Protein AF-A0A561WCG9-F1 (afdb_monomer)

pLDDT: mean 86.87, std 10.66, range [43.5, 98.62]

Structure (mmCIF, N/CA/C/O backbone):
data_AF-A0A561WCG9-F1
#
_entry.id   AF-A0A561WCG9-F1
#
loop_
_atom_site.group_PDB
_atom_site.id
_atom_site.type_symbol
_atom_site.label_atom_id
_atom_site.label_alt_id
_atom_site.label_comp_id
_atom_site.label_asym_id
_atom_site.label_entity_id
_atom_site.label_seq_id
_atom_site.pdbx_PDB_ins_code
_atom_site.Cartn_x
_atom_site.Cartn_y
_atom_site.Cartn_z
_atom_site.occupancy
_atom_site.B_iso_or_equiv
_atom_site.auth_seq_id
_atom_site.auth_comp_id
_atom_site.auth_asym_id
_atom_site.auth_atom_id
_atom_site.pdbx_PDB_model_num
ATOM 1 N N . MET A 1 1 ? 17.654 8.820 -34.385 1.00 50.44 1 MET A N 1
ATOM 2 C CA . MET A 1 1 ? 18.369 8.363 -33.179 1.00 50.44 1 MET A CA 1
ATOM 3 C C . MET A 1 1 ? 18.739 6.902 -33.368 1.00 50.44 1 MET A C 1
ATOM 5 O O . MET A 1 1 ? 18.330 6.341 -34.377 1.00 50.44 1 MET A O 1
ATOM 9 N N . ALA A 1 2 ? 19.620 6.368 -32.525 1.00 70.69 2 ALA A N 1
ATOM 10 C CA . ALA A 1 2 ? 20.120 4.997 -32.591 1.00 70.69 2 ALA A CA 1
ATOM 11 C C . ALA A 1 2 ? 19.665 4.246 -31.335 1.00 70.69 2 ALA A C 1
ATOM 13 O O . ALA A 1 2 ? 19.439 4.881 -30.307 1.00 70.69 2 ALA A O 1
ATOM 14 N N . VAL A 1 3 ? 19.565 2.919 -31.408 1.00 66.44 3 VAL A N 1
ATOM 15 C C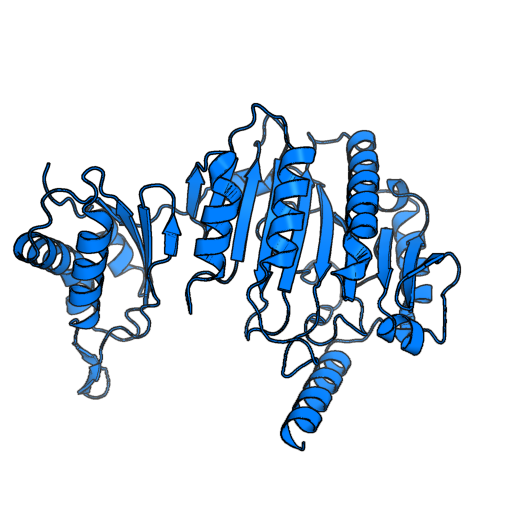A . VAL A 1 3 ? 19.372 2.078 -30.221 1.00 66.44 3 VAL A CA 1
ATOM 16 C C . VAL A 1 3 ? 20.594 2.232 -29.321 1.00 66.44 3 VAL A C 1
ATOM 18 O O . VAL A 1 3 ? 21.716 1.965 -29.753 1.00 66.44 3 VAL A O 1
ATOM 21 N N . VAL A 1 4 ? 20.380 2.675 -28.084 1.00 75.69 4 VAL A N 1
ATOM 22 C CA . VAL A 1 4 ? 21.445 2.825 -27.089 1.00 75.69 4 VAL A CA 1
ATOM 23 C C . VAL A 1 4 ? 21.180 1.853 -25.952 1.00 75.69 4 VAL A C 1
ATOM 25 O O . VAL A 1 4 ? 20.185 1.976 -25.242 1.00 75.69 4 VAL A O 1
ATOM 28 N N . VAL A 1 5 ? 22.089 0.895 -25.786 1.00 72.50 5 VAL A N 1
ATOM 29 C CA . VAL A 1 5 ? 22.169 0.044 -24.597 1.00 72.50 5 VAL A CA 1
ATOM 30 C C . VAL A 1 5 ? 23.286 0.611 -23.736 1.00 72.50 5 VAL A C 1
ATOM 32 O O . VAL A 1 5 ? 24.427 0.684 -24.197 1.00 72.50 5 VAL A O 1
ATOM 35 N N . LEU A 1 6 ? 22.954 1.099 -22.541 1.00 75.19 6 LEU A N 1
ATOM 36 C CA . LEU A 1 6 ? 23.947 1.804 -21.738 1.00 75.19 6 LEU A CA 1
ATOM 37 C C . LEU A 1 6 ? 24.967 0.836 -21.089 1.00 75.19 6 LEU A C 1
ATOM 39 O O . LEU A 1 6 ? 24.584 -0.268 -20.682 1.00 75.19 6 LEU A O 1
ATOM 43 N N . PRO A 1 7 ? 26.257 1.222 -20.978 1.00 69.31 7 PRO A N 1
ATOM 44 C CA . PRO A 1 7 ? 27.332 0.341 -20.502 1.00 69.31 7 PRO A CA 1
ATOM 45 C C . PRO A 1 7 ? 27.177 -0.139 -19.054 1.00 69.31 7 PRO A C 1
ATOM 47 O O . PRO A 1 7 ? 27.816 -1.108 -18.652 1.00 69.31 7 PRO A O 1
ATOM 50 N N . GLU A 1 8 ? 26.361 0.529 -18.241 1.00 73.50 8 GLU A N 1
ATOM 51 C CA . GLU A 1 8 ? 26.148 0.180 -16.836 1.00 73.50 8 GLU A CA 1
ATOM 52 C C . GLU A 1 8 ? 25.532 -1.215 -16.684 1.00 73.50 8 GLU A C 1
ATOM 54 O O . GLU A 1 8 ? 25.799 -1.882 -15.685 1.00 73.50 8 GLU A O 1
ATOM 59 N N . ILE A 1 9 ? 24.794 -1.689 -17.697 1.00 70.50 9 ILE A N 1
ATOM 60 C CA . ILE A 1 9 ? 24.245 -3.050 -17.735 1.00 70.50 9 ILE A CA 1
ATOM 61 C C . ILE A 1 9 ? 25.377 -4.089 -17.678 1.00 70.50 9 ILE A C 1
ATOM 63 O O . ILE A 1 9 ? 25.285 -5.041 -16.908 1.00 70.50 9 ILE A O 1
ATOM 67 N N . ASP A 1 10 ? 26.481 -3.881 -18.408 1.00 66.75 10 ASP A N 1
ATOM 68 C CA . ASP A 1 10 ? 27.632 -4.801 -18.401 1.00 66.75 10 ASP A CA 1
ATOM 69 C C . ASP A 1 10 ? 28.301 -4.896 -17.025 1.00 66.75 10 ASP A C 1
ATOM 71 O O . ASP A 1 10 ? 28.894 -5.922 -16.687 1.00 66.75 10 ASP A O 1
ATOM 75 N N . ARG A 1 11 ? 28.265 -3.807 -16.248 1.00 70.81 11 ARG A N 1
ATOM 76 C CA . ARG A 1 11 ? 28.849 -3.761 -14.905 1.00 70.81 11 ARG A CA 1
ATOM 77 C C . ARG A 1 11 ? 27.970 -4.515 -13.915 1.00 70.81 11 ARG A C 1
ATOM 79 O O . ARG A 1 11 ? 28.479 -5.386 -13.220 1.00 70.81 11 ARG A O 1
ATOM 86 N N . GLU A 1 12 ? 26.675 -4.215 -13.889 1.00 77.19 12 GLU A N 1
ATOM 87 C CA . GLU A 1 12 ? 25.737 -4.802 -12.924 1.00 77.19 12 GLU A CA 1
ATOM 88 C C . GLU A 1 12 ? 25.559 -6.310 -13.127 1.00 77.19 12 GLU A C 1
ATOM 90 O O . GLU A 1 12 ? 25.491 -7.065 -12.164 1.00 77.19 12 GLU A O 1
ATOM 95 N N . LEU A 1 13 ? 25.582 -6.778 -14.377 1.00 75.69 13 LEU A N 1
ATOM 96 C CA . LEU A 1 13 ? 25.502 -8.206 -14.697 1.00 75.69 13 LEU A CA 1
ATOM 97 C C . LEU A 1 13 ? 26.664 -9.045 -14.153 1.00 75.69 13 LEU A C 1
ATOM 99 O O . LEU A 1 13 ? 26.545 -10.262 -14.058 1.00 75.69 13 LEU A O 1
ATOM 103 N N . ARG A 1 14 ? 27.791 -8.421 -13.794 1.00 71.56 14 ARG A N 1
ATOM 104 C CA . ARG A 1 14 ? 28.904 -9.114 -13.120 1.00 71.56 14 ARG A CA 1
ATOM 105 C C . ARG A 1 14 ? 28.666 -9.282 -11.623 1.00 71.56 14 ARG A C 1
ATOM 107 O O . ARG A 1 14 ? 29.359 -10.069 -10.988 1.00 71.56 14 ARG A O 1
ATOM 114 N N . GLU A 1 15 ? 27.747 -8.504 -11.064 1.00 75.50 15 GLU A N 1
ATOM 115 C CA . GLU A 1 15 ? 27.504 -8.389 -9.626 1.00 75.50 15 GLU A CA 1
ATOM 116 C C . GLU A 1 15 ? 26.153 -9.009 -9.226 1.00 75.50 15 GLU A C 1
ATOM 118 O O . GLU A 1 15 ? 26.011 -9.489 -8.101 1.00 75.50 15 GLU A O 1
ATOM 123 N N . SER A 1 16 ? 25.184 -9.064 -10.149 1.00 78.88 16 SER A N 1
ATOM 124 C CA . SER A 1 16 ? 23.822 -9.544 -9.910 1.00 78.88 16 SER A CA 1
ATOM 125 C C . SER A 1 16 ? 23.317 -10.478 -11.017 1.00 78.88 16 SER A C 1
ATOM 127 O O . SER A 1 16 ? 23.500 -10.225 -12.205 1.00 78.88 16 SER A O 1
ATOM 129 N N . GLN A 1 17 ? 22.591 -11.526 -10.614 1.00 80.56 17 GLN A N 1
ATOM 130 C CA . GLN A 1 17 ? 21.853 -12.440 -11.504 1.00 80.56 17 GLN A CA 1
ATOM 131 C C . GLN A 1 17 ? 20.426 -11.953 -11.803 1.00 80.56 17 GLN A C 1
ATOM 133 O O . GLN A 1 17 ? 19.660 -12.618 -12.496 1.00 80.56 17 GLN A O 1
ATOM 138 N N . SER A 1 18 ? 20.040 -10.785 -11.288 1.00 86.50 18 SER A N 1
ATOM 139 C CA . SER A 1 18 ? 18.750 -10.165 -11.577 1.00 86.50 18 SER A CA 1
ATOM 140 C C . SER A 1 18 ? 18.920 -8.699 -11.944 1.00 86.50 18 SER A C 1
ATOM 142 O O . SER A 1 18 ? 19.659 -7.966 -11.286 1.00 86.50 18 SER A O 1
ATOM 144 N N . LEU A 1 19 ? 18.191 -8.261 -12.967 1.00 89.50 19 LEU A N 1
ATOM 145 C CA . LEU A 1 19 ? 18.177 -6.878 -13.421 1.00 89.50 19 LEU A CA 1
ATOM 146 C C . LEU A 1 19 ? 16.766 -6.314 -13.452 1.00 89.50 19 LEU A C 1
ATOM 148 O O . LEU A 1 19 ? 15.804 -7.001 -13.800 1.00 89.50 19 LEU A O 1
ATOM 152 N N . LEU A 1 20 ? 16.683 -5.012 -13.202 1.00 90.69 20 LEU A N 1
ATOM 153 C CA . LEU A 1 20 ? 15.538 -4.202 -13.575 1.00 90.69 20 LEU A CA 1
ATOM 154 C C . LEU A 1 20 ? 15.947 -3.303 -14.741 1.00 90.69 20 LEU A C 1
ATOM 156 O O . LEU A 1 20 ? 16.744 -2.383 -14.579 1.00 90.69 20 LEU A O 1
ATOM 160 N N . ILE A 1 21 ? 15.426 -3.603 -15.926 1.00 91.19 21 ILE A N 1
ATOM 161 C CA . ILE A 1 21 ? 15.724 -2.885 -17.164 1.00 91.19 21 ILE A CA 1
ATOM 162 C C . ILE A 1 21 ? 14.619 -1.862 -17.415 1.00 91.19 21 ILE A C 1
ATOM 164 O O . ILE A 1 21 ? 13.438 -2.210 -17.397 1.00 91.19 21 ILE A O 1
ATOM 168 N N . GLU A 1 22 ? 14.990 -0.618 -17.697 1.00 92.81 22 GLU A N 1
ATOM 169 C CA . GLU A 1 22 ? 14.078 0.405 -18.197 1.00 92.81 22 GLU A CA 1
ATOM 170 C C . GLU A 1 22 ? 14.217 0.520 -19.720 1.00 92.81 22 GLU A C 1
ATOM 172 O O . GLU A 1 22 ? 15.321 0.615 -20.258 1.00 92.81 22 GLU A O 1
ATOM 177 N N . VAL A 1 23 ? 13.083 0.514 -20.422 1.00 91.94 23 VAL A N 1
ATOM 178 C CA . VAL A 1 23 ? 13.017 0.760 -21.867 1.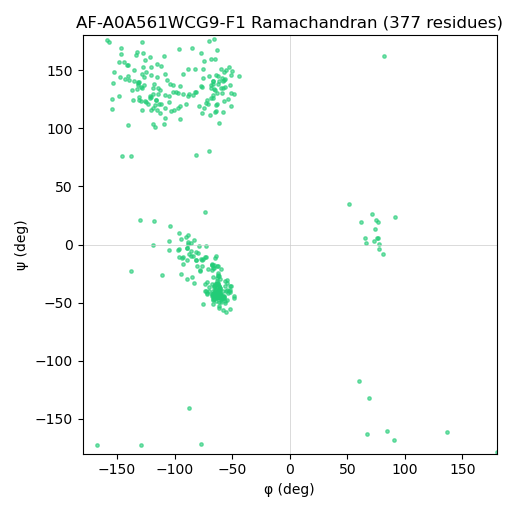00 91.94 23 VAL A CA 1
ATOM 179 C C . VAL A 1 23 ? 12.232 2.033 -22.111 1.00 91.94 23 VAL A C 1
ATOM 181 O O . VAL A 1 23 ? 11.075 2.127 -21.700 1.00 91.94 23 VAL A O 1
ATOM 184 N N . ARG A 1 24 ? 12.838 2.985 -22.818 1.00 91.19 24 ARG A N 1
ATOM 185 C CA . ARG A 1 24 ? 12.208 4.235 -23.263 1.00 91.19 24 ARG A CA 1
ATOM 186 C C . ARG A 1 24 ? 12.248 4.342 -24.779 1.00 91.19 24 ARG A C 1
ATOM 188 O O . ARG A 1 24 ? 13.194 3.884 -25.414 1.00 91.19 24 ARG A O 1
ATOM 195 N N . SER A 1 25 ? 11.217 4.945 -25.358 1.00 88.44 25 SER A N 1
ATOM 196 C CA . SER A 1 25 ? 11.153 5.258 -26.789 1.00 88.44 25 SER A CA 1
ATOM 197 C C . SER A 1 25 ? 10.206 6.439 -26.996 1.00 88.44 25 SER A C 1
ATOM 199 O O . SER A 1 25 ? 9.053 6.407 -26.561 1.00 88.44 25 SER A O 1
ATOM 201 N N . ASP A 1 26 ? 10.713 7.479 -27.660 1.00 82.19 26 ASP A N 1
ATOM 202 C CA . ASP A 1 26 ? 9.997 8.739 -27.895 1.00 82.19 26 ASP A CA 1
ATOM 203 C C . ASP A 1 26 ? 9.234 8.751 -29.233 1.00 82.19 26 ASP A C 1
ATOM 205 O O . ASP A 1 26 ? 8.401 9.623 -29.482 1.00 82.19 26 ASP A O 1
ATOM 209 N N . ASP A 1 27 ? 9.476 7.765 -30.100 1.00 79.81 27 ASP A N 1
ATOM 210 C CA . ASP A 1 27 ? 8.899 7.646 -31.446 1.00 79.81 27 ASP A CA 1
ATOM 211 C C . ASP A 1 27 ? 7.660 6.729 -31.508 1.00 79.81 27 ASP A C 1
ATOM 213 O O . ASP A 1 27 ? 7.176 6.380 -32.588 1.00 79.81 27 ASP A O 1
ATOM 217 N N . GLY A 1 28 ? 7.135 6.327 -30.345 1.00 81.00 28 GLY A N 1
ATOM 218 C CA . GLY A 1 28 ? 5.986 5.428 -30.233 1.00 81.00 28 GLY A CA 1
ATOM 219 C C . GLY A 1 28 ? 6.306 3.955 -30.512 1.00 81.00 28 GLY A C 1
ATOM 220 O O . GLY A 1 28 ? 5.387 3.135 -30.513 1.00 81.00 28 GLY A O 1
ATOM 221 N N . GLN A 1 29 ? 7.580 3.592 -30.705 1.00 86.44 29 GLN A N 1
ATOM 222 C CA . GLN A 1 29 ? 8.019 2.203 -30.891 1.00 86.44 29 GLN A CA 1
ATOM 223 C C . GLN A 1 29 ? 8.214 1.441 -29.577 1.00 86.44 29 GLN A C 1
ATOM 225 O O . GLN A 1 29 ? 8.608 0.277 -29.613 1.00 86.44 29 GLN A O 1
ATOM 230 N N . LEU A 1 30 ? 7.903 2.037 -28.421 1.00 89.94 30 LEU A N 1
ATOM 231 C CA . LEU A 1 30 ? 8.066 1.406 -27.108 1.00 89.94 30 LEU A CA 1
ATOM 232 C C . LEU A 1 30 ? 7.475 -0.020 -27.028 1.00 89.94 30 LEU A C 1
ATOM 234 O O . LEU A 1 30 ? 8.189 -0.914 -26.571 1.00 89.94 30 LEU A O 1
ATOM 238 N N . PRO A 1 31 ? 6.247 -0.311 -27.516 1.00 90.00 31 PRO A N 1
ATOM 239 C CA . PRO A 1 31 ? 5.735 -1.682 -27.520 1.00 90.00 31 PRO A CA 1
ATOM 240 C C . PRO A 1 31 ? 6.570 -2.645 -28.378 1.00 90.00 31 PRO A C 1
ATOM 242 O O . PRO A 1 31 ? 6.805 -3.780 -27.965 1.00 90.00 31 PRO A O 1
ATOM 245 N N . SER A 1 32 ? 7.043 -2.198 -29.547 1.00 88.38 32 SER A N 1
ATOM 246 C CA . SER A 1 32 ? 7.902 -2.982 -30.446 1.00 88.38 32 SER A CA 1
ATOM 247 C C . SER A 1 32 ? 9.272 -3.246 -29.819 1.00 88.38 32 SER A C 1
ATOM 249 O O . SER A 1 32 ? 9.742 -4.382 -29.830 1.00 88.38 32 SER A O 1
ATOM 251 N N . ALA A 1 33 ? 9.883 -2.219 -29.219 1.00 88.44 33 ALA A N 1
ATOM 252 C CA . ALA A 1 33 ? 11.163 -2.308 -28.522 1.00 88.44 33 ALA A CA 1
ATOM 253 C C . ALA A 1 33 ? 11.098 -3.300 -27.360 1.00 88.44 33 ALA A C 1
ATOM 255 O O . ALA A 1 33 ? 11.926 -4.202 -27.253 1.00 88.44 33 ALA A O 1
ATOM 256 N N . VAL A 1 34 ? 10.058 -3.202 -26.532 1.00 91.00 34 VAL A N 1
ATOM 257 C CA . VAL A 1 34 ? 9.860 -4.129 -25.416 1.00 91.00 34 VAL A CA 1
ATOM 258 C C . VAL A 1 34 ? 9.577 -5.546 -25.913 1.00 91.00 34 VAL A C 1
ATOM 260 O O . VAL A 1 34 ? 10.127 -6.499 -25.367 1.00 91.00 34 VAL A O 1
ATOM 263 N N . ALA A 1 35 ? 8.760 -5.722 -26.954 1.00 90.25 35 ALA A N 1
ATOM 264 C CA . ALA A 1 35 ? 8.491 -7.046 -27.512 1.00 90.25 35 ALA A CA 1
ATOM 265 C C . ALA A 1 35 ? 9.767 -7.712 -28.054 1.00 90.25 35 ALA A C 1
ATOM 267 O O . ALA A 1 35 ? 10.019 -8.877 -27.744 1.00 90.25 35 ALA A O 1
ATOM 268 N N . ALA A 1 36 ? 10.588 -6.974 -28.805 1.00 87.50 36 ALA A N 1
ATOM 269 C CA . ALA A 1 36 ? 11.863 -7.455 -29.330 1.00 87.50 36 ALA A CA 1
ATOM 270 C C . ALA A 1 36 ? 12.854 -7.796 -28.204 1.00 87.50 36 ALA A C 1
ATOM 272 O O . ALA A 1 36 ? 13.424 -8.887 -28.204 1.00 87.50 36 ALA A O 1
ATOM 273 N N . LEU A 1 37 ? 12.981 -6.925 -27.195 1.00 89.38 37 LEU A N 1
ATOM 274 C CA . LEU A 1 37 ? 13.787 -7.166 -25.995 1.00 89.38 37 LEU A CA 1
ATOM 275 C C . LEU A 1 37 ? 13.366 -8.458 -25.283 1.00 89.38 37 LEU A C 1
ATOM 277 O O . LEU A 1 37 ? 14.192 -9.324 -25.007 1.00 89.38 37 LEU A O 1
ATOM 281 N N . ARG A 1 38 ? 12.067 -8.630 -25.024 1.00 91.94 38 ARG A N 1
ATOM 282 C CA . ARG A 1 38 ? 11.548 -9.842 -24.374 1.00 91.94 38 ARG A CA 1
ATOM 283 C C . ARG A 1 38 ? 11.833 -11.093 -25.189 1.00 91.94 38 ARG A C 1
ATOM 285 O O . ARG A 1 38 ? 12.205 -12.109 -24.616 1.00 91.94 38 ARG A O 1
ATOM 292 N N . GLN A 1 39 ? 11.651 -11.037 -26.508 1.00 89.50 39 GLN A N 1
ATOM 293 C CA . GLN A 1 39 ? 11.955 -12.168 -27.382 1.00 89.50 39 GLN A CA 1
ATOM 294 C C . GLN A 1 39 ? 13.440 -12.529 -27.351 1.00 89.50 39 GLN A C 1
ATOM 296 O O . GLN A 1 39 ? 13.755 -13.715 -27.307 1.00 89.50 39 GLN A O 1
ATOM 301 N N . ALA A 1 40 ? 14.332 -11.537 -27.341 1.00 87.75 40 ALA A N 1
ATOM 302 C CA . ALA A 1 40 ? 15.767 -11.764 -27.213 1.00 87.75 40 ALA A CA 1
ATOM 303 C C . ALA A 1 40 ? 16.100 -12.456 -25.881 1.00 87.75 40 ALA A C 1
ATOM 305 O O . ALA A 1 40 ? 16.749 -13.498 -25.881 1.00 87.75 40 ALA A O 1
ATOM 306 N N . LEU A 1 41 ? 15.575 -11.940 -24.763 1.00 90.56 41 LEU A N 1
ATOM 307 C CA . LEU A 1 41 ? 15.793 -12.509 -23.428 1.00 90.56 41 LEU A CA 1
ATOM 308 C C . LEU A 1 41 ? 15.244 -13.939 -23.298 1.00 90.56 41 LEU A C 1
ATOM 310 O O . LEU A 1 41 ? 15.923 -14.810 -22.772 1.00 90.56 41 LEU A O 1
ATOM 314 N N . LEU A 1 42 ? 14.045 -14.217 -23.821 1.00 90.00 42 LEU A N 1
ATOM 315 C CA . LEU A 1 42 ? 13.446 -15.561 -23.786 1.00 90.00 42 LEU A CA 1
ATOM 316 C C . LEU A 1 42 ? 14.196 -16.592 -24.642 1.00 90.00 42 LEU A C 1
ATOM 318 O O . LEU A 1 42 ? 14.005 -17.790 -24.449 1.00 90.00 42 LEU A O 1
ATOM 322 N N . ARG A 1 43 ? 15.004 -16.146 -25.609 1.00 88.06 43 ARG A N 1
ATOM 323 C CA . ARG A 1 43 ? 15.846 -17.018 -26.442 1.00 88.06 43 ARG A CA 1
ATOM 324 C C . ARG A 1 43 ? 17.206 -17.306 -25.816 1.00 88.06 43 ARG A C 1
ATOM 326 O O . ARG A 1 43 ? 17.929 -18.134 -26.363 1.00 88.06 43 ARG A O 1
ATOM 333 N N . LEU A 1 44 ? 17.563 -16.640 -24.717 1.00 87.06 44 LEU A N 1
ATOM 334 C CA . LEU A 1 44 ? 18.798 -16.937 -24.003 1.00 87.06 44 LEU A CA 1
ATOM 335 C C . LEU A 1 44 ? 18.719 -18.350 -23.442 1.00 87.06 44 LEU A C 1
ATOM 337 O O . LEU A 1 44 ? 17.838 -18.673 -22.643 1.00 87.06 44 LEU A O 1
ATOM 341 N N . THR A 1 45 ? 19.662 -19.179 -23.872 1.00 86.25 45 THR A N 1
ATOM 342 C CA . THR A 1 45 ? 19.823 -20.546 -23.393 1.00 86.25 45 THR A CA 1
ATOM 343 C C . THR A 1 45 ? 21.285 -20.790 -23.065 1.00 86.25 45 THR A C 1
ATOM 345 O O . THR A 1 45 ? 22.157 -20.462 -23.869 1.00 86.25 45 THR A O 1
ATOM 348 N N . GLY A 1 46 ? 21.549 -21.393 -21.914 1.00 84.62 46 GLY A N 1
ATOM 349 C CA . GLY A 1 46 ? 22.872 -21.818 -21.478 1.00 84.62 46 GLY A CA 1
ATOM 350 C C . GLY A 1 46 ? 22.864 -23.276 -21.037 1.00 84.62 46 GLY A C 1
ATOM 351 O O . GLY A 1 46 ? 21.815 -23.913 -20.968 1.00 84.62 46 GLY A O 1
ATOM 352 N N . THR A 1 47 ? 24.042 -23.809 -20.737 1.00 84.06 47 THR A N 1
ATOM 353 C CA . THR A 1 47 ? 24.172 -25.127 -20.112 1.00 84.06 47 THR A CA 1
ATOM 354 C C . THR A 1 47 ? 24.345 -24.927 -18.613 1.00 84.06 47 THR A C 1
ATOM 356 O O . THR A 1 47 ? 25.325 -24.310 -18.197 1.00 84.06 47 THR A O 1
ATOM 359 N N . GLY A 1 48 ? 23.400 -25.432 -17.823 1.00 79.31 48 GLY A N 1
ATOM 360 C CA . GLY A 1 48 ? 23.437 -25.360 -16.367 1.00 79.31 48 GLY A CA 1
ATOM 361 C C . GLY A 1 48 ? 24.511 -26.255 -15.735 1.00 79.31 48 GLY A C 1
ATOM 362 O O . GLY A 1 48 ? 25.149 -27.055 -16.434 1.00 79.31 48 GLY A O 1
ATOM 363 N N . PRO A 1 49 ? 24.689 -26.187 -14.402 1.00 76.69 49 PRO A N 1
ATOM 364 C CA . PRO A 1 49 ? 25.684 -26.975 -13.663 1.00 76.69 49 PRO A CA 1
ATOM 365 C C . PRO A 1 49 ? 25.554 -28.490 -13.880 1.00 76.69 49 PRO A C 1
ATOM 367 O O . PRO A 1 49 ? 26.554 -29.205 -13.915 1.00 76.69 49 PRO A O 1
ATOM 370 N N . ASP A 1 50 ? 24.324 -28.962 -14.096 1.00 83.12 50 ASP A N 1
ATOM 371 C CA . ASP A 1 50 ? 23.991 -30.375 -14.308 1.00 83.12 50 ASP A CA 1
ATOM 372 C C . ASP A 1 50 ? 24.082 -30.805 -15.789 1.00 83.12 50 ASP A C 1
ATOM 374 O O . ASP A 1 50 ? 23.662 -31.904 -16.164 1.00 83.12 50 ASP A O 1
ATOM 378 N N . GLY A 1 51 ? 24.599 -29.936 -16.665 1.00 81.38 51 GLY A N 1
ATOM 379 C CA . GLY A 1 51 ? 24.732 -30.199 -18.100 1.00 81.38 51 GLY A CA 1
ATOM 380 C C . GLY A 1 51 ? 23.425 -30.092 -18.896 1.00 81.38 51 GLY A C 1
ATOM 381 O O . GLY A 1 51 ? 23.414 -30.412 -20.084 1.00 81.38 51 GLY A O 1
ATOM 382 N N . GLN A 1 52 ? 22.327 -29.669 -18.263 1.00 85.44 52 GLN A N 1
ATOM 383 C CA . GLN A 1 52 ? 21.024 -29.492 -18.909 1.00 85.44 52 GLN A CA 1
ATOM 384 C C . GLN A 1 52 ? 20.876 -28.088 -19.512 1.00 85.44 52 GLN A C 1
ATOM 386 O O . GLN A 1 52 ? 21.475 -27.142 -19.000 1.00 85.44 52 GLN A O 1
ATOM 391 N N . PRO A 1 53 ? 20.088 -27.927 -20.591 1.00 84.50 53 PRO A N 1
ATOM 392 C CA . PRO A 1 53 ? 19.770 -26.611 -21.122 1.00 84.50 53 PRO A CA 1
ATOM 393 C C . PRO A 1 53 ? 18.902 -25.833 -20.126 1.00 84.50 53 PRO A C 1
ATOM 395 O O . PRO A 1 53 ? 17.840 -26.299 -19.714 1.00 84.50 53 PRO A O 1
ATOM 398 N N . GLU A 1 54 ? 19.346 -24.632 -19.781 1.00 88.12 54 GLU A N 1
ATOM 399 C CA . GLU A 1 54 ? 18.657 -23.686 -18.909 1.00 88.12 54 GLU A CA 1
ATOM 400 C C . GLU A 1 54 ? 18.400 -22.378 -19.657 1.00 88.12 54 GLU A C 1
ATOM 402 O O . GLU A 1 54 ? 19.117 -22.030 -20.596 1.00 88.12 54 GLU A O 1
ATOM 407 N N . GLY A 1 55 ? 17.358 -21.658 -19.255 1.00 89.31 55 GLY A N 1
ATOM 408 C CA . GLY A 1 55 ? 17.020 -20.336 -19.772 1.00 89.31 55 GLY A CA 1
ATOM 409 C C . GLY A 1 55 ? 16.797 -19.359 -18.625 1.00 89.31 55 GLY A C 1
ATOM 410 O O . GLY A 1 55 ? 17.008 -19.697 -17.463 1.00 89.31 55 GLY A O 1
ATOM 411 N N . VAL A 1 56 ? 16.331 -18.157 -18.954 1.00 91.38 56 VAL A N 1
ATOM 412 C CA . VAL A 1 56 ? 15.943 -17.146 -17.959 1.00 91.38 56 VAL A CA 1
ATOM 413 C C . VAL A 1 56 ? 14.931 -17.747 -16.976 1.00 91.38 56 VAL A C 1
ATOM 415 O O . VAL A 1 56 ? 13.891 -18.265 -17.390 1.00 91.38 56 VAL A O 1
ATOM 418 N N . ALA A 1 57 ? 15.229 -17.670 -15.679 1.00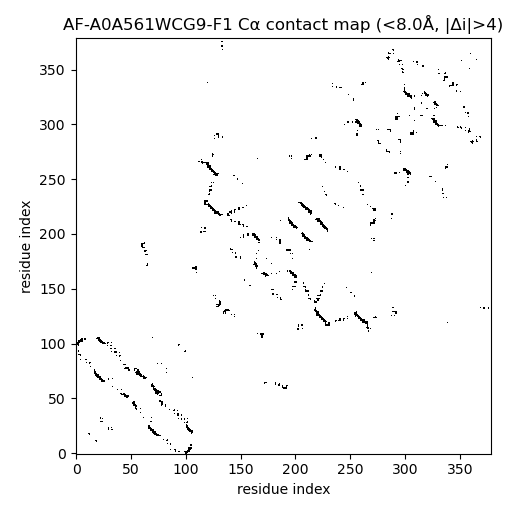 90.31 57 ALA A N 1
ATOM 419 C CA . ALA A 1 57 ? 14.415 -18.263 -14.622 1.00 90.31 57 ALA A CA 1
ATOM 420 C C . ALA A 1 57 ? 13.085 -17.522 -14.435 1.00 90.31 57 ALA A C 1
ATOM 422 O O . ALA A 1 57 ? 12.048 -18.143 -14.188 1.00 90.31 57 ALA A O 1
ATOM 423 N N . PHE A 1 58 ? 13.097 -16.193 -14.586 1.00 90.25 58 PHE A N 1
ATOM 424 C CA . PHE A 1 58 ? 11.901 -15.371 -14.436 1.00 90.25 58 PHE A CA 1
ATOM 425 C C . PHE A 1 58 ? 11.923 -14.137 -15.347 1.00 90.25 58 PHE A C 1
ATOM 427 O O . PHE A 1 58 ? 12.871 -13.354 -15.347 1.00 90.25 58 PHE A O 1
ATOM 434 N N . LEU A 1 59 ? 10.848 -13.952 -16.121 1.00 91.81 59 LEU A N 1
ATOM 435 C CA . LEU A 1 59 ? 10.640 -12.791 -16.995 1.00 91.81 59 LEU A CA 1
ATOM 436 C C . LEU A 1 59 ? 9.144 -12.425 -17.064 1.00 91.81 59 LEU A C 1
ATOM 438 O O . LEU A 1 59 ? 8.457 -12.738 -18.051 1.00 91.81 59 LEU A O 1
ATOM 442 N N . PRO A 1 60 ? 8.593 -11.780 -16.024 1.00 90.75 60 PRO A N 1
ATOM 443 C CA . PRO A 1 60 ? 7.187 -11.404 -15.989 1.00 90.75 60 PRO A CA 1
ATOM 444 C C . PRO A 1 60 ? 6.874 -10.380 -17.083 1.00 90.75 60 PRO A C 1
ATOM 446 O O . PRO A 1 60 ? 7.797 -9.746 -17.596 1.00 90.75 60 PRO A O 1
ATOM 449 N N . PRO A 1 61 ? 5.601 -10.211 -17.482 1.00 92.12 61 PRO A N 1
ATOM 450 C CA . PRO A 1 61 ? 5.159 -9.120 -18.348 1.00 92.12 61 PRO A CA 1
ATOM 451 C C . PRO A 1 61 ? 5.752 -7.757 -17.947 1.00 92.12 61 PRO A C 1
ATOM 453 O O . PRO A 1 61 ? 5.952 -7.502 -16.758 1.00 92.12 61 PRO A O 1
ATOM 456 N N . PRO A 1 62 ? 6.043 -6.884 -18.926 1.00 93.31 62 PRO A N 1
ATOM 457 C CA . PRO A 1 62 ? 6.647 -5.589 -18.652 1.00 93.31 62 PRO A CA 1
ATOM 458 C C . PRO A 1 62 ? 5.674 -4.700 -17.871 1.00 93.31 62 PRO A C 1
ATOM 460 O O . PRO A 1 62 ? 4.472 -4.689 -18.144 1.00 93.31 62 PRO A O 1
ATOM 463 N N . VAL A 1 63 ? 6.198 -3.943 -16.911 1.00 93.50 63 VAL A N 1
ATOM 464 C CA . VAL A 1 63 ? 5.407 -3.049 -16.066 1.00 93.50 63 VAL A CA 1
ATOM 465 C C . VAL A 1 63 ? 5.335 -1.667 -16.724 1.00 93.50 63 VAL A C 1
ATOM 467 O O . VAL A 1 63 ? 6.382 -1.061 -16.971 1.00 93.50 63 VAL A O 1
ATOM 470 N N . PRO A 1 64 ? 4.134 -1.150 -17.032 1.00 93.06 64 PRO A N 1
ATOM 471 C CA . PRO A 1 64 ? 3.986 0.106 -17.757 1.00 93.06 64 PRO A CA 1
ATOM 472 C C . PRO A 1 64 ? 4.226 1.324 -16.859 1.00 93.06 64 PRO A C 1
ATOM 474 O O . PRO A 1 64 ? 3.684 1.414 -15.759 1.00 93.06 64 PRO A O 1
ATOM 477 N N . LEU A 1 65 ? 4.975 2.302 -17.373 1.00 91.88 65 LEU A N 1
ATOM 478 C CA . LEU A 1 65 ? 5.207 3.608 -16.756 1.00 91.88 65 LEU A CA 1
ATOM 479 C C . LEU A 1 65 ? 5.033 4.736 -17.792 1.00 91.88 65 LEU A C 1
ATOM 481 O O . LEU A 1 65 ? 5.034 4.486 -19.000 1.00 91.88 65 LEU A O 1
ATOM 485 N N . PRO A 1 66 ? 4.865 6.004 -17.374 1.00 90.44 66 PRO A N 1
ATOM 486 C CA . PRO A 1 66 ? 4.833 7.121 -18.317 1.00 90.44 66 PRO A CA 1
ATOM 487 C C . PRO A 1 66 ? 6.117 7.210 -19.151 1.00 90.44 66 PRO A C 1
ATOM 489 O O . PRO A 1 66 ? 7.186 7.485 -18.618 1.00 90.44 66 PRO A O 1
ATOM 492 N N . GLY A 1 67 ? 6.000 6.991 -20.464 1.00 89.19 67 GLY A N 1
ATOM 493 C CA . GLY A 1 67 ? 7.126 7.066 -21.406 1.00 89.19 67 GLY A CA 1
ATOM 494 C C . GLY A 1 67 ? 8.121 5.902 -21.324 1.00 89.19 67 GLY A C 1
ATOM 495 O O . GLY A 1 67 ? 9.113 5.910 -22.049 1.00 89.19 67 GLY A O 1
ATOM 496 N N . ALA A 1 68 ? 7.865 4.900 -20.478 1.00 93.00 68 ALA A N 1
ATOM 497 C CA . ALA A 1 68 ? 8.787 3.797 -20.242 1.00 93.00 68 ALA A CA 1
ATOM 498 C C . ALA A 1 68 ? 8.065 2.474 -19.950 1.00 93.00 68 ALA A C 1
ATOM 500 O O . ALA A 1 68 ? 6.880 2.440 -19.613 1.00 93.00 68 ALA A O 1
ATOM 501 N N . GLN A 1 69 ? 8.789 1.363 -20.041 1.00 94.12 69 GLN A N 1
ATOM 502 C CA . GLN A 1 69 ? 8.379 0.092 -19.446 1.00 94.12 69 GLN A CA 1
ATOM 503 C C . GLN A 1 69 ? 9.537 -0.509 -18.658 1.00 94.12 69 GLN A C 1
ATOM 505 O O . GLN A 1 69 ? 10.680 -0.465 -19.111 1.00 94.12 69 GLN A O 1
ATOM 510 N N . LEU A 1 70 ? 9.227 -1.090 -17.500 1.00 93.88 70 LEU A N 1
ATO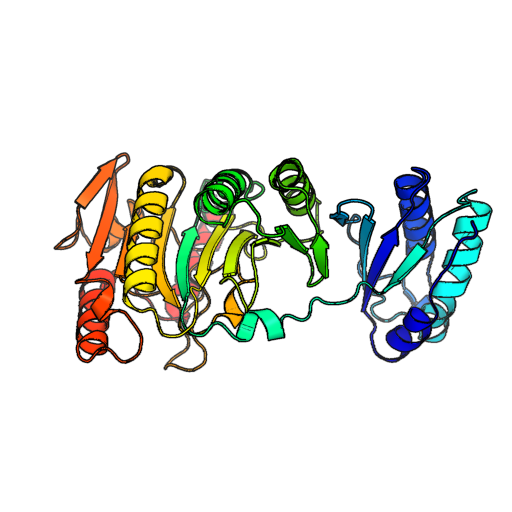M 511 C CA . LEU A 1 70 ? 10.196 -1.831 -16.699 1.00 93.88 70 LEU A CA 1
ATOM 512 C C . LEU A 1 70 ? 10.109 -3.322 -16.998 1.00 93.88 70 LEU A C 1
ATOM 514 O O . LEU A 1 70 ? 9.019 -3.897 -17.046 1.00 93.88 70 LEU A O 1
ATOM 518 N N . LEU A 1 71 ? 11.260 -3.963 -17.143 1.00 93.12 71 LEU A N 1
ATOM 519 C CA . LEU A 1 71 ? 11.386 -5.406 -17.260 1.00 93.12 71 LEU A CA 1
ATOM 520 C C . LEU A 1 71 ? 12.251 -5.920 -16.119 1.00 93.12 71 LEU A C 1
ATOM 522 O O . LEU A 1 71 ? 13.437 -5.613 -16.046 1.00 93.12 71 LEU A O 1
ATOM 526 N N . LEU A 1 72 ? 11.649 -6.726 -15.251 1.00 91.19 72 LEU A N 1
ATOM 527 C CA . LEU A 1 72 ? 12.389 -7.540 -14.299 1.00 91.19 72 LEU A CA 1
ATOM 528 C C . LEU A 1 72 ? 12.880 -8.797 -15.021 1.00 91.19 72 LEU A C 1
ATOM 530 O O . LEU A 1 72 ? 12.094 -9.460 -15.698 1.00 91.19 72 LEU A O 1
ATOM 534 N N . VAL A 1 73 ? 14.159 -9.116 -14.878 1.00 91.69 73 VAL A N 1
ATOM 535 C CA . VAL A 1 73 ? 14.770 -10.320 -15.445 1.00 91.69 73 VAL A CA 1
ATOM 536 C C . VAL A 1 73 ? 15.555 -11.011 -14.342 1.00 91.69 73 VAL A C 1
ATOM 538 O O . VAL A 1 73 ? 16.394 -10.371 -13.719 1.00 91.69 73 VAL A O 1
ATOM 541 N N . ASP A 1 74 ? 15.292 -12.295 -14.114 1.00 91.31 74 ASP A N 1
ATOM 542 C CA . ASP A 1 74 ? 16.130 -13.168 -13.288 1.00 91.31 74 ASP A CA 1
ATOM 543 C C . ASP A 1 74 ? 16.777 -14.223 -14.188 1.00 91.31 74 ASP A C 1
ATOM 545 O O . ASP A 1 74 ? 16.090 -15.072 -14.767 1.00 91.31 74 ASP A O 1
ATOM 549 N N . PHE A 1 75 ? 18.097 -14.145 -14.329 1.00 90.00 75 PHE A N 1
ATOM 550 C CA . PHE A 1 75 ? 18.887 -15.063 -15.142 1.00 90.00 75 PHE A CA 1
ATOM 551 C C . PHE A 1 75 ? 19.107 -16.415 -14.449 1.00 90.00 75 PHE A C 1
ATOM 553 O O . PHE A 1 75 ? 19.485 -17.376 -15.118 1.00 90.00 75 PHE A O 1
ATOM 560 N N . GLY A 1 76 ? 18.806 -16.528 -13.149 1.00 87.88 76 GLY A N 1
ATOM 561 C CA . GLY A 1 76 ? 18.916 -17.767 -12.390 1.00 87.88 76 GLY A CA 1
ATOM 562 C C . GLY A 1 76 ? 20.341 -18.316 -12.370 1.00 87.88 76 GLY A C 1
ATOM 563 O O . GLY A 1 76 ? 21.247 -17.699 -11.817 1.00 87.88 76 GLY A O 1
ATOM 564 N N . SER A 1 77 ? 20.522 -19.507 -12.940 1.00 86.25 77 SER A N 1
ATOM 565 C CA . SER A 1 77 ? 21.799 -20.231 -13.012 1.00 86.25 77 SER A CA 1
ATOM 566 C C . SER A 1 77 ? 22.459 -20.186 -14.395 1.00 86.25 77 SER A C 1
ATOM 568 O O . SER A 1 77 ? 23.376 -20.965 -14.665 1.00 86.25 77 SER A O 1
ATOM 570 N N . LEU A 1 78 ? 22.025 -19.274 -15.275 1.00 85.44 78 LEU A N 1
ATOM 571 C CA . LEU A 1 78 ? 22.664 -19.084 -16.575 1.00 85.44 78 LEU A CA 1
ATOM 572 C C . LEU A 1 78 ? 24.160 -18.737 -16.420 1.00 85.44 78 LEU A C 1
ATOM 574 O O . LEU A 1 78 ? 24.518 -17.946 -15.548 1.00 85.44 78 LEU A O 1
ATOM 578 N N . PRO A 1 79 ? 25.047 -19.276 -17.282 1.00 84.06 79 PRO A N 1
ATOM 579 C CA . PRO A 1 79 ? 26.472 -18.959 -17.223 1.00 84.06 79 PRO A CA 1
ATOM 580 C C . PRO A 1 79 ? 26.755 -17.469 -17.446 1.00 84.06 79 PRO A C 1
ATOM 582 O O . PRO A 1 79 ? 26.190 -16.868 -18.363 1.00 84.06 79 PRO A O 1
ATOM 585 N N . ASP A 1 80 ? 27.714 -16.913 -16.701 1.00 83.06 80 ASP A N 1
ATOM 586 C CA . ASP A 1 80 ? 28.107 -15.497 -16.782 1.00 83.06 80 ASP A CA 1
ATOM 587 C C . ASP A 1 80 ? 28.419 -15.038 -18.214 1.00 83.06 80 ASP A C 1
ATOM 589 O O . ASP A 1 80 ? 28.085 -13.921 -18.588 1.00 83.06 80 ASP A O 1
ATOM 593 N N . GLU A 1 81 ? 29.013 -15.891 -19.056 1.00 83.31 81 GLU A N 1
ATOM 594 C CA . GLU A 1 81 ? 29.287 -15.558 -20.463 1.00 83.31 81 GLU A CA 1
ATOM 595 C C . GLU A 1 81 ? 28.003 -15.247 -21.254 1.00 83.31 81 GLU A C 1
ATOM 597 O O . GLU A 1 81 ? 27.980 -14.318 -22.060 1.00 83.31 81 GLU A O 1
ATOM 602 N N . GLN A 1 82 ? 26.921 -15.991 -21.000 1.00 82.31 82 GLN A N 1
ATOM 603 C CA . GLN A 1 82 ? 25.623 -15.774 -21.646 1.00 82.31 82 GLN A CA 1
ATOM 604 C C . GLN A 1 82 ? 24.942 -14.520 -21.106 1.00 82.31 82 GLN A C 1
ATOM 606 O O . GLN A 1 82 ? 24.370 -13.743 -21.869 1.00 82.31 82 GLN A O 1
ATOM 611 N N . VAL A 1 83 ? 25.041 -14.308 -19.795 1.00 82.81 83 VAL A N 1
ATOM 612 C CA . VAL A 1 83 ? 24.495 -13.129 -19.126 1.00 82.81 83 VAL A CA 1
ATOM 613 C C . VAL A 1 83 ? 25.209 -11.864 -19.620 1.00 82.81 83 VAL A C 1
ATOM 615 O O . VAL A 1 83 ? 24.563 -10.933 -20.085 1.00 82.81 83 VAL A O 1
ATOM 618 N N . LEU A 1 84 ? 26.542 -11.848 -19.657 1.00 82.25 84 LEU A N 1
ATOM 619 C CA . LEU A 1 84 ? 27.335 -10.707 -20.131 1.00 82.25 84 LEU A CA 1
ATOM 620 C C . LEU A 1 84 ? 27.198 -10.439 -21.638 1.00 82.25 84 LEU A C 1
ATOM 622 O O . LEU A 1 84 ? 27.504 -9.341 -22.094 1.00 82.25 84 LEU A O 1
ATOM 626 N N . ALA A 1 85 ? 26.717 -11.403 -22.427 1.00 82.19 85 ALA A N 1
ATOM 627 C CA . ALA A 1 85 ? 26.407 -11.188 -23.840 1.00 82.19 85 ALA A CA 1
ATOM 628 C C . ALA A 1 85 ? 25.088 -10.422 -24.062 1.00 82.19 85 ALA A C 1
ATOM 630 O O . ALA A 1 85 ? 24.839 -9.961 -25.183 1.00 82.19 85 ALA A O 1
ATOM 631 N N . VAL A 1 86 ? 24.251 -10.272 -23.023 1.00 83.12 86 VAL A N 1
ATOM 632 C CA . VAL A 1 86 ? 22.905 -9.690 -23.121 1.00 83.12 86 VAL A CA 1
ATOM 633 C C . VAL A 1 86 ? 22.922 -8.335 -23.826 1.00 83.12 86 VAL A C 1
ATOM 635 O O . VAL A 1 86 ? 22.262 -8.240 -24.859 1.00 83.12 86 VAL A O 1
ATOM 638 N N . PRO A 1 87 ? 23.692 -7.311 -23.408 1.00 80.44 87 PRO A N 1
ATOM 639 C CA . PRO A 1 87 ? 23.619 -5.985 -24.031 1.00 80.44 87 PRO A CA 1
ATOM 640 C C . PRO A 1 87 ? 23.844 -5.993 -25.545 1.00 80.44 87 PRO A C 1
ATOM 642 O O . PRO A 1 87 ? 23.113 -5.335 -26.291 1.00 80.44 87 PRO A O 1
ATOM 645 N N . ARG A 1 88 ? 24.794 -6.810 -26.014 1.00 81.44 88 ARG A N 1
ATOM 646 C CA . ARG A 1 88 ? 25.067 -6.976 -27.445 1.00 81.44 88 ARG A CA 1
ATOM 647 C C . ARG A 1 88 ? 23.904 -7.654 -28.167 1.00 81.44 88 ARG A C 1
ATOM 649 O O . ARG A 1 88 ? 23.467 -7.166 -29.206 1.00 81.44 88 ARG A O 1
ATOM 656 N N . LEU A 1 89 ? 23.379 -8.739 -27.599 1.00 81.31 89 LEU A N 1
ATOM 657 C CA . LEU A 1 89 ? 22.240 -9.473 -28.158 1.00 81.31 89 LEU A CA 1
ATOM 658 C C . LEU A 1 89 ? 20.979 -8.606 -28.237 1.00 81.31 89 LEU A C 1
ATOM 660 O O . LEU A 1 89 ? 20.217 -8.727 -29.198 1.00 81.31 89 LEU A O 1
ATOM 664 N N . LEU A 1 90 ? 20.776 -7.717 -27.259 1.00 82.31 90 LEU A N 1
ATOM 665 C CA . LEU A 1 90 ? 19.673 -6.758 -27.258 1.00 82.31 90 LEU A CA 1
ATOM 666 C C . LEU A 1 90 ? 19.810 -5.742 -28.389 1.00 82.31 90 LEU A C 1
ATOM 668 O O . LEU A 1 90 ? 18.845 -5.508 -29.115 1.00 82.31 90 LEU A O 1
ATOM 672 N N . ALA A 1 91 ? 21.002 -5.165 -28.563 1.00 80.25 91 ALA A N 1
ATOM 673 C CA . ALA A 1 91 ? 21.263 -4.208 -29.633 1.00 80.25 91 ALA A CA 1
ATOM 674 C C . ALA A 1 91 ? 21.058 -4.835 -31.026 1.00 80.25 91 ALA A C 1
ATOM 676 O O . ALA A 1 91 ? 20.413 -4.226 -31.881 1.00 80.25 91 ALA A O 1
ATOM 677 N N . GLU A 1 92 ? 21.543 -6.066 -31.232 1.00 82.44 92 GLU A N 1
ATOM 678 C CA . GLU A 1 92 ? 21.352 -6.830 -32.474 1.00 82.44 92 GLU A CA 1
ATOM 679 C C . GLU A 1 92 ? 19.858 -7.100 -32.746 1.00 82.44 92 GLU A C 1
ATOM 681 O O . GLU A 1 92 ? 19.343 -6.722 -33.799 1.00 82.44 92 GLU A O 1
ATOM 686 N N . HIS A 1 93 ? 19.122 -7.660 -31.774 1.00 82.38 93 HIS A N 1
ATOM 687 C CA . HIS A 1 93 ? 17.701 -8.000 -31.948 1.00 82.38 93 HIS A CA 1
ATOM 688 C C . HIS A 1 93 ? 16.800 -6.779 -32.162 1.00 82.38 93 HIS A C 1
ATOM 690 O O . HIS A 1 93 ? 15.808 -6.867 -32.888 1.00 82.38 93 HIS A O 1
ATOM 696 N N . LEU A 1 94 ? 17.109 -5.642 -31.536 1.00 82.50 94 LEU A N 1
ATOM 697 C CA . LEU A 1 94 ? 16.351 -4.411 -31.752 1.00 82.50 94 LEU A CA 1
ATOM 698 C C . LEU A 1 94 ? 16.584 -3.832 -33.145 1.00 82.50 94 LEU A C 1
ATOM 700 O O . LEU A 1 94 ? 15.623 -3.398 -33.785 1.00 82.50 94 LEU A O 1
ATOM 704 N N . GLY A 1 95 ? 17.828 -3.881 -33.631 1.00 80.12 95 GLY A N 1
ATOM 705 C CA . GLY A 1 95 ? 18.162 -3.509 -35.003 1.00 80.12 95 GLY A CA 1
ATOM 706 C C . GLY A 1 95 ? 17.413 -4.369 -36.023 1.00 80.12 95 GLY A C 1
ATOM 707 O O . GLY A 1 95 ? 16.735 -3.830 -36.901 1.00 80.12 95 GLY A O 1
ATOM 708 N N . ASP A 1 96 ? 17.456 -5.692 -35.855 1.00 82.00 96 ASP A N 1
ATOM 709 C CA . ASP A 1 96 ? 16.752 -6.650 -36.719 1.00 82.00 96 ASP A CA 1
ATOM 710 C C . ASP A 1 96 ? 15.224 -6.491 -36.650 1.00 82.00 96 ASP A C 1
ATOM 712 O O . ASP A 1 96 ? 14.523 -6.643 -37.653 1.00 82.00 96 ASP A O 1
ATOM 716 N N . GLY A 1 97 ? 14.699 -6.130 -35.476 1.00 74.88 97 GLY A N 1
ATOM 717 C CA . GLY A 1 97 ? 13.285 -5.833 -35.244 1.00 74.88 97 GLY A CA 1
ATOM 718 C C . GLY A 1 97 ? 12.805 -4.503 -35.835 1.00 74.88 97 GLY A C 1
ATOM 719 O O . GLY A 1 97 ? 11.628 -4.170 -35.705 1.00 74.88 97 GLY A O 1
ATOM 720 N N . GLY A 1 98 ? 13.688 -3.728 -36.475 1.00 81.25 98 GLY A N 1
ATOM 721 C CA . GLY A 1 98 ? 13.357 -2.437 -37.075 1.00 81.25 98 GLY A CA 1
ATOM 722 C C . GLY A 1 98 ? 13.149 -1.309 -36.062 1.00 81.25 98 GLY A C 1
ATOM 723 O O . GLY A 1 98 ? 12.639 -0.249 -36.435 1.00 81.25 98 GLY A O 1
ATOM 724 N N . VAL A 1 99 ? 13.547 -1.508 -34.802 1.00 82.62 99 VAL A N 1
ATOM 725 C CA . VAL A 1 99 ? 13.497 -0.481 -33.760 1.00 82.62 99 VAL A CA 1
ATOM 726 C C . VAL A 1 99 ? 14.647 0.481 -34.005 1.00 82.62 99 VAL A C 1
ATOM 728 O O . VAL A 1 99 ? 15.819 0.121 -33.920 1.00 82.62 99 VAL A O 1
ATOM 731 N N . ARG A 1 100 ? 14.307 1.716 -34.369 1.00 79.19 100 ARG A N 1
ATOM 732 C CA . ARG A 1 100 ? 15.298 2.742 -34.722 1.00 79.19 100 ARG A CA 1
ATOM 733 C C . ARG A 1 100 ? 15.652 3.626 -33.540 1.00 79.19 100 ARG A C 1
ATOM 735 O O . ARG A 1 100 ? 16.746 4.177 -33.518 1.00 79.19 100 ARG A O 1
ATOM 742 N N . ASP A 1 101 ? 14.739 3.747 -32.587 1.00 83.62 101 ASP A N 1
ATOM 743 C CA . ASP A 1 101 ? 14.880 4.651 -31.463 1.00 83.62 101 ASP A CA 1
ATOM 744 C C . ASP A 1 101 ? 14.372 3.997 -30.178 1.00 83.62 101 ASP A C 1
ATOM 746 O O . ASP A 1 101 ? 13.171 3.833 -29.960 1.00 83.62 101 ASP A O 1
ATOM 750 N N . ALA A 1 102 ? 15.313 3.553 -29.353 1.00 85.81 102 ALA A N 1
ATOM 751 C CA . ALA A 1 102 ? 15.035 3.045 -28.024 1.00 85.81 102 ALA A CA 1
ATOM 752 C C . ALA A 1 102 ? 16.266 3.247 -27.143 1.00 85.81 102 ALA A C 1
ATOM 754 O O . ALA A 1 102 ? 17.399 3.001 -27.568 1.00 85.81 102 ALA A O 1
ATOM 755 N N . VAL A 1 103 ? 16.026 3.657 -25.905 1.00 87.75 103 VAL A N 1
ATOM 756 C CA . VAL A 1 103 ? 17.038 3.685 -24.853 1.00 87.75 103 VAL A CA 1
ATOM 757 C C . VAL A 1 103 ? 16.748 2.524 -23.919 1.00 87.75 103 VAL A C 1
ATOM 759 O O . VAL A 1 103 ? 15.642 2.421 -23.385 1.00 87.75 103 VAL A O 1
ATOM 762 N N . ILE A 1 104 ? 17.735 1.647 -23.755 1.00 88.25 104 ILE A N 1
ATOM 763 C CA . ILE A 1 104 ? 17.716 0.579 -22.763 1.00 88.25 104 ILE A CA 1
ATOM 764 C C . ILE A 1 104 ? 18.769 0.897 -21.715 1.00 88.25 104 ILE A C 1
ATOM 766 O O . ILE A 1 104 ? 19.962 0.991 -22.018 1.00 88.25 104 ILE A O 1
ATOM 770 N N . SER A 1 105 ? 18.323 1.019 -20.478 1.00 88.56 105 SER A N 1
ATOM 771 C CA . SER A 1 105 ? 19.174 1.299 -19.332 1.00 88.56 105 SER A CA 1
ATOM 772 C C . SER A 1 105 ? 18.843 0.362 -18.181 1.00 88.56 105 SER A C 1
ATOM 774 O O . SER A 1 105 ? 17.798 -0.293 -18.161 1.00 88.56 105 SER A O 1
ATOM 776 N N . LEU A 1 106 ? 19.733 0.307 -17.192 1.00 87.94 106 LEU A N 1
ATOM 777 C CA . LEU A 1 106 ? 19.320 -0.145 -15.871 1.00 87.94 106 LEU A CA 1
ATOM 778 C C . LEU A 1 106 ? 18.360 0.885 -15.293 1.00 87.94 106 LEU A C 1
ATOM 780 O O . LEU A 1 106 ? 18.563 2.090 -15.447 1.00 87.94 106 LEU A O 1
ATOM 784 N N . ALA A 1 107 ? 17.303 0.405 -14.655 1.00 86.38 107 ALA A N 1
ATOM 785 C CA . ALA A 1 107 ? 16.408 1.283 -13.940 1.00 86.38 107 ALA A CA 1
ATOM 786 C C . ALA A 1 107 ? 17.121 1.783 -12.681 1.00 86.38 107 ALA A C 1
ATOM 788 O O . ALA A 1 107 ? 17.587 0.989 -11.861 1.00 86.38 107 ALA A O 1
ATOM 789 N N . GLU A 1 108 ? 17.212 3.099 -12.534 1.00 82.62 108 GLU A N 1
ATOM 790 C CA . GLU A 1 108 ? 17.830 3.699 -11.361 1.00 82.62 108 GLU A CA 1
ATOM 791 C C . GLU A 1 108 ? 16.888 3.537 -10.158 1.00 82.62 108 GLU A C 1
ATOM 793 O O . GLU A 1 108 ? 15.728 3.976 -10.214 1.00 82.62 108 GLU A O 1
ATOM 798 N N . PRO A 1 109 ? 17.336 2.887 -9.067 1.00 78.44 109 PRO A N 1
ATOM 799 C CA . PRO A 1 109 ? 16.548 2.845 -7.852 1.00 78.44 109 PRO A CA 1
ATOM 800 C C . PRO A 1 109 ? 16.380 4.274 -7.336 1.00 78.44 109 PRO A C 1
ATOM 802 O O . PRO A 1 109 ? 17.311 5.076 -7.339 1.00 78.44 109 PRO A O 1
ATOM 805 N N . ALA A 1 110 ? 15.176 4.595 -6.882 1.00 75.69 110 ALA A N 1
ATOM 806 C CA . ALA A 1 110 ? 14.911 5.850 -6.213 1.00 75.69 110 ALA A CA 1
ATOM 807 C C . ALA A 1 110 ? 15.835 5.985 -4.999 1.00 75.69 110 ALA A C 1
ATOM 809 O O . ALA A 1 110 ? 16.044 5.018 -4.262 1.00 75.69 110 ALA A O 1
ATOM 810 N N . GLU A 1 111 ? 16.321 7.196 -4.740 1.00 70.69 111 GLU A N 1
ATOM 811 C CA . GLU A 1 111 ? 16.999 7.517 -3.486 1.00 70.69 111 GLU A CA 1
ATOM 812 C C . GLU A 1 111 ? 15.970 7.523 -2.344 1.00 70.69 111 GLU A C 1
ATOM 814 O O . GLU A 1 111 ? 15.427 8.547 -1.935 1.00 70.69 111 GLU A O 1
ATOM 819 N N . LEU A 1 112 ? 15.634 6.331 -1.852 1.00 65.38 112 LEU A N 1
ATOM 820 C CA . LEU A 1 112 ? 14.636 6.139 -0.799 1.00 65.38 112 LEU A CA 1
ATOM 821 C C . LEU A 1 112 ? 15.096 6.702 0.551 1.00 65.38 112 LEU A C 1
ATOM 823 O O . LEU A 1 112 ? 14.259 6.952 1.418 1.00 65.38 112 LEU A O 1
ATOM 827 N N . ASP A 1 113 ? 16.395 6.957 0.714 1.00 63.62 113 ASP A N 1
ATOM 828 C CA . ASP A 1 113 ? 16.946 7.651 1.878 1.00 63.62 113 ASP A CA 1
ATOM 829 C C . ASP A 1 113 ? 16.416 9.090 1.990 1.00 63.62 113 ASP A C 1
ATOM 831 O O . ASP A 1 113 ? 16.226 9.586 3.102 1.00 63.62 113 ASP A O 1
ATOM 835 N N . GLU A 1 114 ? 16.038 9.737 0.879 1.00 63.78 114 GLU A N 1
ATOM 836 C CA . GLU A 1 114 ? 15.333 11.025 0.925 1.00 63.78 114 GLU A CA 1
ATOM 837 C C . GLU A 1 114 ? 13.956 10.904 1.601 1.00 63.78 114 GLU A C 1
ATOM 839 O O . GLU A 1 114 ? 13.480 11.851 2.229 1.00 63.78 114 GLU A O 1
ATOM 844 N N . LEU A 1 115 ? 13.319 9.728 1.513 1.00 63.09 115 LEU A N 1
ATOM 845 C CA . LEU A 1 115 ? 12.046 9.416 2.175 1.00 63.09 115 LEU A CA 1
ATOM 846 C C . LEU A 1 115 ? 12.218 9.024 3.650 1.00 63.09 115 LEU A C 1
ATOM 848 O O . LEU A 1 115 ? 11.238 9.017 4.393 1.00 63.09 115 LEU A O 1
ATOM 852 N N . ALA A 1 116 ? 13.446 8.743 4.092 1.00 57.88 116 ALA A N 1
ATOM 853 C CA . ALA A 1 116 ? 13.772 8.365 5.466 1.00 57.88 116 ALA A CA 1
ATOM 854 C C . ALA A 1 116 ? 13.906 9.568 6.423 1.00 57.88 116 ALA A C 1
ATOM 856 O O . ALA A 1 116 ? 13.948 9.392 7.641 1.00 57.88 116 ALA A O 1
ATOM 857 N N . GLY A 1 117 ? 13.989 10.792 5.887 1.00 64.62 117 GLY A N 1
ATOM 858 C CA . GLY A 1 117 ? 14.358 11.998 6.638 1.00 64.62 117 GLY A CA 1
ATOM 859 C C . GLY A 1 117 ? 13.218 12.758 7.325 1.00 64.62 117 GLY A C 1
ATOM 860 O O . GLY A 1 117 ? 13.473 13.789 7.942 1.00 64.62 117 GLY A O 1
ATOM 861 N N . PHE A 1 118 ? 11.966 12.301 7.235 1.00 70.69 118 PHE A N 1
ATOM 862 C CA . PHE A 1 118 ? 10.807 13.102 7.666 1.00 70.69 118 PHE A CA 1
ATOM 863 C C . PHE A 1 118 ? 10.412 12.922 9.141 1.00 70.69 118 PHE A C 1
ATOM 865 O O . PHE A 1 118 ? 9.495 13.582 9.627 1.00 70.69 118 PHE A O 1
ATOM 872 N N . GLY A 1 119 ? 11.082 12.032 9.875 1.00 80.31 119 GLY A N 1
ATOM 873 C CA . GLY A 1 119 ? 10.738 11.743 11.266 1.00 80.31 119 GLY A CA 1
ATOM 874 C C . GLY A 1 119 ? 9.395 11.018 11.388 1.00 80.31 119 GLY A C 1
ATOM 875 O O . GLY A 1 119 ? 9.164 10.024 10.701 1.00 80.31 119 GLY A O 1
ATOM 876 N N . THR A 1 120 ? 8.523 11.491 12.287 1.00 88.25 120 THR A N 1
ATOM 877 C CA . THR A 1 120 ? 7.227 10.849 12.569 1.00 88.25 120 THR A CA 1
ATOM 878 C C . THR A 1 120 ? 6.157 11.258 11.554 1.00 88.25 120 THR A C 1
ATOM 880 O O . THR A 1 120 ? 5.917 12.443 11.347 1.00 88.25 120 THR A O 1
ATOM 883 N N . ALA A 1 121 ? 5.444 10.281 10.996 1.00 92.06 121 ALA A N 1
ATOM 884 C CA . ALA A 1 121 ? 4.320 10.479 10.087 1.00 92.06 121 ALA A CA 1
ATOM 885 C C . ALA A 1 121 ? 2.985 10.055 10.707 1.00 92.06 121 ALA A C 1
ATOM 887 O O . ALA A 1 121 ? 2.929 9.179 11.565 1.00 92.06 121 ALA A O 1
ATOM 888 N N . ALA A 1 122 ? 1.887 10.652 10.250 1.00 94.75 122 ALA A N 1
ATOM 889 C CA . ALA A 1 122 ? 0.553 10.133 10.509 1.00 94.75 122 ALA A CA 1
ATOM 890 C C . ALA A 1 122 ? 0.236 9.124 9.411 1.00 94.75 122 ALA A C 1
ATOM 892 O O . ALA A 1 122 ? 0.398 9.427 8.224 1.00 94.75 122 ALA A O 1
ATOM 893 N N . ARG A 1 123 ? -0.203 7.927 9.799 1.00 95.50 123 ARG A N 1
ATOM 894 C CA . ARG A 1 123 ? -0.399 6.838 8.850 1.00 95.50 123 ARG A CA 1
ATOM 895 C C . ARG A 1 123 ? -1.687 6.081 9.103 1.00 95.50 123 ARG A C 1
ATOM 897 O O . ARG A 1 123 ? -1.957 5.693 10.236 1.00 95.50 123 ARG A O 1
ATOM 904 N N . ALA A 1 124 ? -2.445 5.850 8.035 1.00 96.94 124 ALA A N 1
ATOM 905 C CA . ALA A 1 124 ? -3.525 4.879 8.005 1.00 96.94 124 ALA A CA 1
ATOM 906 C C . ALA A 1 124 ? -3.066 3.603 7.297 1.00 96.94 124 ALA A C 1
ATOM 908 O O . ALA A 1 124 ? -2.437 3.672 6.242 1.00 96.94 124 ALA A O 1
ATOM 909 N N . TYR A 1 125 ? -3.426 2.460 7.862 1.00 95.12 125 TYR A N 1
ATOM 910 C CA . TYR A 1 125 ? -3.299 1.132 7.279 1.00 95.12 125 TYR A CA 1
ATOM 911 C C . TYR A 1 125 ? -4.699 0.646 6.920 1.00 95.12 125 TYR A C 1
ATOM 913 O O . TYR A 1 125 ? -5.594 0.698 7.762 1.00 95.12 125 TYR A O 1
ATOM 921 N N . LEU A 1 126 ? -4.891 0.202 5.684 1.00 94.69 126 LEU A N 1
ATOM 922 C CA . LEU A 1 126 ? -6.176 -0.193 5.122 1.00 94.69 126 LEU A CA 1
ATOM 923 C C . LEU A 1 126 ? -6.082 -1.646 4.660 1.00 94.69 126 LEU A C 1
ATOM 925 O O . LEU A 1 126 ? -5.212 -1.982 3.859 1.00 94.69 126 LEU A O 1
ATOM 929 N N . ALA A 1 127 ? -6.993 -2.493 5.128 1.00 92.19 127 ALA A N 1
ATOM 930 C CA . ALA A 1 127 ? -7.150 -3.865 4.665 1.00 92.19 127 ALA A CA 1
ATOM 931 C C . ALA A 1 127 ? -8.529 -4.033 4.023 1.00 92.19 127 ALA A C 1
ATOM 933 O O . ALA A 1 127 ? -9.557 -3.829 4.673 1.00 92.19 127 ALA A O 1
ATOM 934 N N . GLY A 1 128 ? -8.552 -4.411 2.746 1.00 91.00 128 GLY A N 1
ATOM 935 C CA . GLY A 1 128 ? -9.767 -4.742 2.005 1.00 91.00 128 GLY A CA 1
ATOM 936 C C . GLY A 1 128 ? -10.310 -6.136 2.349 1.00 91.00 128 GLY A C 1
ATOM 937 O O . GLY A 1 128 ? -9.832 -6.785 3.271 1.00 91.00 128 GLY A O 1
ATOM 938 N N . PRO A 1 129 ? -11.322 -6.639 1.630 1.00 88.44 129 PRO A N 1
ATOM 939 C CA . PRO A 1 129 ? -11.860 -7.980 1.849 1.00 88.44 129 PRO A CA 1
ATOM 940 C C . PRO A 1 129 ? -10.818 -9.087 1.652 1.00 88.44 129 PRO A C 1
ATOM 942 O O . PRO A 1 129 ? -10.094 -9.093 0.658 1.00 88.44 129 PRO A O 1
ATOM 945 N N . VAL A 1 130 ? -10.783 -10.049 2.581 1.00 83.31 130 VAL A N 1
ATOM 946 C CA . VAL A 1 130 ? -9.892 -11.216 2.506 1.00 83.31 130 VAL A CA 1
ATOM 947 C C . VAL A 1 130 ? -10.367 -12.149 1.388 1.00 83.31 130 VAL A C 1
ATOM 949 O O . VAL A 1 130 ? -11.508 -12.624 1.401 1.00 83.31 130 VAL A O 1
ATOM 952 N N . GLY A 1 131 ? -9.494 -12.390 0.413 1.00 80.38 131 GLY A N 1
ATOM 953 C CA . GLY A 1 131 ? -9.742 -13.255 -0.732 1.00 80.38 131 GLY A CA 1
ATOM 954 C C . GLY A 1 131 ? -9.460 -14.732 -0.463 1.00 80.38 131 GLY A C 1
ATOM 955 O O . GLY A 1 131 ? -8.860 -15.101 0.551 1.00 80.38 131 GLY A O 1
ATOM 956 N N . ALA A 1 132 ? -9.879 -15.600 -1.385 1.00 75.56 132 ALA A N 1
ATOM 957 C CA . ALA A 1 132 ? -9.545 -17.023 -1.328 1.00 75.56 132 ALA A CA 1
ATOM 958 C C . ALA A 1 132 ? -8.010 -17.234 -1.284 1.00 75.56 132 ALA A C 1
ATOM 960 O O . ALA A 1 132 ? -7.277 -16.499 -1.946 1.00 75.56 132 ALA A O 1
ATOM 961 N N . PRO A 1 133 ? -7.499 -18.223 -0.524 1.00 77.25 133 PRO A N 1
ATOM 962 C CA . PRO A 1 133 ? -8.232 -19.235 0.249 1.00 77.25 133 PRO A CA 1
ATOM 963 C C . PRO A 1 133 ? -8.640 -18.780 1.663 1.00 77.25 133 PRO A C 1
ATOM 965 O O . PRO A 1 133 ? -9.201 -19.565 2.426 1.00 77.25 133 PRO A O 1
ATOM 968 N N . PHE A 1 134 ? -8.326 -17.544 2.053 1.00 81.31 134 PHE A N 1
ATOM 969 C CA . PHE A 1 134 ? -8.493 -17.068 3.426 1.00 81.31 134 PHE A CA 1
ATOM 970 C C . PHE A 1 134 ? -9.821 -16.356 3.679 1.00 81.31 134 PHE A C 1
ATOM 972 O O . PHE A 1 134 ? -10.190 -16.142 4.826 1.00 81.31 134 PHE A O 1
ATOM 979 N N . GLY A 1 135 ? -10.578 -16.028 2.646 1.00 81.12 135 GLY A N 1
ATOM 980 C CA . GLY A 1 135 ? -11.902 -15.456 2.792 1.00 81.12 135 GLY A CA 1
ATOM 981 C C . GLY A 1 135 ? -12.750 -15.654 1.543 1.00 81.12 135 GLY A C 1
ATOM 982 O O . GLY A 1 135 ? -12.285 -16.213 0.548 1.00 81.12 135 GLY A O 1
ATOM 983 N N . PRO A 1 136 ? -14.023 -15.242 1.604 1.00 79.88 136 PRO A N 1
ATOM 984 C CA . PRO A 1 136 ? -14.978 -15.463 0.526 1.00 79.88 136 PRO A CA 1
ATOM 985 C C . PRO A 1 136 ? -14.851 -14.434 -0.605 1.00 79.88 136 PRO A C 1
ATOM 987 O O . PRO A 1 136 ? -15.554 -14.554 -1.608 1.00 79.88 136 PRO A O 1
ATOM 990 N N . ALA A 1 137 ? -14.015 -13.398 -0.456 1.00 80.94 137 ALA A N 1
ATOM 991 C CA . ALA A 1 137 ? -13.890 -12.382 -1.486 1.00 80.94 137 ALA A CA 1
ATOM 992 C C . ALA A 1 137 ? -13.176 -12.952 -2.726 1.00 80.94 137 ALA A C 1
ATOM 994 O O . ALA A 1 137 ? -12.270 -13.784 -2.613 1.00 80.94 137 ALA A O 1
ATOM 995 N N . PRO A 1 138 ? -13.550 -12.514 -3.936 1.00 71.62 138 PRO A N 1
ATOM 996 C CA . PRO A 1 138 ? -12.780 -12.854 -5.118 1.00 71.62 138 PRO A CA 1
ATOM 997 C C . PRO A 1 138 ? -11.391 -12.218 -5.011 1.00 71.62 138 PRO A C 1
ATOM 999 O O . PRO A 1 138 ? -11.281 -11.024 -4.724 1.00 71.62 138 PRO A O 1
ATOM 1002 N N . SER A 1 139 ? -10.340 -12.990 -5.292 1.00 70.44 139 SER A N 1
ATOM 1003 C CA . SER A 1 139 ? -8.998 -12.440 -5.486 1.00 70.44 139 SER A CA 1
ATOM 1004 C C . SER A 1 139 ? -9.043 -11.490 -6.679 1.00 70.44 139 SER A C 1
ATOM 1006 O O . SER A 1 139 ? -9.177 -11.912 -7.828 1.00 70.44 139 SER A O 1
ATOM 1008 N N . ARG A 1 140 ? -9.017 -10.190 -6.400 1.00 68.19 140 ARG A N 1
ATOM 1009 C CA . ARG A 1 140 ? -9.034 -9.128 -7.404 1.00 68.19 140 ARG A CA 1
ATOM 1010 C C . ARG A 1 140 ? -7.865 -8.183 -7.144 1.00 68.19 140 ARG A C 1
ATOM 1012 O O . ARG A 1 140 ? -7.448 -8.057 -5.991 1.00 68.19 140 ARG A O 1
ATOM 1019 N N . PRO A 1 141 ? -7.359 -7.505 -8.187 1.00 72.00 141 PRO A N 1
ATOM 1020 C CA . PRO A 1 141 ? -6.426 -6.403 -8.011 1.00 72.00 141 PRO A CA 1
ATOM 1021 C C . PRO A 1 141 ? -6.966 -5.395 -6.982 1.00 72.00 141 PRO A C 1
ATOM 1023 O O . PRO A 1 141 ? -8.187 -5.214 -6.898 1.00 72.00 141 PRO A O 1
ATOM 1026 N N . PRO A 1 142 ? -6.099 -4.701 -6.225 1.00 76.12 142 PRO A N 1
ATOM 1027 C CA . PRO A 1 142 ? -6.501 -3.790 -5.151 1.00 76.12 142 PRO A CA 1
ATOM 1028 C C . PRO A 1 142 ? -7.108 -2.464 -5.656 1.00 76.12 142 PRO A C 1
ATOM 1030 O O . PRO A 1 142 ? -7.037 -1.445 -4.977 1.00 76.12 142 PRO A O 1
ATOM 1033 N N . VAL A 1 143 ? -7.734 -2.471 -6.838 1.00 75.69 143 VAL A N 1
ATOM 1034 C CA . VAL A 1 143 ? -8.298 -1.300 -7.528 1.00 75.69 143 VAL A CA 1
ATOM 1035 C C . VAL A 1 143 ? -9.294 -0.515 -6.663 1.00 75.69 143 VAL A C 1
ATOM 1037 O O . VAL A 1 143 ? -9.197 0.706 -6.659 1.00 75.69 143 VAL A O 1
ATOM 1040 N N . PRO A 1 144 ? -10.180 -1.130 -5.851 1.00 83.81 144 PRO A N 1
ATOM 1041 C CA . PRO A 1 144 ? -11.039 -0.341 -4.966 1.00 83.81 144 PRO A CA 1
ATOM 1042 C C . PRO A 1 144 ? -10.259 0.501 -3.944 1.00 83.81 144 PRO A C 1
ATOM 1044 O O . PRO A 1 144 ? -10.650 1.623 -3.648 1.00 83.81 144 PRO A O 1
ATOM 1047 N N . LEU A 1 145 ? -9.136 -0.008 -3.424 1.00 92.31 145 LEU A N 1
ATOM 1048 C CA . LEU A 1 145 ? -8.273 0.761 -2.519 1.00 92.31 145 LEU A CA 1
ATOM 1049 C C . LEU A 1 145 ? -7.391 1.761 -3.269 1.00 92.31 145 LEU A C 1
ATOM 1051 O O . LEU A 1 145 ? -6.945 2.738 -2.670 1.00 92.31 145 LEU A O 1
ATOM 1055 N N . LEU A 1 146 ? -7.156 1.545 -4.567 1.00 93.31 146 LEU A N 1
ATOM 1056 C CA . LEU A 1 146 ? -6.476 2.519 -5.411 1.00 93.31 146 LEU A CA 1
ATOM 1057 C C . LEU A 1 146 ? -7.282 3.814 -5.526 1.00 93.31 146 LEU A C 1
ATOM 1059 O O . LEU A 1 146 ? -6.690 4.883 -5.415 1.00 93.31 146 LEU A O 1
ATOM 1063 N N . ASP A 1 147 ? -8.601 3.732 -5.703 1.00 93.62 147 ASP A N 1
ATOM 1064 C CA . ASP A 1 147 ? -9.446 4.930 -5.774 1.00 93.62 147 ASP A CA 1
ATOM 1065 C C . ASP A 1 147 ? -9.368 5.723 -4.452 1.00 93.62 147 ASP A C 1
ATOM 1067 O O . ASP A 1 147 ? -9.065 6.915 -4.469 1.00 93.62 147 ASP A O 1
ATOM 1071 N N . VAL A 1 148 ? -9.462 5.040 -3.301 1.00 94.94 148 VAL A N 1
ATOM 1072 C CA . VAL A 1 148 ? -9.271 5.653 -1.968 1.00 94.94 148 VAL A CA 1
ATOM 1073 C C . VAL A 1 148 ? -7.898 6.323 -1.838 1.00 94.94 148 VAL A C 1
ATOM 1075 O O . VAL A 1 148 ? -7.784 7.439 -1.329 1.00 94.94 148 VAL A O 1
ATOM 1078 N N . ALA A 1 149 ? -6.841 5.650 -2.297 1.00 95.38 149 ALA A N 1
ATOM 1079 C CA . ALA A 1 149 ? -5.473 6.153 -2.249 1.00 95.38 149 ALA A CA 1
ATOM 1080 C C . ALA A 1 149 ? -5.268 7.399 -3.122 1.00 95.38 149 ALA A C 1
ATOM 1082 O O . ALA A 1 149 ? -4.644 8.364 -2.679 1.00 95.38 149 ALA A O 1
ATOM 1083 N N . VAL A 1 150 ? -5.800 7.388 -4.346 1.00 95.69 150 VAL A N 1
ATOM 1084 C CA . VAL A 1 150 ? -5.708 8.502 -5.296 1.00 95.69 150 VAL A CA 1
ATOM 1085 C C . VAL A 1 150 ? -6.501 9.706 -4.789 1.00 95.69 150 VAL A C 1
ATOM 1087 O O . VAL A 1 150 ? -5.951 10.809 -4.740 1.00 95.69 150 VAL A O 1
ATOM 1090 N N . ASP A 1 151 ? -7.744 9.504 -4.349 1.00 94.81 151 ASP A N 1
ATOM 1091 C CA . ASP A 1 151 ? -8.601 10.575 -3.832 1.00 94.81 151 ASP A CA 1
ATOM 1092 C C . ASP A 1 151 ? -7.987 11.226 -2.591 1.00 94.81 151 ASP A C 1
ATOM 1094 O O . ASP A 1 151 ? -7.887 12.455 -2.497 1.00 94.81 151 ASP A O 1
ATOM 1098 N N . TRP A 1 152 ? -7.487 10.406 -1.664 1.00 95.69 152 TRP A N 1
ATOM 1099 C CA . TRP A 1 152 ? -6.791 10.905 -0.487 1.00 95.69 152 TRP A CA 1
ATOM 1100 C C . TRP A 1 152 ? -5.520 11.679 -0.854 1.00 95.69 152 TRP A C 1
ATOM 1102 O O . TRP A 1 152 ? -5.308 12.774 -0.329 1.00 95.69 152 TRP A O 1
ATOM 1112 N N . LEU A 1 153 ? -4.693 11.165 -1.772 1.00 95.69 153 LEU A N 1
ATOM 1113 C CA . LEU A 1 153 ? -3.466 11.842 -2.201 1.00 95.69 153 LEU A CA 1
ATOM 1114 C C . LEU A 1 153 ? -3.784 13.211 -2.811 1.00 95.69 153 LEU A C 1
ATOM 1116 O O . LEU A 1 153 ? -3.110 14.193 -2.497 1.00 95.69 153 LEU A O 1
ATOM 1120 N N . HIS A 1 154 ? -4.826 13.298 -3.644 1.00 94.62 154 HIS A N 1
ATOM 1121 C CA . HIS A 1 154 ? -5.289 14.559 -4.219 1.00 94.62 154 HIS A CA 1
ATOM 1122 C C . HIS A 1 154 ? -5.766 15.554 -3.161 1.00 94.62 154 HIS A C 1
ATOM 1124 O O . HIS A 1 154 ? -5.449 16.738 -3.276 1.00 94.62 154 HIS A O 1
ATOM 1130 N N . ALA A 1 155 ? -6.488 15.088 -2.143 1.00 94.19 155 ALA A N 1
ATOM 1131 C CA . ALA A 1 155 ? -6.989 15.935 -1.065 1.00 94.19 155 ALA A CA 1
ATOM 1132 C C . ALA A 1 155 ? -5.888 16.384 -0.088 1.00 94.19 155 ALA A C 1
ATOM 1134 O O . ALA A 1 155 ? -5.955 17.484 0.462 1.00 94.19 155 ALA A O 1
ATOM 1135 N N . ALA A 1 156 ? -4.888 15.536 0.161 1.00 93.50 156 ALA A N 1
ATOM 1136 C CA . ALA A 1 156 ? -3.878 15.770 1.189 1.00 93.50 156 ALA A CA 1
ATOM 1137 C C . ALA A 1 156 ? -2.658 16.561 0.693 1.00 93.50 156 ALA A C 1
ATOM 1139 O O . ALA A 1 156 ? -2.045 17.271 1.500 1.00 93.50 156 ALA A O 1
ATOM 1140 N N . ARG A 1 157 ? -2.297 16.438 -0.593 1.00 92.69 157 ARG A N 1
ATOM 1141 C CA . ARG A 1 157 ? -1.101 17.070 -1.175 1.00 92.69 157 ARG A CA 1
ATOM 1142 C C . ARG A 1 157 ? -1.257 18.576 -1.386 1.00 92.69 157 ARG A C 1
ATOM 1144 O O . ARG A 1 157 ? -2.354 19.088 -1.590 1.00 92.69 157 ARG A O 1
ATOM 1151 N N . ASN A 1 158 ? -0.127 19.277 -1.470 1.00 88.44 158 ASN A N 1
ATOM 1152 C CA . ASN A 1 158 ? -0.099 20.609 -2.070 1.00 88.44 158 ASN A CA 1
ATOM 1153 C C . ASN A 1 158 ? -0.410 20.487 -3.584 1.00 88.44 158 ASN A C 1
ATOM 1155 O O . ASN A 1 158 ? 0.243 19.688 -4.263 1.00 88.44 158 ASN A O 1
ATOM 1159 N N . PRO A 1 159 ? -1.373 21.250 -4.144 1.00 88.44 159 PRO A N 1
ATOM 1160 C CA . PRO A 1 159 ? -1.714 21.189 -5.567 1.00 88.44 159 PRO A CA 1
ATOM 1161 C C . PRO A 1 159 ? -0.528 21.394 -6.518 1.00 88.44 159 PRO A C 1
ATOM 1163 O O . PRO A 1 159 ? -0.523 20.799 -7.598 1.00 88.44 159 PRO A O 1
ATOM 1166 N N . THR A 1 160 ? 0.471 22.183 -6.109 1.00 88.25 160 THR A N 1
ATOM 1167 C CA . THR A 1 160 ? 1.684 22.466 -6.892 1.00 88.25 160 THR A CA 1
ATOM 1168 C C . THR A 1 160 ? 2.812 21.468 -6.652 1.00 88.25 160 THR A C 1
ATOM 1170 O O . THR A 1 160 ? 3.865 21.614 -7.260 1.00 88.25 160 THR A O 1
ATOM 1173 N N . ALA A 1 161 ? 2.643 20.502 -5.745 1.00 89.31 161 ALA A N 1
ATOM 1174 C CA . ALA A 1 161 ? 3.665 19.494 -5.501 1.00 89.31 161 ALA A CA 1
ATOM 1175 C C . ALA A 1 161 ? 3.801 18.563 -6.705 1.00 89.31 161 ALA A C 1
ATOM 1177 O O . ALA A 1 161 ? 2.793 18.093 -7.250 1.00 89.31 161 ALA A O 1
ATOM 1178 N N . ASP A 1 162 ? 5.051 18.258 -7.044 1.00 90.75 162 ASP A N 1
ATOM 1179 C CA . ASP A 1 162 ? 5.378 17.228 -8.015 1.00 90.75 162 ASP A CA 1
ATOM 1180 C C . ASP A 1 162 ? 4.884 15.868 -7.534 1.00 90.75 162 ASP A C 1
ATOM 1182 O O . ASP A 1 162 ? 4.867 15.559 -6.337 1.00 90.75 162 ASP A O 1
ATOM 1186 N N . LEU A 1 163 ? 4.465 15.064 -8.504 1.00 94.56 163 LEU A N 1
ATOM 1187 C CA . LEU A 1 163 ? 3.884 13.751 -8.303 1.00 94.56 163 LEU A CA 1
ATOM 1188 C C . LEU A 1 163 ? 4.763 12.697 -8.956 1.00 94.56 163 LEU A C 1
ATOM 1190 O O . LEU A 1 163 ? 5.223 12.868 -10.086 1.00 94.56 163 LEU A O 1
ATOM 1194 N N . ALA A 1 164 ? 4.951 11.586 -8.258 1.00 94.19 164 ALA A N 1
ATOM 1195 C CA . ALA A 1 164 ? 5.650 10.433 -8.794 1.00 94.19 164 ALA A CA 1
ATOM 1196 C C . ALA A 1 164 ? 4.975 9.127 -8.370 1.00 94.19 164 ALA A C 1
ATOM 1198 O O . ALA A 1 164 ? 4.308 9.061 -7.337 1.00 94.19 164 ALA A O 1
ATOM 1199 N N . ALA A 1 165 ? 5.174 8.088 -9.172 1.00 94.00 165 ALA A N 1
ATOM 1200 C CA . ALA A 1 165 ? 4.921 6.709 -8.787 1.00 94.00 165 ALA A CA 1
ATOM 1201 C C . ALA A 1 165 ? 6.261 6.030 -8.504 1.00 94.00 165 ALA A C 1
ATOM 1203 O O . ALA A 1 165 ? 7.225 6.228 -9.240 1.00 94.00 165 ALA A O 1
ATOM 1204 N N . VAL A 1 166 ? 6.312 5.235 -7.443 1.00 92.69 166 VAL A N 1
ATOM 1205 C CA . VAL A 1 166 ? 7.424 4.353 -7.112 1.00 92.69 166 VAL A CA 1
ATOM 1206 C C . VAL A 1 166 ? 6.971 2.922 -7.366 1.00 92.69 166 VAL A C 1
ATOM 1208 O O . VAL A 1 166 ? 6.007 2.452 -6.754 1.00 92.69 166 VAL A O 1
ATOM 1211 N N . VAL A 1 167 ? 7.641 2.250 -8.297 1.00 91.75 167 VAL A N 1
ATOM 1212 C CA . VAL A 1 167 ? 7.311 0.897 -8.760 1.00 91.75 167 VAL A CA 1
ATOM 1213 C C . VAL A 1 167 ? 8.601 0.101 -8.863 1.00 91.75 167 VAL A C 1
ATOM 1215 O O . VAL A 1 167 ? 9.533 0.538 -9.526 1.00 91.75 167 VAL A O 1
ATOM 1218 N N . LEU A 1 168 ? 8.677 -1.049 -8.183 1.00 87.69 168 LEU A N 1
ATOM 1219 C CA . LEU A 1 168 ? 9.905 -1.860 -8.105 1.00 87.69 168 LEU A CA 1
ATOM 1220 C C . LEU A 1 168 ? 11.138 -1.041 -7.665 1.00 87.69 168 LEU A C 1
ATOM 1222 O O . LEU A 1 168 ? 12.246 -1.261 -8.134 1.00 87.69 168 LEU A O 1
ATOM 1226 N N . GLY A 1 169 ? 10.929 -0.063 -6.778 1.00 85.81 169 GLY A N 1
ATOM 1227 C CA . GLY A 1 169 ? 11.978 0.842 -6.306 1.00 85.81 169 GLY A CA 1
ATOM 1228 C C . GLY A 1 169 ? 12.299 2.003 -7.249 1.00 85.81 169 GLY A C 1
ATOM 1229 O O . GLY A 1 169 ? 12.992 2.912 -6.825 1.00 85.81 169 GLY A O 1
ATOM 1230 N N . VAL A 1 170 ? 11.766 2.044 -8.471 1.00 89.75 170 VAL A N 1
ATOM 1231 C CA . VAL A 1 170 ? 12.019 3.113 -9.451 1.00 89.75 170 VAL A CA 1
ATOM 1232 C C . VAL A 1 170 ? 11.011 4.235 -9.264 1.00 89.75 170 VAL A C 1
ATOM 1234 O O . VAL A 1 170 ? 9.806 3.980 -9.264 1.00 89.75 170 VAL A O 1
ATOM 1237 N N . ARG A 1 171 ? 11.484 5.479 -9.121 1.00 91.19 171 ARG A N 1
ATOM 1238 C CA . ARG A 1 171 ? 10.632 6.672 -9.006 1.00 91.19 171 ARG A CA 1
ATOM 1239 C C . ARG A 1 171 ? 10.467 7.330 -10.368 1.00 91.19 171 ARG A C 1
ATOM 1241 O O . ARG A 1 171 ? 11.423 7.836 -10.942 1.00 91.19 171 ARG A O 1
ATOM 1248 N N . THR A 1 172 ? 9.231 7.414 -10.839 1.00 91.69 172 THR A N 1
ATOM 1249 C CA . THR A 1 172 ? 8.898 8.004 -12.138 1.00 91.69 172 THR A CA 1
ATOM 1250 C C . THR A 1 172 ? 7.933 9.166 -11.957 1.00 91.69 172 THR A C 1
ATOM 1252 O O . THR A 1 172 ? 6.899 8.983 -11.311 1.00 91.69 172 THR A O 1
ATOM 1255 N N . PRO A 1 173 ? 8.216 10.357 -12.513 1.00 93.75 173 PRO A N 1
ATOM 1256 C CA . PRO A 1 173 ? 7.270 11.465 -12.511 1.00 93.75 173 PRO A CA 1
ATOM 1257 C C . PRO A 1 173 ? 5.953 11.087 -13.195 1.00 93.75 173 PRO A C 1
ATOM 1259 O O . PRO A 1 173 ? 5.943 10.512 -14.284 1.00 93.75 173 PRO A O 1
ATOM 1262 N N . VAL A 1 174 ? 4.825 11.433 -12.575 1.00 94.19 174 VAL A N 1
ATOM 1263 C CA . VAL A 1 174 ? 3.492 11.131 -13.107 1.00 94.19 174 VAL A CA 1
ATOM 1264 C C . VAL A 1 174 ? 2.630 12.391 -13.077 1.00 94.19 174 VAL A C 1
ATOM 1266 O O . VAL A 1 174 ? 2.420 12.965 -12.009 1.00 94.19 174 VAL A O 1
ATOM 1269 N N . PRO A 1 175 ? 2.058 12.827 -14.213 1.00 93.00 175 PRO A N 1
ATOM 1270 C CA . PRO A 1 175 ? 1.073 13.901 -14.208 1.00 93.00 175 PRO A CA 1
ATOM 1271 C C . PRO A 1 175 ? -0.135 13.544 -13.336 1.00 93.00 175 PRO A C 1
ATOM 1273 O O . PRO A 1 175 ? -0.615 12.415 -13.385 1.00 93.00 175 PRO A O 1
ATOM 1276 N N . ALA A 1 176 ? -0.712 14.518 -12.628 1.00 92.50 176 ALA A N 1
ATOM 1277 C CA . ALA A 1 176 ? -1.878 14.307 -11.757 1.00 92.50 176 ALA A CA 1
ATOM 1278 C C . ALA A 1 176 ? -3.024 13.525 -12.428 1.00 92.50 176 ALA A C 1
ATOM 1280 O O . ALA A 1 176 ? -3.557 12.584 -11.851 1.00 92.50 176 ALA A O 1
ATOM 1281 N N . ARG A 1 177 ? -3.349 13.862 -13.683 1.00 92.81 177 ARG A N 1
ATOM 1282 C CA . ARG A 1 177 ? -4.389 13.186 -14.485 1.00 92.81 177 ARG A CA 1
ATOM 1283 C C . ARG A 1 177 ? -4.074 11.727 -14.839 1.00 92.81 177 ARG A C 1
ATOM 1285 O O . ARG A 1 177 ? -4.966 10.998 -15.252 1.00 92.81 177 ARG A O 1
ATOM 1292 N N . SER A 1 178 ? -2.812 11.328 -14.723 1.00 93.62 178 SER A N 1
ATOM 1293 C CA . SER A 1 178 ? -2.307 10.010 -15.104 1.00 93.62 178 SER A CA 1
ATOM 1294 C C . SER A 1 178 ? -2.028 9.107 -13.899 1.00 93.62 178 SER A C 1
ATOM 1296 O O . SER A 1 178 ? -1.721 7.940 -14.108 1.00 93.62 178 SER A O 1
ATOM 1298 N N . LEU A 1 179 ? -2.162 9.597 -12.657 1.00 92.31 179 LEU A N 1
ATOM 1299 C CA . LEU A 1 179 ? -1.884 8.817 -11.442 1.00 92.31 179 LEU A CA 1
ATOM 1300 C C . LEU A 1 179 ? -2.678 7.511 -11.395 1.00 92.31 179 LEU A C 1
ATOM 1302 O O . LEU A 1 179 ? -2.092 6.432 -11.344 1.00 92.31 179 LEU A O 1
ATOM 1306 N N . ARG A 1 180 ? -4.010 7.617 -11.458 1.00 94.69 180 ARG A N 1
ATOM 1307 C CA . ARG A 1 180 ? -4.912 6.465 -11.425 1.00 94.69 180 ARG A CA 1
ATOM 1308 C C . ARG A 1 180 ? -4.634 5.464 -12.557 1.00 94.69 180 ARG A C 1
ATOM 1310 O O . ARG A 1 180 ? -4.380 4.310 -12.231 1.00 94.69 180 ARG A O 1
ATOM 1317 N N . PRO A 1 181 ? -4.651 5.845 -13.854 1.00 94.50 181 PRO A N 1
ATOM 1318 C CA . PRO A 1 181 ? -4.455 4.870 -14.928 1.00 94.50 181 PRO A CA 1
ATOM 1319 C C . PRO A 1 181 ? -3.065 4.220 -14.905 1.00 94.50 181 PRO A C 1
ATOM 1321 O O . PRO A 1 181 ? -2.959 3.041 -15.222 1.00 94.50 181 PRO A O 1
ATOM 1324 N N . VAL A 1 182 ? -2.010 4.939 -14.496 1.00 93.38 182 VAL A N 1
ATOM 1325 C CA . VAL A 1 182 ? -0.665 4.351 -14.341 1.00 93.38 182 VAL A CA 1
ATOM 1326 C C . VAL A 1 182 ? -0.658 3.328 -13.209 1.00 93.38 182 VAL A C 1
ATOM 1328 O O . VAL A 1 182 ? -0.244 2.193 -13.416 1.00 93.38 182 VAL A O 1
ATOM 1331 N N . ALA A 1 183 ? -1.155 3.699 -12.029 1.00 94.12 183 ALA A N 1
ATOM 1332 C CA . ALA A 1 183 ? -1.196 2.802 -10.880 1.00 94.12 183 ALA A CA 1
ATOM 1333 C C . ALA A 1 183 ? -2.057 1.555 -11.137 1.00 94.12 183 ALA A C 1
ATOM 1335 O O . ALA A 1 183 ? -1.663 0.449 -10.776 1.00 94.12 183 ALA A O 1
ATOM 1336 N N . GLU A 1 184 ? -3.202 1.714 -11.803 1.00 93.50 184 GLU A N 1
ATOM 1337 C CA . GLU A 1 184 ? -4.061 0.601 -12.209 1.00 93.50 184 GLU A CA 1
ATOM 1338 C C . GLU A 1 184 ? -3.342 -0.324 -13.194 1.00 93.50 184 GLU A C 1
ATOM 1340 O O . GLU A 1 184 ? -3.340 -1.539 -13.000 1.00 93.50 184 GLU A O 1
ATOM 1345 N N . ALA A 1 185 ? -2.679 0.229 -14.213 1.00 91.56 185 ALA A N 1
ATOM 1346 C CA . ALA A 1 185 ? -1.933 -0.564 -15.184 1.00 91.56 185 ALA A CA 1
ATOM 1347 C C . ALA A 1 185 ? -0.799 -1.365 -14.516 1.00 91.56 185 ALA A C 1
ATOM 1349 O O . ALA A 1 185 ? -0.624 -2.548 -14.807 1.00 91.56 185 ALA A O 1
ATOM 1350 N N . VAL A 1 186 ? -0.087 -0.764 -13.558 1.00 91.19 186 VAL A N 1
ATOM 1351 C CA . VAL A 1 186 ? 0.941 -1.446 -12.756 1.00 91.19 186 VAL A CA 1
ATOM 1352 C C . VAL A 1 186 ? 0.329 -2.596 -11.949 1.00 91.19 186 VAL A C 1
ATOM 1354 O O . VAL A 1 186 ? 0.755 -3.738 -12.095 1.00 91.19 186 VAL A O 1
ATOM 1357 N N . LEU A 1 187 ? -0.710 -2.320 -11.154 1.00 89.25 187 LEU A N 1
ATOM 1358 C CA . LEU A 1 187 ? -1.341 -3.294 -10.249 1.00 89.25 187 LEU A CA 1
ATOM 1359 C C . LEU A 1 187 ? -2.081 -4.432 -10.964 1.00 89.25 187 LEU A C 1
ATOM 1361 O O . LEU A 1 187 ? -2.341 -5.475 -10.365 1.00 89.25 187 LEU A O 1
ATOM 1365 N N . THR A 1 188 ? -2.467 -4.224 -12.220 1.00 87.69 188 THR A N 1
ATOM 1366 C CA . THR A 1 188 ? -3.153 -5.229 -13.044 1.00 87.69 188 THR A CA 1
ATOM 1367 C C . THR A 1 188 ? -2.199 -6.012 -13.946 1.00 87.69 188 THR A C 1
ATOM 1369 O O . THR A 1 188 ? -2.641 -6.966 -14.588 1.00 87.69 188 THR A O 1
ATOM 1372 N N . THR A 1 189 ? -0.902 -5.671 -13.971 1.00 87.81 189 THR A N 1
ATOM 1373 C CA . THR A 1 189 ? 0.120 -6.403 -14.735 1.00 87.81 189 THR A CA 1
ATOM 1374 C C . THR A 1 189 ? 0.353 -7.787 -14.108 1.00 87.81 189 THR A C 1
ATOM 1376 O O . THR A 1 189 ? 0.896 -7.876 -13.002 1.00 87.81 189 THR A O 1
ATOM 1379 N N . PRO A 1 190 ? -0.030 -8.895 -14.774 1.00 80.81 190 PRO A N 1
ATOM 1380 C CA . PRO A 1 190 ? 0.062 -10.230 -14.185 1.00 80.81 190 PRO A CA 1
ATOM 1381 C C . PRO A 1 190 ? 1.512 -10.613 -13.893 1.00 80.81 190 PRO A C 1
ATOM 1383 O O . PRO A 1 190 ? 2.358 -10.490 -14.769 1.00 80.81 190 PRO A O 1
ATOM 1386 N N . GLY A 1 191 ? 1.806 -11.085 -12.679 1.00 74.00 191 GLY A N 1
ATOM 1387 C CA . GLY A 1 191 ? 3.167 -11.475 -12.283 1.00 74.00 191 GLY A CA 1
ATOM 1388 C C . GLY A 1 191 ? 4.185 -10.326 -12.238 1.00 74.00 191 GLY A C 1
ATOM 1389 O O . GLY A 1 191 ? 5.363 -10.596 -12.037 1.00 74.00 191 GLY A O 1
ATOM 1390 N N . GLY A 1 192 ? 3.750 -9.076 -12.439 1.00 73.31 192 GLY A N 1
ATOM 1391 C CA . GLY A 1 192 ? 4.587 -7.880 -12.373 1.00 73.31 192 GLY A CA 1
ATOM 1392 C C . GLY A 1 192 ? 4.694 -7.319 -10.954 1.00 73.31 192 GLY A C 1
ATOM 1393 O O . GLY A 1 192 ? 4.782 -8.055 -9.971 1.00 73.31 192 GLY A O 1
ATOM 1394 N N . ALA A 1 193 ? 4.679 -5.991 -10.836 1.00 78.88 193 ALA A N 1
ATOM 1395 C CA . ALA A 1 193 ? 4.728 -5.328 -9.539 1.00 78.88 193 ALA A CA 1
ATOM 1396 C C . ALA A 1 193 ? 3.435 -5.565 -8.742 1.00 78.88 193 ALA A C 1
ATOM 1398 O O . ALA A 1 193 ? 2.337 -5.252 -9.195 1.00 78.88 193 ALA A O 1
ATOM 1399 N N . THR A 1 194 ? 3.564 -6.067 -7.514 1.00 81.62 194 THR A N 1
ATOM 1400 C CA . THR A 1 194 ? 2.419 -6.281 -6.609 1.00 81.62 194 THR A CA 1
ATOM 1401 C C . THR A 1 194 ? 2.049 -5.039 -5.804 1.00 81.62 194 THR A C 1
ATOM 1403 O O . THR A 1 194 ? 1.085 -5.063 -5.042 1.00 81.62 194 THR A O 1
ATOM 1406 N N . THR A 1 195 ? 2.842 -3.971 -5.923 1.00 88.75 195 THR A N 1
ATOM 1407 C CA . THR A 1 195 ? 2.705 -2.726 -5.166 1.00 88.75 195 THR A CA 1
ATOM 1408 C C . THR A 1 195 ? 3.040 -1.535 -6.055 1.00 88.75 195 THR A C 1
ATOM 1410 O O . THR A 1 195 ? 3.984 -1.587 -6.844 1.00 88.75 195 THR A O 1
ATOM 1413 N N . VAL A 1 196 ? 2.301 -0.446 -5.873 1.00 92.81 196 VAL A N 1
ATOM 1414 C CA . VAL A 1 196 ? 2.623 0.889 -6.379 1.00 92.81 196 VAL A CA 1
ATOM 1415 C C . VAL A 1 196 ? 2.525 1.883 -5.230 1.00 92.81 196 VAL A C 1
ATOM 1417 O O . VAL A 1 196 ? 1.565 1.852 -4.458 1.00 92.81 196 VAL A O 1
ATOM 1420 N N . THR A 1 197 ? 3.499 2.781 -5.124 1.00 94.12 197 THR A N 1
ATOM 1421 C CA . THR A 1 197 ? 3.443 3.896 -4.176 1.00 94.12 197 THR A CA 1
ATOM 1422 C C . THR A 1 197 ? 3.357 5.205 -4.929 1.00 94.12 197 THR A C 1
ATOM 1424 O O . THR A 1 197 ? 4.235 5.543 -5.710 1.00 94.12 197 THR A O 1
ATOM 1427 N N . LEU A 1 198 ? 2.301 5.967 -4.689 1.00 95.06 198 LEU A N 1
ATOM 1428 C CA . LEU A 1 198 ? 2.137 7.314 -5.208 1.00 95.06 198 LEU A CA 1
ATOM 1429 C C . LEU A 1 198 ? 2.674 8.299 -4.175 1.00 95.06 198 LEU A C 1
ATOM 1431 O O . LEU A 1 198 ? 2.296 8.220 -3.010 1.00 95.06 198 LEU A O 1
ATOM 1435 N N . VAL A 1 199 ? 3.539 9.221 -4.585 1.00 93.69 199 VAL A N 1
ATOM 1436 C CA . VAL A 1 199 ? 4.158 10.209 -3.693 1.00 93.69 199 VAL A CA 1
ATOM 1437 C C . VAL A 1 199 ? 3.955 11.624 -4.219 1.00 93.69 199 VAL A C 1
ATOM 1439 O O . VAL A 1 199 ? 3.994 11.866 -5.426 1.00 93.69 199 VAL A O 1
ATOM 1442 N N . ALA A 1 200 ? 3.759 12.558 -3.295 1.00 93.06 200 ALA A N 1
ATOM 1443 C CA . ALA A 1 200 ? 3.722 13.989 -3.534 1.00 93.06 200 ALA A CA 1
ATOM 1444 C C . ALA A 1 200 ? 4.605 14.714 -2.512 1.00 93.06 200 ALA A C 1
ATOM 1446 O O . ALA A 1 200 ? 4.564 14.407 -1.316 1.00 93.06 200 ALA A O 1
ATOM 1447 N N . GLY A 1 201 ? 5.344 15.716 -2.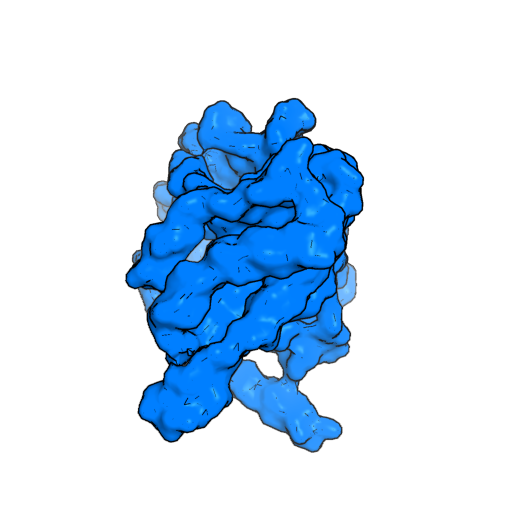983 1.00 87.12 201 GLY A N 1
ATOM 1448 C CA . GLY A 1 201 ? 6.227 16.520 -2.141 1.00 87.12 201 GLY A CA 1
ATOM 1449 C C . GLY A 1 201 ? 7.606 15.891 -1.929 1.00 87.12 201 GLY A C 1
ATOM 1450 O O . GLY A 1 201 ? 8.069 15.065 -2.717 1.00 87.12 201 GLY A O 1
ATOM 1451 N N . GLY A 1 202 ? 8.289 16.344 -0.883 1.00 80.06 202 GLY A N 1
ATOM 1452 C CA . GLY A 1 202 ? 9.687 16.023 -0.608 1.00 80.06 202 GLY A CA 1
ATOM 1453 C C . GLY A 1 202 ? 10.181 16.702 0.673 1.00 80.06 202 GLY A C 1
ATOM 1454 O O . GLY A 1 202 ? 9.398 17.406 1.317 1.00 80.06 202 GLY A O 1
ATOM 1455 N N . PRO A 1 203 ? 11.461 16.529 1.051 1.00 73.44 203 PRO A N 1
ATOM 1456 C CA . PRO A 1 203 ? 11.990 16.947 2.357 1.00 73.44 203 PRO A CA 1
ATOM 1457 C C . PRO A 1 203 ? 11.672 18.400 2.735 1.00 73.44 203 PRO A C 1
ATOM 1459 O O . PRO A 1 203 ? 11.364 18.694 3.885 1.00 73.44 203 PRO A O 1
ATOM 1462 N N . ALA A 1 204 ? 11.662 19.304 1.751 1.00 75.38 204 ALA A N 1
ATOM 1463 C CA . ALA A 1 204 ? 11.380 20.724 1.956 1.00 75.38 204 ALA A CA 1
ATOM 1464 C C . ALA A 1 204 ? 9.888 21.079 2.122 1.00 75.38 204 ALA A C 1
ATOM 1466 O O . ALA A 1 204 ? 9.571 22.137 2.656 1.00 75.38 204 ALA A O 1
ATOM 1467 N N . THR A 1 205 ? 8.964 20.247 1.630 1.00 76.81 205 THR A N 1
ATOM 1468 C CA . THR A 1 205 ? 7.521 20.574 1.546 1.00 76.81 205 THR A CA 1
ATOM 1469 C C . THR A 1 205 ? 6.627 19.634 2.355 1.00 76.81 205 THR A C 1
ATOM 1471 O O . THR A 1 205 ? 5.410 19.826 2.391 1.00 76.81 205 THR A O 1
ATOM 1474 N N . GLY A 1 206 ? 7.225 18.649 3.029 1.00 84.31 206 GLY A N 1
ATOM 1475 C CA . GLY A 1 206 ? 6.515 17.520 3.614 1.00 84.31 206 GLY A CA 1
ATOM 1476 C C . GLY A 1 206 ? 6.221 16.440 2.572 1.00 84.31 206 GLY A C 1
ATOM 1477 O O . GLY A 1 206 ? 6.270 16.672 1.361 1.00 84.31 206 GLY A O 1
ATOM 1478 N N . LEU A 1 207 ? 5.926 15.241 3.060 1.00 89.69 207 LEU A N 1
ATOM 1479 C CA . LEU A 1 207 ? 5.647 14.071 2.238 1.00 89.69 207 LEU A CA 1
ATOM 1480 C C . LEU A 1 207 ? 4.187 13.662 2.389 1.00 89.69 207 LEU A C 1
ATOM 1482 O O . LEU A 1 207 ? 3.679 13.525 3.501 1.00 89.69 207 LEU A O 1
ATOM 1486 N N . VAL A 1 208 ? 3.532 13.401 1.264 1.00 93.88 208 VAL A N 1
ATOM 1487 C CA . VAL A 1 208 ? 2.227 12.742 1.209 1.00 93.88 208 VAL A CA 1
ATOM 1488 C C . VAL A 1 208 ? 2.377 11.535 0.298 1.00 93.88 208 VAL A C 1
ATOM 1490 O O . VAL A 1 208 ? 2.792 11.677 -0.848 1.00 93.88 208 VAL A O 1
ATOM 1493 N N . ALA A 1 209 ? 2.072 10.346 0.799 1.00 94.56 209 ALA A N 1
ATOM 1494 C CA . ALA A 1 209 ? 2.273 9.108 0.068 1.00 94.56 209 ALA A CA 1
ATOM 1495 C C . ALA A 1 209 ? 1.112 8.138 0.265 1.00 94.56 209 ALA A C 1
ATOM 1497 O O . ALA A 1 209 ? 0.587 8.004 1.370 1.00 94.56 209 ALA A O 1
ATOM 1498 N N . ALA A 1 210 ? 0.739 7.441 -0.801 1.00 95.81 210 ALA A N 1
ATOM 1499 C CA . ALA A 1 210 ? -0.253 6.384 -0.770 1.00 95.81 210 ALA A CA 1
ATOM 1500 C C . ALA A 1 210 ? 0.315 5.127 -1.436 1.00 95.81 210 ALA A C 1
ATOM 1502 O O . ALA A 1 210 ? 0.611 5.132 -2.629 1.00 95.81 210 ALA A O 1
ATOM 1503 N N . SER A 1 211 ? 0.479 4.058 -0.663 1.00 94.00 211 SER A N 1
ATOM 1504 C CA . SER A 1 211 ? 0.994 2.771 -1.147 1.00 94.00 211 SER A CA 1
ATOM 1505 C C . SER A 1 211 ? -0.152 1.794 -1.265 1.00 94.00 211 SER A C 1
ATOM 1507 O O . SER A 1 211 ? -0.879 1.620 -0.296 1.00 94.00 211 SER A O 1
ATOM 1509 N N . VAL A 1 212 ? -0.310 1.154 -2.416 1.00 93.38 212 VAL A N 1
ATOM 1510 C CA . VAL A 1 212 ? -1.388 0.201 -2.694 1.00 93.38 212 VAL A CA 1
ATOM 1511 C C . VAL A 1 212 ? -0.766 -1.075 -3.220 1.00 93.38 212 VAL A C 1
ATOM 1513 O O . VAL A 1 212 ? 0.108 -1.028 -4.083 1.00 93.38 212 VAL A O 1
ATOM 1516 N N . GLY A 1 213 ? -1.219 -2.217 -2.722 1.00 89.31 213 GLY A N 1
ATOM 1517 C CA . GLY A 1 213 ? -0.723 -3.501 -3.175 1.00 89.31 213 GLY A CA 1
ATOM 1518 C C . GLY A 1 213 ? -1.578 -4.665 -2.712 1.00 89.31 213 GLY A C 1
ATOM 1519 O O . GLY A 1 213 ? -2.665 -4.501 -2.153 1.00 89.31 213 GLY A O 1
ATOM 1520 N N . ALA A 1 214 ? -1.075 -5.860 -2.977 1.00 78.94 214 ALA A N 1
ATOM 1521 C CA . ALA A 1 214 ? -1.597 -7.085 -2.405 1.00 78.94 214 ALA A CA 1
ATOM 1522 C C . ALA A 1 214 ? -0.458 -7.849 -1.732 1.00 78.94 214 ALA A C 1
ATOM 1524 O O . ALA A 1 214 ? 0.630 -7.986 -2.303 1.00 78.94 214 ALA A O 1
ATOM 1525 N N . ALA A 1 215 ? -0.730 -8.387 -0.543 1.00 64.06 215 ALA A N 1
ATOM 1526 C CA . ALA A 1 215 ? 0.198 -9.300 0.113 1.00 64.06 215 ALA A CA 1
ATOM 1527 C C . ALA A 1 215 ? 0.496 -10.505 -0.802 1.00 64.06 215 ALA A C 1
ATOM 1529 O O . ALA A 1 215 ? -0.361 -10.934 -1.588 1.00 64.06 215 ALA A O 1
ATOM 1530 N N . HIS A 1 216 ? 1.714 -11.051 -0.699 1.00 51.31 216 HIS A N 1
ATOM 1531 C CA . HIS A 1 216 ? 2.157 -12.208 -1.484 1.00 51.31 216 HIS A CA 1
ATOM 1532 C C . HIS A 1 216 ? 1.105 -13.333 -1.445 1.00 51.31 216 HIS A C 1
ATOM 1534 O O . HIS A 1 216 ? 0.632 -13.720 -0.379 1.00 51.31 216 HIS A O 1
ATOM 1540 N N . GLY A 1 217 ? 0.732 -13.858 -2.618 1.00 52.66 217 GLY A N 1
ATOM 1541 C CA . GLY A 1 217 ? -0.261 -14.934 -2.738 1.00 52.66 217 GLY A CA 1
ATOM 1542 C C . GLY A 1 217 ? -1.718 -14.487 -2.928 1.00 52.66 217 GLY A C 1
ATOM 1543 O O . GLY A 1 217 ? -2.617 -15.270 -2.633 1.00 52.66 217 GLY A O 1
ATOM 1544 N N . ASN A 1 218 ? -1.970 -13.274 -3.440 1.00 52.78 218 ASN A N 1
ATOM 1545 C CA . ASN A 1 218 ? -3.303 -12.785 -3.850 1.00 52.78 218 ASN A CA 1
ATOM 1546 C C . ASN A 1 218 ? -4.360 -12.702 -2.726 1.00 52.78 218 ASN A C 1
ATOM 1548 O O . ASN A 1 218 ? -5.562 -12.685 -3.009 1.00 52.78 218 ASN A O 1
ATOM 1552 N N . GLY A 1 219 ? -3.940 -12.674 -1.459 1.00 61.09 219 GLY A N 1
ATOM 1553 C CA . GLY A 1 219 ? -4.860 -12.878 -0.337 1.00 61.09 219 GLY A CA 1
ATOM 1554 C C . GLY A 1 219 ? -5.636 -11.638 0.106 1.00 61.09 219 GLY A C 1
ATOM 1555 O O . GLY A 1 219 ? -6.773 -11.769 0.551 1.00 61.09 219 GLY A O 1
ATOM 1556 N N . LEU A 1 220 ? -5.049 -10.440 0.009 1.00 76.75 220 LEU A N 1
ATOM 1557 C CA . LEU A 1 220 ? -5.635 -9.245 0.618 1.00 76.75 220 LEU A CA 1
ATOM 1558 C C . LEU A 1 220 ? -5.208 -7.959 -0.104 1.00 76.75 220 LEU A C 1
ATOM 1560 O O . LEU A 1 220 ? -4.023 -7.618 -0.059 1.00 76.75 220 LEU A O 1
ATOM 1564 N N . PRO A 1 221 ? -6.145 -7.214 -0.718 1.00 87.50 221 PRO A N 1
ATOM 1565 C CA . PRO A 1 221 ? -5.926 -5.820 -1.069 1.00 87.50 221 PRO A CA 1
ATOM 1566 C C . PRO A 1 221 ? -5.558 -5.026 0.180 1.00 87.50 221 PRO A C 1
ATOM 1568 O O . PRO A 1 221 ? -6.327 -5.008 1.142 1.00 87.50 221 PRO A O 1
ATOM 1571 N N . ALA A 1 222 ? -4.417 -4.354 0.166 1.00 89.94 222 ALA A N 1
ATOM 1572 C CA . ALA A 1 222 ? -4.014 -3.482 1.253 1.00 89.94 222 ALA A CA 1
ATOM 1573 C C . ALA A 1 222 ? -3.473 -2.160 0.716 1.00 89.94 222 ALA A C 1
ATOM 1575 O O . ALA A 1 222 ? -2.947 -2.070 -0.397 1.00 89.94 222 ALA A O 1
ATOM 1576 N N . ALA A 1 223 ? -3.653 -1.118 1.513 1.00 93.69 223 ALA A N 1
ATOM 1577 C CA . ALA A 1 223 ? -3.121 0.190 1.210 1.00 93.69 223 ALA A CA 1
ATOM 1578 C C . ALA A 1 223 ? -2.665 0.901 2.480 1.00 93.69 223 ALA A C 1
ATOM 1580 O O . ALA A 1 223 ? -3.155 0.635 3.576 1.00 93.69 223 ALA A O 1
ATOM 1581 N N . THR A 1 224 ? -1.763 1.862 2.328 1.00 94.88 224 THR A N 1
ATOM 1582 C CA . THR A 1 224 ? -1.464 2.822 3.384 1.00 94.88 224 THR A CA 1
ATOM 1583 C C . THR A 1 224 ? -1.547 4.240 2.865 1.00 94.88 224 THR A C 1
ATOM 1585 O O . THR A 1 224 ? -1.207 4.503 1.714 1.00 94.88 224 THR A O 1
ATOM 1588 N N . LEU A 1 225 ? -1.980 5.144 3.735 1.00 96.50 225 LEU A N 1
ATOM 1589 C CA . LEU A 1 225 ? -2.057 6.579 3.489 1.00 96.50 225 LEU A CA 1
ATOM 1590 C C . LEU A 1 225 ? -1.147 7.255 4.511 1.00 96.50 225 LEU A C 1
ATOM 1592 O O . LEU A 1 225 ? -1.375 7.113 5.712 1.00 96.50 225 LEU A O 1
ATOM 1596 N N . THR A 1 226 ? -0.104 7.941 4.060 1.00 95.06 226 THR A N 1
ATOM 1597 C CA . THR A 1 226 ? 0.975 8.440 4.919 1.00 95.06 226 THR A CA 1
ATOM 1598 C C . THR A 1 226 ? 1.226 9.909 4.667 1.00 95.06 226 THR A C 1
ATOM 1600 O O . THR A 1 226 ? 1.555 10.302 3.553 1.00 95.06 226 THR A O 1
ATOM 1603 N N . VAL A 1 227 ? 1.144 10.724 5.710 1.00 94.06 227 VAL A N 1
ATOM 1604 C CA . VAL A 1 227 ? 1.542 12.129 5.651 1.00 94.06 227 VAL A CA 1
ATOM 1605 C C . VAL A 1 227 ? 2.595 12.403 6.708 1.00 94.06 227 VAL A C 1
ATOM 1607 O O . VAL A 1 227 ? 2.366 12.206 7.902 1.00 94.06 227 VAL A O 1
ATOM 1610 N N . ALA A 1 228 ? 3.755 12.853 6.252 1.00 91.00 228 ALA A N 1
ATOM 1611 C CA . ALA A 1 228 ? 4.840 13.299 7.100 1.00 91.00 228 ALA A CA 1
ATOM 1612 C C . ALA A 1 228 ? 4.942 14.827 6.960 1.00 91.00 228 ALA A C 1
ATOM 1614 O O . ALA A 1 228 ? 5.376 15.314 5.909 1.00 91.00 228 ALA A O 1
ATOM 1615 N N . PRO A 1 229 ? 4.463 15.598 7.955 1.00 85.44 229 PRO A N 1
ATOM 1616 C CA . PRO A 1 229 ? 4.643 17.043 7.947 1.00 85.44 229 PRO A CA 1
ATOM 1617 C C . PRO A 1 229 ? 6.130 17.400 8.087 1.00 85.44 229 PRO A C 1
ATOM 1619 O O . PRO A 1 229 ? 6.984 16.529 8.253 1.00 85.44 229 PRO A O 1
ATOM 1622 N N . ALA A 1 230 ? 6.444 18.695 8.024 1.00 76.25 230 ALA A N 1
ATOM 1623 C CA . ALA A 1 230 ? 7.774 19.159 8.402 1.00 76.25 230 ALA A CA 1
ATOM 1624 C C . ALA A 1 230 ? 8.112 18.699 9.842 1.00 76.25 230 ALA A C 1
ATOM 1626 O O . ALA A 1 230 ? 7.193 18.554 10.660 1.00 76.25 230 ALA A O 1
ATOM 1627 N N . PRO A 1 231 ? 9.400 18.466 10.162 1.00 74.88 231 PRO A N 1
ATOM 1628 C CA . PRO A 1 231 ? 9.811 17.996 11.481 1.00 74.88 231 PRO A CA 1
ATOM 1629 C C . PRO A 1 231 ? 9.231 18.838 12.628 1.00 74.88 231 PRO A C 1
ATOM 1631 O O . PRO A 1 231 ? 9.063 20.049 12.505 1.00 74.88 231 PRO A O 1
ATOM 1634 N N . ASP A 1 232 ? 8.943 18.175 13.748 1.00 75.62 232 ASP A N 1
ATOM 1635 C CA . ASP A 1 232 ? 8.503 18.760 15.025 1.00 75.62 232 ASP A CA 1
ATOM 1636 C C . ASP A 1 232 ? 7.120 19.444 15.069 1.00 75.62 232 ASP A C 1
ATOM 1638 O O . ASP A 1 232 ? 6.685 19.864 16.146 1.00 75.62 232 ASP A O 1
ATOM 1642 N N . ASP A 1 233 ? 6.348 19.462 13.977 1.00 87.56 233 ASP A N 1
ATOM 1643 C CA . ASP A 1 233 ? 4.965 19.960 14.005 1.00 87.56 233 ASP A CA 1
ATOM 1644 C C . ASP A 1 233 ? 3.970 18.901 14.519 1.00 87.56 233 ASP A C 1
ATOM 1646 O O . ASP A 1 233 ? 3.223 18.249 13.782 1.00 87.56 233 ASP A O 1
ATOM 1650 N N . ARG A 1 234 ? 3.967 18.714 15.843 1.00 90.94 234 ARG A N 1
ATOM 1651 C CA . ARG A 1 234 ? 3.084 17.753 16.527 1.00 90.94 234 ARG A CA 1
ATOM 1652 C C . ARG A 1 234 ? 1.599 18.085 16.356 1.00 90.94 234 ARG A C 1
ATOM 1654 O O . ARG A 1 234 ? 0.788 17.163 16.316 1.00 90.94 234 ARG A O 1
ATOM 1661 N N . ALA A 1 235 ? 1.234 19.365 16.278 1.00 93.25 235 ALA A N 1
ATOM 1662 C CA . ALA A 1 235 ? -0.163 19.781 16.140 1.00 93.25 235 ALA A CA 1
ATOM 1663 C C . ALA A 1 235 ? -0.691 19.470 14.735 1.00 93.25 235 ALA A C 1
ATOM 1665 O O . ALA A 1 235 ? -1.791 18.933 14.582 1.00 93.25 235 ALA A O 1
ATOM 1666 N N . GLU A 1 236 ? 0.117 19.734 13.708 1.00 92.94 236 GLU A N 1
ATOM 1667 C CA . GLU A 1 236 ? -0.181 19.311 12.345 1.00 92.94 236 GLU A CA 1
ATOM 1668 C C . GLU A 1 236 ? -0.283 17.788 12.257 1.00 92.94 236 GLU A C 1
ATOM 1670 O O . GLU A 1 236 ? -1.233 17.268 11.671 1.00 92.94 236 GLU A O 1
ATOM 1675 N N . LEU A 1 237 ? 0.630 17.056 12.897 1.00 93.19 237 LEU A N 1
ATOM 1676 C CA . LEU A 1 237 ? 0.609 15.597 12.908 1.00 93.19 237 LEU A CA 1
ATOM 1677 C C . LEU A 1 237 ? -0.704 15.038 13.486 1.00 93.19 237 LEU A C 1
ATOM 1679 O O . LEU A 1 237 ? -1.331 14.175 12.867 1.00 93.19 237 LEU A O 1
ATOM 1683 N N . THR A 1 238 ? -1.188 15.558 14.620 1.00 96.50 238 THR A N 1
ATOM 1684 C CA . THR A 1 238 ? -2.464 15.095 15.197 1.00 96.50 238 THR A CA 1
ATOM 1685 C C . THR A 1 238 ? -3.668 15.552 14.384 1.00 96.50 238 THR A C 1
ATOM 1687 O O . THR A 1 238 ? -4.662 14.825 14.285 1.00 96.50 238 THR A O 1
ATOM 1690 N N . ARG A 1 239 ? -3.606 16.724 13.742 1.00 96.81 239 ARG A N 1
ATOM 1691 C CA . ARG A 1 239 ? -4.618 17.150 12.765 1.00 96.81 239 ARG A CA 1
ATOM 1692 C C . ARG A 1 239 ? -4.683 16.175 11.588 1.00 96.81 239 ARG A C 1
ATOM 1694 O O . ARG A 1 239 ? -5.777 15.767 11.200 1.00 96.81 239 ARG A O 1
ATOM 1701 N N . ARG A 1 240 ? -3.535 15.746 11.059 1.00 96.12 240 ARG A N 1
ATOM 1702 C CA . ARG A 1 240 ? -3.443 14.755 9.979 1.00 96.12 240 ARG A CA 1
ATOM 1703 C C . ARG A 1 240 ? -3.945 13.375 10.390 1.00 96.12 240 ARG A C 1
ATOM 1705 O O . ARG A 1 240 ? -4.663 12.756 9.610 1.00 96.12 240 ARG A O 1
ATOM 1712 N N . MET A 1 241 ? -3.658 12.922 11.611 1.00 98.06 241 MET A N 1
ATOM 1713 C CA . MET A 1 241 ? -4.241 11.684 12.145 1.00 98.06 241 MET A CA 1
ATOM 1714 C C . MET A 1 241 ? -5.775 11.747 12.124 1.00 98.06 241 MET A C 1
ATOM 1716 O O . MET A 1 241 ? -6.421 10.826 11.630 1.00 98.06 241 MET A O 1
ATOM 1720 N N . ARG A 1 242 ? -6.376 12.859 12.568 1.00 98.25 242 ARG A N 1
ATOM 1721 C CA . ARG A 1 242 ? -7.839 13.052 12.513 1.00 98.25 242 ARG A CA 1
ATOM 1722 C C . ARG A 1 242 ? -8.381 13.023 11.079 1.00 98.25 242 ARG A C 1
ATOM 1724 O O . ARG A 1 242 ? -9.369 12.344 10.832 1.00 98.25 242 ARG A O 1
ATOM 1731 N N . GLN A 1 243 ? -7.703 13.661 10.125 1.00 97.56 243 GLN A N 1
ATOM 1732 C CA . GLN A 1 243 ? -8.094 13.587 8.708 1.00 97.56 243 GLN A CA 1
ATOM 1733 C C . GLN A 1 243 ? -8.033 12.157 8.152 1.00 97.56 243 GLN A C 1
ATOM 1735 O O . GLN A 1 243 ? -8.911 11.745 7.399 1.00 97.56 243 GLN A O 1
ATOM 1740 N N . LEU A 1 244 ? -7.011 11.387 8.533 1.00 98.12 244 LEU A N 1
ATOM 1741 C CA . LEU A 1 244 ? -6.884 9.982 8.151 1.00 98.12 244 LEU A CA 1
ATOM 1742 C C . LEU A 1 244 ? -8.005 9.127 8.744 1.00 98.12 244 LEU A C 1
ATOM 1744 O O . LEU A 1 244 ? -8.576 8.310 8.028 1.00 98.12 244 LEU A O 1
ATOM 1748 N N . ARG A 1 245 ? -8.366 9.347 10.013 1.00 97.94 245 ARG A N 1
ATOM 1749 C CA . ARG A 1 245 ? -9.536 8.715 10.640 1.00 97.94 245 ARG A CA 1
ATOM 1750 C C . ARG A 1 245 ? -10.807 8.997 9.845 1.00 97.94 245 ARG A C 1
ATOM 1752 O O . ARG A 1 245 ? -11.564 8.077 9.557 1.00 97.94 245 ARG A O 1
ATOM 1759 N N . ASP A 1 246 ? -11.042 10.257 9.500 1.00 97.38 246 ASP A N 1
ATOM 1760 C CA . ASP A 1 246 ? -12.257 10.647 8.789 1.00 97.38 246 ASP A CA 1
ATOM 1761 C C . ASP A 1 246 ? -12.293 10.016 7.379 1.00 97.38 246 ASP A C 1
ATOM 1763 O O . ASP A 1 246 ? -13.344 9.550 6.943 1.00 97.38 246 ASP A O 1
ATOM 1767 N N . SER A 1 247 ? -11.133 9.888 6.716 1.00 96.19 247 SER A N 1
ATOM 1768 C CA . SER A 1 247 ? -10.987 9.137 5.458 1.00 96.19 247 SER A CA 1
ATOM 1769 C C . SER A 1 247 ? -11.284 7.641 5.626 1.00 96.19 247 SER A C 1
ATOM 1771 O O . SER A 1 247 ? -12.036 7.071 4.838 1.00 96.19 247 SER A O 1
ATOM 1773 N N . VAL A 1 248 ? -10.752 7.000 6.675 1.00 96.69 248 VAL A N 1
ATOM 1774 C CA . VAL A 1 248 ? -11.035 5.590 7.003 1.00 96.69 248 VAL A CA 1
ATOM 1775 C C . VAL A 1 248 ? -12.530 5.373 7.230 1.00 96.69 248 VAL A C 1
ATOM 1777 O O . VAL A 1 248 ? -13.107 4.434 6.685 1.00 96.69 248 VAL A O 1
ATOM 1780 N N . ARG A 1 249 ? -13.173 6.258 7.999 1.00 96.44 249 ARG A N 1
ATOM 1781 C CA . ARG A 1 249 ? -14.611 6.193 8.280 1.00 96.44 249 ARG A CA 1
ATOM 1782 C C . ARG A 1 249 ? -15.447 6.326 7.008 1.00 96.44 249 ARG A C 1
ATOM 1784 O O . ARG A 1 249 ? -16.435 5.612 6.868 1.00 96.44 249 ARG A O 1
ATOM 1791 N N . ALA A 1 250 ? -15.062 7.221 6.098 1.00 95.75 250 ALA A N 1
ATOM 1792 C CA . ALA A 1 250 ? -15.784 7.456 4.849 1.00 95.75 250 ALA A CA 1
ATOM 1793 C C . ALA A 1 250 ? -15.773 6.253 3.888 1.00 95.75 250 ALA A C 1
ATOM 1795 O O . ALA A 1 250 ? -16.646 6.181 3.033 1.00 95.75 250 ALA A O 1
ATOM 1796 N N . HIS A 1 251 ? -14.822 5.327 4.051 1.00 95.75 251 HIS A N 1
ATOM 1797 C CA . HIS A 1 251 ? -14.656 4.134 3.210 1.00 95.75 251 HIS A CA 1
ATOM 1798 C C . HIS A 1 251 ? -14.827 2.829 4.004 1.00 95.75 251 HIS A C 1
ATOM 1800 O O . HIS A 1 251 ? -14.331 1.770 3.610 1.00 95.75 251 HIS A O 1
ATOM 1806 N N . ALA A 1 252 ? -15.490 2.897 5.160 1.00 95.75 252 ALA A N 1
ATOM 1807 C CA . ALA A 1 252 ? -15.633 1.799 6.111 1.00 95.75 252 ALA A CA 1
ATOM 1808 C C . ALA A 1 252 ? -16.215 0.513 5.496 1.00 95.75 252 ALA A C 1
ATOM 1810 O O . ALA A 1 252 ? -15.877 -0.602 5.902 1.00 95.75 252 ALA A O 1
ATOM 1811 N N . GLU A 1 253 ? -17.097 0.655 4.513 1.00 93.69 253 GLU A N 1
ATOM 1812 C CA . GLU A 1 253 ? -17.752 -0.431 3.794 1.00 93.69 253 GLU A CA 1
ATOM 1813 C C . GLU A 1 253 ? -16.787 -1.259 2.935 1.00 93.69 253 GLU A C 1
ATOM 1815 O O . GLU A 1 253 ? -17.014 -2.459 2.759 1.00 93.69 253 GLU A O 1
ATOM 1820 N N . LEU A 1 254 ? -15.690 -0.653 2.468 1.00 92.56 254 LEU A N 1
ATOM 1821 C CA . LEU A 1 254 ? -14.678 -1.292 1.622 1.00 92.56 254 LEU A CA 1
ATOM 1822 C C . LEU A 1 254 ? -13.610 -2.050 2.424 1.00 92.56 254 LEU A C 1
ATOM 1824 O O . LEU A 1 254 ? -12.805 -2.772 1.839 1.00 92.56 254 LEU A O 1
ATOM 1828 N N . LEU A 1 255 ? -13.577 -1.893 3.749 1.00 93.88 255 LEU A N 1
ATOM 1829 C CA . LEU A 1 255 ? -12.453 -2.306 4.592 1.00 93.88 255 LEU A CA 1
ATOM 1830 C C . LEU A 1 255 ? -12.869 -3.427 5.538 1.00 93.88 255 LEU A C 1
ATOM 1832 O O . LEU A 1 255 ? -13.909 -3.329 6.168 1.00 93.88 255 LEU A O 1
ATOM 1836 N N . VAL A 1 256 ? -12.089 -4.494 5.709 1.00 93.38 256 VAL A N 1
ATOM 1837 C CA . VAL A 1 256 ? -12.299 -5.454 6.823 1.00 93.38 256 VAL A CA 1
ATOM 1838 C C . VAL A 1 256 ? -11.620 -4.978 8.098 1.00 93.38 256 VAL A C 1
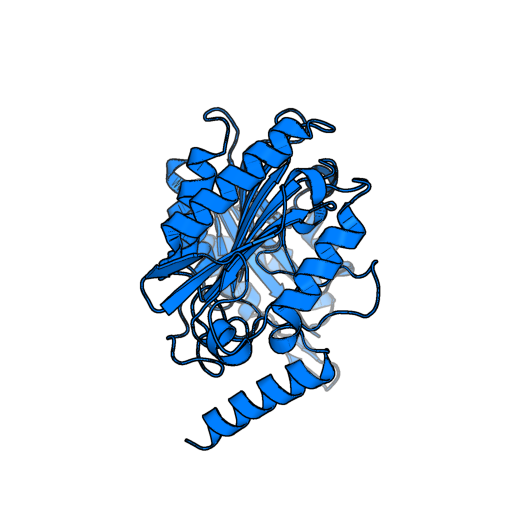ATOM 1840 O O . VAL A 1 256 ? -12.089 -5.252 9.199 1.00 93.38 256 VAL A O 1
ATOM 1843 N N . TRP A 1 257 ? -10.556 -4.207 7.945 1.00 95.69 257 TRP A N 1
ATOM 1844 C CA . TRP A 1 257 ? -9.852 -3.587 9.044 1.00 95.69 257 TRP A CA 1
ATOM 1845 C C . TRP A 1 257 ? -9.175 -2.320 8.547 1.00 95.69 257 TRP A C 1
ATOM 1847 O O . TRP A 1 257 ? -8.749 -2.229 7.394 1.00 95.69 257 TRP A O 1
ATOM 1857 N N . ALA A 1 258 ? -9.063 -1.347 9.437 1.00 96.94 258 ALA A N 1
ATOM 1858 C CA . ALA A 1 258 ? -8.156 -0.236 9.246 1.00 96.94 258 ALA A CA 1
ATOM 1859 C C . ALA A 1 258 ? -7.645 0.257 10.590 1.00 96.94 258 ALA A C 1
ATOM 1861 O O . ALA A 1 258 ? -8.292 0.068 11.621 1.00 96.94 258 ALA A O 1
ATOM 1862 N N . GLY A 1 259 ? -6.500 0.923 10.570 1.00 96.88 259 GLY A N 1
ATOM 1863 C CA . GLY A 1 259 ? -5.928 1.530 11.758 1.00 96.88 259 GLY A CA 1
ATOM 1864 C C . GLY A 1 259 ? -5.164 2.801 11.432 1.00 96.88 259 GLY A C 1
ATOM 1865 O O . GLY A 1 259 ? -4.536 2.889 10.383 1.00 96.88 259 GLY A O 1
ATOM 1866 N N . VAL A 1 260 ? -5.230 3.787 12.322 1.00 97.81 260 VAL A N 1
ATOM 1867 C CA . VAL A 1 260 ? -4.509 5.060 12.224 1.00 97.81 260 VAL A CA 1
ATOM 1868 C C . VAL A 1 260 ? -3.608 5.210 13.442 1.00 97.81 260 VAL A C 1
ATOM 1870 O O . VAL A 1 260 ? -4.082 5.121 14.575 1.00 97.81 260 VAL A O 1
ATOM 1873 N N . ASP A 1 261 ? -2.320 5.463 13.222 1.00 95.19 261 ASP A N 1
ATOM 1874 C CA . ASP A 1 261 ? -1.339 5.719 14.285 1.00 95.19 261 ASP A CA 1
ATOM 1875 C C . ASP A 1 261 ? -0.272 6.725 13.810 1.00 95.19 261 ASP A C 1
ATOM 1877 O O . ASP A 1 261 ? -0.171 7.060 12.625 1.00 95.19 261 ASP A O 1
ATOM 1881 N N . ALA A 1 262 ? 0.533 7.203 14.755 1.00 92.88 262 ALA A N 1
ATOM 1882 C CA . ALA A 1 262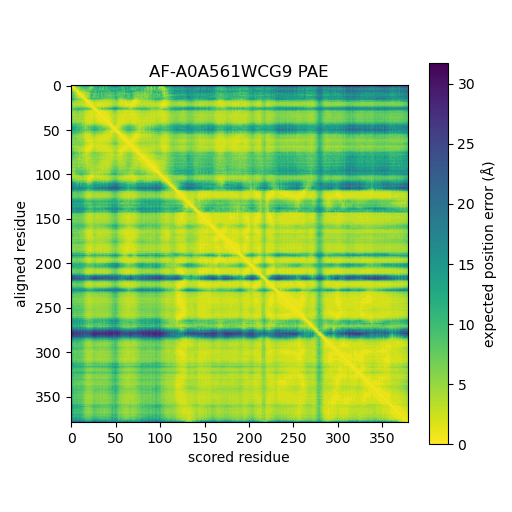 ? 1.796 7.863 14.484 1.00 92.88 262 ALA A CA 1
ATOM 1883 C C . ALA A 1 262 ? 2.874 6.808 14.178 1.00 92.88 262 ALA A C 1
ATOM 1885 O O . ALA A 1 262 ? 3.207 5.955 15.011 1.00 92.88 262 ALA A O 1
ATOM 1886 N N . GLU A 1 263 ? 3.431 6.875 12.974 1.00 89.12 263 GLU A N 1
ATOM 1887 C CA . GLU A 1 263 ? 4.537 6.046 12.524 1.00 89.12 263 GLU A CA 1
ATOM 1888 C C . GLU A 1 263 ? 5.862 6.793 12.732 1.00 89.12 263 GLU A C 1
ATOM 1890 O O . GLU A 1 263 ? 6.116 7.765 12.024 1.00 89.12 263 GLU A O 1
ATOM 1895 N N . PRO A 1 264 ? 6.704 6.397 13.706 1.00 82.69 264 PRO A N 1
ATOM 1896 C CA . PRO A 1 264 ? 7.978 7.061 13.960 1.00 82.69 264 PRO A CA 1
ATOM 1897 C C . PRO A 1 264 ? 9.003 6.874 12.836 1.00 82.69 264 PRO A C 1
ATOM 1899 O O . PRO A 1 264 ? 9.976 7.621 12.820 1.00 82.69 264 PRO A O 1
ATOM 1902 N N . ASP A 1 265 ? 8.819 5.888 11.949 1.00 78.25 265 ASP A N 1
ATOM 1903 C CA . ASP A 1 265 ? 9.766 5.575 10.881 1.00 78.25 265 ASP A CA 1
ATOM 1904 C C . ASP A 1 265 ? 9.160 5.737 9.478 1.00 78.25 265 ASP A C 1
ATOM 1906 O O . ASP A 1 265 ? 8.418 4.891 8.967 1.00 78.25 265 ASP A O 1
ATOM 1910 N N . THR A 1 266 ? 9.530 6.829 8.818 1.00 73.00 266 THR A N 1
ATOM 1911 C CA . THR A 1 266 ? 9.092 7.156 7.455 1.00 73.00 266 THR A CA 1
ATOM 1912 C C . THR A 1 266 ? 9.745 6.294 6.375 1.00 73.00 266 THR A C 1
ATOM 1914 O O . THR A 1 266 ? 9.210 6.216 5.270 1.00 73.00 266 THR A O 1
ATOM 1917 N N . ARG A 1 267 ? 10.774 5.495 6.696 1.00 72.44 267 ARG A N 1
ATOM 1918 C CA . ARG A 1 267 ? 11.315 4.471 5.774 1.00 72.44 267 ARG A CA 1
ATOM 1919 C C . ARG A 1 267 ? 10.270 3.438 5.365 1.00 72.44 267 ARG A C 1
ATOM 1921 O O . ARG A 1 267 ? 10.387 2.790 4.329 1.00 72.44 267 ARG A O 1
ATOM 1928 N N . LEU A 1 268 ? 9.207 3.297 6.153 1.00 75.94 268 LEU A N 1
ATOM 1929 C CA . LEU A 1 268 ? 8.117 2.377 5.863 1.00 75.94 268 LEU A CA 1
ATOM 1930 C C . LEU A 1 268 ? 7.131 2.918 4.814 1.00 75.94 268 LEU A C 1
ATOM 1932 O O . LEU A 1 268 ? 6.168 2.214 4.517 1.00 75.94 268 LEU A O 1
ATOM 1936 N N . VAL A 1 269 ? 7.299 4.132 4.272 1.00 76.25 269 VAL A N 1
ATOM 1937 C CA . VAL A 1 269 ? 6.344 4.773 3.339 1.00 76.25 269 VAL A CA 1
ATOM 1938 C C . VAL A 1 269 ? 5.978 3.884 2.147 1.00 76.25 269 VAL A C 1
ATOM 1940 O O . VAL A 1 269 ? 4.808 3.817 1.779 1.00 76.25 269 VAL A O 1
ATOM 1943 N N . LEU A 1 270 ? 6.938 3.149 1.581 1.00 77.38 270 LEU A N 1
ATOM 1944 C CA . LEU A 1 270 ? 6.702 2.295 0.406 1.00 77.38 270 LEU A CA 1
ATOM 1945 C C . LEU A 1 270 ? 5.921 1.013 0.712 1.00 77.38 270 LEU A C 1
ATOM 1947 O O . LEU A 1 270 ? 5.502 0.299 -0.197 1.00 77.38 270 LEU A O 1
ATOM 1951 N N . ARG A 1 271 ? 5.731 0.689 1.992 1.00 81.25 271 ARG A N 1
ATOM 1952 C CA . ARG A 1 271 ? 4.957 -0.487 2.382 1.00 81.25 271 ARG A CA 1
ATOM 1953 C C . ARG A 1 271 ? 3.469 -0.217 2.227 1.00 81.25 271 ARG A C 1
ATOM 1955 O O . ARG A 1 271 ? 2.972 0.841 2.600 1.00 81.25 271 ARG A O 1
ATOM 1962 N N . HIS A 1 272 ? 2.753 -1.172 1.659 1.00 75.38 272 HIS A N 1
ATOM 1963 C CA . HIS A 1 272 ? 1.294 -1.138 1.565 1.00 75.38 272 HIS A CA 1
ATOM 1964 C C . HIS A 1 272 ? 0.637 -1.926 2.709 1.00 75.38 272 HIS A C 1
ATOM 1966 O O . HIS A 1 272 ? -0.569 -1.822 2.918 1.00 75.38 272 HIS A O 1
ATOM 1972 N N . ASP A 1 273 ? 1.433 -2.688 3.454 1.00 74.75 273 ASP A N 1
ATOM 1973 C CA . ASP A 1 273 ? 1.040 -3.527 4.570 1.00 74.75 273 ASP A CA 1
ATOM 1974 C C . ASP A 1 273 ? 1.519 -2.955 5.911 1.00 74.75 273 ASP A C 1
ATOM 1976 O O . ASP A 1 273 ? 2.401 -2.094 6.004 1.00 74.75 273 ASP A O 1
ATOM 1980 N N . TRP A 1 274 ? 0.895 -3.440 6.982 1.00 72.62 274 TRP A N 1
ATOM 1981 C CA . TRP A 1 274 ? 1.420 -3.244 8.322 1.00 72.62 274 TRP A CA 1
ATOM 1982 C C . TRP A 1 274 ? 2.471 -4.318 8.594 1.00 72.62 274 TRP A C 1
ATOM 1984 O O . TRP A 1 274 ? 2.186 -5.505 8.451 1.00 72.62 274 TRP A O 1
ATOM 1994 N N . VAL A 1 275 ? 3.663 -3.912 9.033 1.00 64.50 275 VAL A N 1
ATOM 1995 C CA . VAL A 1 275 ? 4.729 -4.844 9.417 1.00 64.50 275 VAL A CA 1
ATOM 1996 C C . VAL A 1 275 ? 5.079 -4.634 10.890 1.00 64.50 275 VAL A C 1
ATOM 1998 O O . VAL A 1 275 ? 5.241 -3.486 11.318 1.00 64.50 275 VAL A O 1
ATOM 2001 N N . PRO A 1 276 ? 5.228 -5.717 11.676 1.00 58.53 276 PRO A N 1
ATOM 2002 C CA . PRO A 1 276 ? 5.710 -5.636 13.047 1.00 58.53 276 PRO A CA 1
ATOM 2003 C C . PRO A 1 276 ? 7.010 -4.833 13.135 1.00 58.53 276 PRO A C 1
ATOM 2005 O O . PRO A 1 276 ? 7.971 -5.103 12.414 1.00 58.53 276 PRO A O 1
ATOM 2008 N N . ARG A 1 277 ? 7.066 -3.861 14.051 1.00 59.09 277 ARG A N 1
ATOM 2009 C CA . ARG A 1 277 ? 8.299 -3.116 14.338 1.00 59.09 277 ARG A CA 1
ATOM 2010 C C . ARG A 1 277 ? 9.343 -4.089 14.900 1.00 59.09 277 ARG A C 1
ATOM 2012 O O . ARG A 1 277 ? 9.138 -4.627 15.986 1.00 59.09 277 ARG A O 1
ATOM 2019 N N . ILE A 1 278 ? 10.443 -4.299 14.173 1.00 47.38 278 ILE A N 1
ATOM 2020 C CA . ILE A 1 278 ? 11.535 -5.217 14.558 1.00 47.38 278 ILE A CA 1
ATOM 2021 C C . ILE A 1 278 ? 12.190 -4.771 15.880 1.00 47.38 278 ILE A C 1
ATOM 2023 O O . ILE A 1 278 ? 12.627 -5.600 16.674 1.00 47.38 278 ILE A O 1
ATOM 2027 N N . ASP A 1 279 ? 12.146 -3.472 16.183 1.00 43.50 279 ASP A N 1
ATOM 2028 C CA . ASP A 1 279 ? 12.957 -2.876 17.249 1.00 43.50 279 ASP A CA 1
ATOM 2029 C C . ASP A 1 279 ? 12.240 -2.778 18.610 1.00 43.50 279 ASP A C 1
ATOM 2031 O O . ASP A 1 279 ? 12.759 -2.177 19.552 1.00 43.50 279 ASP A O 1
ATOM 2035 N N . ARG A 1 280 ? 11.015 -3.312 18.747 1.00 45.28 280 ARG A N 1
ATOM 2036 C CA . ARG A 1 280 ? 10.207 -3.165 19.976 1.00 45.28 280 ARG A CA 1
ATOM 2037 C C . ARG A 1 280 ? 9.492 -4.455 20.383 1.00 45.28 280 ARG A C 1
ATOM 2039 O O . ARG A 1 280 ? 8.273 -4.561 20.273 1.00 45.28 280 ARG A O 1
ATOM 2046 N N . GLY A 1 281 ? 10.249 -5.387 20.962 1.00 50.16 281 GLY A N 1
ATOM 2047 C CA . GLY A 1 281 ? 9.712 -6.561 21.662 1.00 50.16 281 GLY A CA 1
ATOM 2048 C C . GLY A 1 281 ? 9.523 -7.800 20.775 1.00 50.16 281 GLY A C 1
ATOM 2049 O O . GLY A 1 281 ? 10.064 -7.847 19.673 1.00 50.16 281 GLY A O 1
ATOM 2050 N N . PRO A 1 282 ? 8.811 -8.840 21.259 1.00 50.38 282 PRO A N 1
ATOM 2051 C CA . PRO A 1 282 ? 8.605 -10.060 20.486 1.00 50.38 282 PRO A CA 1
ATOM 2052 C C . PRO A 1 282 ? 7.909 -9.736 19.160 1.00 50.38 282 PRO A C 1
ATOM 2054 O O . PRO A 1 282 ? 6.893 -9.036 19.142 1.00 50.38 282 PRO A O 1
ATOM 2057 N N . SER A 1 283 ? 8.471 -10.253 18.064 1.00 57.84 283 SER A N 1
ATOM 2058 C CA . SER A 1 283 ? 7.929 -10.107 16.712 1.00 57.84 283 SER A CA 1
ATOM 2059 C C . SER A 1 283 ? 6.450 -10.500 16.700 1.00 57.84 283 SER A C 1
ATOM 2061 O O . SER A 1 283 ? 6.080 -11.616 17.081 1.00 57.84 283 SER A O 1
ATOM 2063 N N . ARG A 1 284 ? 5.587 -9.550 16.336 1.00 66.50 284 ARG A N 1
ATOM 2064 C CA . ARG A 1 284 ? 4.146 -9.792 16.217 1.00 66.50 284 ARG A CA 1
ATOM 2065 C C . ARG A 1 284 ? 3.859 -10.582 14.940 1.00 66.50 284 ARG A C 1
ATOM 2067 O O . ARG A 1 284 ? 4.621 -10.458 13.988 1.00 66.50 284 ARG A O 1
ATOM 2074 N N . PRO A 1 285 ? 2.798 -11.403 14.899 1.00 73.19 285 PRO A N 1
ATOM 2075 C CA . PRO A 1 285 ? 2.457 -12.129 13.684 1.00 73.19 285 PRO A CA 1
ATOM 2076 C C . PRO A 1 285 ? 2.172 -11.209 12.504 1.00 73.19 285 PRO A C 1
ATOM 2078 O O . PRO A 1 285 ? 1.584 -10.140 12.674 1.00 73.19 285 PRO A O 1
ATOM 2081 N N . ASP A 1 286 ? 2.449 -11.717 11.307 1.00 77.62 286 ASP A N 1
ATOM 2082 C CA . ASP A 1 286 ? 1.674 -11.327 10.138 1.00 77.62 286 ASP A CA 1
ATOM 2083 C C . ASP A 1 286 ? 0.229 -11.824 10.317 1.00 77.62 286 ASP A C 1
ATOM 2085 O O . ASP A 1 286 ? -0.034 -13.027 10.411 1.00 77.62 286 ASP A O 1
ATOM 2089 N N . VAL A 1 287 ? -0.701 -10.877 10.433 1.00 84.94 287 VAL A N 1
ATOM 2090 C CA . VAL A 1 287 ? -2.138 -11.140 10.580 1.00 84.94 287 VAL A CA 1
ATOM 2091 C C . VAL A 1 287 ? -2.913 -10.859 9.296 1.00 84.94 287 VAL A C 1
ATOM 2093 O O . VAL A 1 287 ? -4.130 -11.014 9.304 1.00 84.94 287 VAL A O 1
ATOM 2096 N N . ALA A 1 288 ? -2.255 -10.489 8.190 1.00 84.31 288 ALA A N 1
ATOM 2097 C CA . ALA A 1 288 ? -2.933 -10.164 6.935 1.00 84.31 288 ALA A CA 1
ATOM 2098 C C . ALA A 1 288 ? -3.896 -11.276 6.453 1.00 84.31 288 ALA A C 1
ATOM 2100 O O . ALA A 1 288 ? -5.036 -10.957 6.110 1.00 84.31 288 ALA A O 1
ATOM 2101 N N . PRO A 1 289 ? -3.560 -12.584 6.527 1.00 85.50 289 PRO A N 1
ATOM 2102 C CA . PRO A 1 289 ? -4.494 -13.657 6.146 1.00 85.50 289 PRO A CA 1
ATOM 2103 C C . PRO A 1 289 ? -5.747 -13.770 7.036 1.00 85.50 289 PRO A C 1
ATOM 2105 O O . PRO A 1 289 ? -6.673 -14.524 6.738 1.00 85.50 289 PRO A O 1
ATOM 2108 N N . LEU A 1 290 ? -5.756 -13.078 8.172 1.00 90.25 290 LEU A N 1
ATOM 2109 C CA . LEU A 1 290 ? -6.790 -13.120 9.202 1.00 90.25 290 LEU A CA 1
ATOM 2110 C C . LEU A 1 290 ? -7.247 -11.703 9.580 1.00 90.25 290 LEU A C 1
ATOM 2112 O O . LEU A 1 290 ? -7.798 -11.514 10.661 1.00 90.25 290 LEU A O 1
ATOM 2116 N N . ALA A 1 291 ? -7.026 -10.713 8.708 1.00 90.56 291 ALA A N 1
ATOM 2117 C CA . ALA A 1 291 ? -7.322 -9.303 8.971 1.00 90.56 291 ALA A CA 1
ATOM 2118 C C . ALA A 1 291 ? -8.820 -9.017 9.178 1.00 90.56 291 ALA A C 1
ATOM 2120 O O . ALA A 1 291 ? -9.196 -7.919 9.563 1.00 90.56 291 ALA A O 1
ATOM 2121 N N . ASP A 1 292 ? -9.693 -9.986 8.905 1.00 92.81 292 ASP A N 1
ATOM 2122 C CA . ASP A 1 292 ? -11.123 -9.923 9.184 1.00 92.81 292 ASP A CA 1
ATOM 2123 C C . ASP A 1 292 ? -11.489 -10.325 10.620 1.00 92.81 292 ASP A C 1
ATOM 2125 O O . ASP A 1 292 ? -12.641 -10.143 11.011 1.00 92.81 292 ASP A O 1
ATOM 2129 N N . VAL A 1 293 ? -10.550 -10.870 11.395 1.00 95.50 293 VAL A N 1
ATOM 2130 C CA . VAL A 1 293 ? -10.781 -11.339 12.771 1.00 95.50 293 VAL A CA 1
ATOM 2131 C C . VAL A 1 293 ? -9.653 -10.976 13.742 1.00 95.50 293 VAL A C 1
ATOM 2133 O O . VAL A 1 293 ? -9.884 -10.926 14.947 1.00 95.50 293 VAL A O 1
ATOM 2136 N N . LEU A 1 294 ? -8.436 -10.727 13.266 1.00 94.44 294 LEU A N 1
ATOM 2137 C CA . LEU A 1 294 ? -7.284 -10.353 14.080 1.00 94.44 294 LEU A CA 1
ATOM 2138 C C . LEU A 1 294 ? -6.818 -8.944 13.738 1.00 94.44 294 LEU A C 1
ATOM 2140 O O . LEU A 1 294 ? -6.788 -8.549 12.575 1.00 94.44 294 LEU A O 1
ATOM 2144 N N . VAL A 1 295 ? -6.359 -8.228 14.764 1.00 93.12 295 VAL A N 1
ATOM 2145 C CA . VAL A 1 295 ? -5.732 -6.914 14.604 1.00 93.12 295 VAL A CA 1
ATOM 2146 C C . VAL A 1 295 ? -4.225 -7.014 14.869 1.00 93.12 295 VAL A C 1
ATOM 2148 O O . VAL A 1 295 ? -3.806 -7.812 15.711 1.00 93.12 295 VAL A O 1
ATOM 2151 N N . PRO A 1 296 ? -3.389 -6.215 14.189 1.00 89.19 296 PRO A N 1
ATOM 2152 C CA . PRO A 1 296 ? -1.936 -6.279 14.367 1.00 89.19 296 PRO A CA 1
ATOM 2153 C C . PRO A 1 296 ? -1.441 -5.679 15.700 1.00 89.19 296 PRO A C 1
ATOM 2155 O O . PRO A 1 296 ? -0.536 -6.211 16.351 1.00 89.19 296 PRO A O 1
ATOM 2158 N N . ASP A 1 297 ? -2.030 -4.564 16.134 1.00 91.94 297 ASP A N 1
ATOM 2159 C CA . ASP A 1 297 ? -1.832 -3.942 17.450 1.00 91.94 297 ASP A CA 1
ATOM 2160 C C . ASP A 1 297 ? -3.043 -3.064 17.790 1.00 91.94 297 ASP A C 1
ATOM 2162 O O . ASP A 1 297 ? -3.931 -2.858 16.961 1.00 91.94 297 ASP A O 1
ATOM 2166 N N . ALA A 1 298 ? -3.041 -2.531 19.008 1.00 93.50 298 ALA A N 1
ATOM 2167 C CA . ALA A 1 298 ? -3.770 -1.323 19.331 1.00 93.50 298 ALA A CA 1
ATOM 2168 C C . ALA A 1 298 ? -3.164 -0.127 18.579 1.00 93.50 298 ALA A C 1
ATOM 2170 O O . ALA A 1 298 ? -1.946 0.073 18.586 1.00 93.50 298 ALA A O 1
ATOM 2171 N N . MET A 1 299 ? -4.030 0.673 17.972 1.00 95.56 299 MET A N 1
ATOM 2172 C CA . MET A 1 299 ? -3.738 1.935 17.296 1.00 95.56 299 MET A CA 1
ATOM 2173 C C . MET A 1 299 ? -4.654 3.027 17.852 1.00 95.56 299 MET A C 1
ATOM 2175 O O . MET A 1 299 ? -5.648 2.725 18.515 1.00 95.56 299 MET A O 1
ATOM 2179 N N . TRP A 1 300 ? -4.329 4.295 17.591 1.00 97.88 300 TRP A N 1
ATOM 2180 C CA . TRP A 1 300 ? -5.121 5.418 18.100 1.00 97.88 300 TRP A CA 1
ATOM 2181 C C . TRP A 1 300 ? -6.583 5.336 17.658 1.00 97.88 300 TRP A C 1
ATOM 2183 O O . TRP A 1 300 ? -7.491 5.509 18.472 1.00 97.88 300 TRP A O 1
ATOM 2193 N N . HIS A 1 301 ? -6.799 5.034 16.381 1.00 98.62 301 HIS A N 1
ATOM 2194 C CA . HIS A 1 301 ? -8.118 4.777 15.827 1.00 98.62 301 HIS A CA 1
ATOM 2195 C C . HIS A 1 301 ? -8.106 3.490 15.012 1.00 98.62 301 HIS A C 1
ATOM 2197 O O . HIS A 1 301 ? -7.156 3.246 14.270 1.00 98.62 301 HIS A O 1
ATOM 2203 N N . GLN A 1 302 ? -9.161 2.686 15.117 1.00 98.00 302 GLN A N 1
ATOM 2204 C CA . GLN A 1 302 ? -9.316 1.446 14.367 1.00 98.00 302 GLN A CA 1
ATOM 2205 C C . GLN A 1 302 ? -10.745 1.241 13.885 1.00 98.00 302 GLN A C 1
ATOM 2207 O O . GLN A 1 302 ? -11.699 1.530 14.601 1.00 98.00 302 GLN A O 1
ATOM 2212 N N . LEU A 1 303 ? -10.870 0.648 12.703 1.00 98.31 303 LEU A N 1
ATOM 2213 C CA . LEU A 1 303 ? -12.110 0.089 12.190 1.00 98.31 303 LEU A CA 1
ATOM 2214 C C . LEU A 1 303 ? -12.089 -1.430 12.356 1.00 98.31 303 LEU A C 1
ATOM 2216 O O . LEU A 1 303 ? -11.125 -2.098 11.980 1.00 98.31 303 LEU A O 1
ATOM 2220 N N . LEU A 1 304 ? -13.173 -1.965 12.908 1.00 98.25 304 LEU A N 1
ATOM 2221 C CA . LEU A 1 304 ? -13.355 -3.370 13.245 1.00 98.25 304 LEU A CA 1
ATOM 2222 C C . LEU A 1 304 ? -14.498 -3.965 12.405 1.00 98.25 304 LEU A C 1
ATOM 2224 O O . LEU A 1 304 ? -15.622 -3.456 12.407 1.00 98.25 304 LEU A O 1
ATOM 2228 N N . SER A 1 305 ? -14.213 -5.045 11.673 1.00 97.00 305 SER A N 1
ATOM 2229 C CA . SER A 1 305 ? -15.225 -5.907 11.030 1.00 97.00 305 SER A CA 1
ATOM 2230 C C . SER A 1 305 ? -16.148 -6.610 12.046 1.00 97.00 305 SER A C 1
ATOM 2232 O O . SER A 1 305 ? -15.795 -6.724 13.224 1.00 97.00 305 SER A O 1
ATOM 2234 N N . PRO A 1 306 ? -17.257 -7.216 11.573 1.00 97.19 306 PRO A N 1
ATOM 2235 C CA . PRO A 1 306 ? -18.062 -8.131 12.384 1.00 97.19 306 PRO A CA 1
ATOM 2236 C C . PRO A 1 306 ? -17.251 -9.262 13.034 1.00 97.19 306 PRO A C 1
ATOM 2238 O O . PRO A 1 306 ? -17.457 -9.563 14.204 1.00 97.19 306 PRO A O 1
ATOM 2241 N N . GLY A 1 307 ? -16.276 -9.840 12.320 1.00 96.50 307 GLY A N 1
ATOM 2242 C CA . GLY A 1 307 ? -15.447 -10.933 12.839 1.00 96.50 307 GLY A CA 1
ATOM 2243 C C . GLY A 1 307 ? -14.589 -10.533 14.045 1.00 96.50 307 GLY A C 1
ATOM 2244 O O . GLY A 1 307 ? -14.396 -11.333 14.961 1.00 96.50 307 GLY A O 1
ATOM 2245 N N . HIS A 1 308 ? -14.129 -9.279 14.107 1.00 98.06 308 HIS A N 1
ATOM 2246 C CA . HIS A 1 308 ? -13.484 -8.753 15.313 1.00 98.06 308 HIS A CA 1
ATOM 2247 C C . HIS A 1 308 ? -14.480 -8.630 16.468 1.00 98.06 308 HIS A C 1
ATOM 2249 O O . HIS A 1 308 ? -14.164 -9.022 17.588 1.00 98.06 308 HIS A O 1
ATOM 2255 N N . LEU A 1 309 ? -15.683 -8.109 16.210 1.00 98.38 309 LEU A N 1
ATOM 2256 C CA . LEU A 1 309 ? -16.705 -7.931 17.246 1.00 98.38 309 LEU A CA 1
ATOM 2257 C C . LEU A 1 309 ? -17.173 -9.271 17.821 1.00 98.38 309 LEU A C 1
ATOM 2259 O O . LEU A 1 309 ? -17.343 -9.387 19.031 1.00 98.38 309 LEU A O 1
ATOM 2263 N N . GLU A 1 310 ? -17.307 -10.304 16.988 1.00 98.00 310 GLU A N 1
ATOM 2264 C CA . GLU A 1 310 ? -17.598 -11.669 17.439 1.00 98.00 310 GLU A CA 1
ATOM 2265 C C . GLU A 1 310 ? -16.531 -12.179 18.412 1.00 98.00 310 GLU A C 1
ATOM 2267 O O . GLU A 1 310 ? -16.860 -12.715 19.470 1.00 98.00 310 GLU A O 1
ATOM 2272 N N . ARG A 1 311 ? -15.246 -11.958 18.106 1.00 97.38 311 ARG A N 1
ATOM 2273 C CA . ARG A 1 311 ? -14.146 -12.336 19.006 1.00 97.38 311 ARG A CA 1
ATOM 2274 C C . ARG A 1 311 ? -14.110 -11.518 20.290 1.00 97.38 311 ARG A C 1
ATOM 2276 O O . ARG A 1 311 ? -13.733 -12.056 21.327 1.00 97.38 311 ARG A O 1
ATOM 2283 N N . LEU A 1 312 ? -14.484 -10.244 20.225 1.00 98.06 312 LEU A N 1
ATOM 2284 C CA . LEU A 1 312 ? -14.585 -9.364 21.390 1.00 98.06 312 LEU A CA 1
ATOM 2285 C C . LEU A 1 312 ? -15.826 -9.655 22.249 1.00 98.06 312 LEU A C 1
ATOM 2287 O O . LEU A 1 312 ? -15.905 -9.172 23.375 1.00 98.06 312 LEU A O 1
ATOM 2291 N N . GLY A 1 313 ? -16.778 -10.450 21.749 1.00 97.69 313 GLY A N 1
ATOM 2292 C CA . GLY A 1 313 ? -18.051 -10.714 22.422 1.00 97.69 313 GLY A CA 1
ATOM 2293 C C . GLY A 1 313 ? -19.059 -9.564 22.310 1.00 97.69 313 GLY A C 1
ATOM 2294 O O . GLY A 1 313 ? -19.994 -9.499 23.105 1.00 97.69 313 GLY A O 1
ATOM 2295 N N . GLY A 1 314 ? -18.881 -8.658 21.344 1.00 96.44 314 GLY A N 1
ATOM 2296 C CA . GLY A 1 314 ? -19.745 -7.504 21.111 1.00 96.44 314 GLY A CA 1
ATOM 2297 C C . GLY A 1 314 ? -18.973 -6.216 20.825 1.00 96.44 314 GLY A C 1
ATOM 2298 O O . GLY A 1 314 ? -17.802 -6.232 20.447 1.00 96.44 314 GLY A O 1
ATOM 2299 N N . LEU A 1 315 ? -19.661 -5.084 20.991 1.00 97.56 315 LEU A N 1
ATOM 2300 C CA . LEU A 1 315 ? -19.079 -3.753 20.838 1.00 97.56 315 LEU A CA 1
ATOM 2301 C C . LEU A 1 315 ? -18.187 -3.442 22.058 1.00 97.56 315 LEU A C 1
ATOM 2303 O O . LEU A 1 315 ? -18.714 -3.405 23.173 1.00 97.56 315 LEU A O 1
ATOM 2307 N N . PRO A 1 316 ? -16.867 -3.235 21.890 1.00 96.69 316 PRO A N 1
ATOM 2308 C CA . PRO A 1 316 ? -15.996 -2.906 23.013 1.00 96.69 316 PRO A CA 1
ATOM 2309 C C . PRO A 1 316 ? -16.300 -1.510 23.575 1.00 96.69 316 PRO A C 1
ATOM 2311 O O . PRO A 1 316 ? -16.875 -0.654 22.900 1.00 96.69 316 PRO A O 1
ATOM 2314 N N . GLU A 1 317 ? -15.882 -1.263 24.817 1.00 92.56 317 GLU A N 1
ATOM 2315 C CA . GLU A 1 317 ? -16.035 0.043 25.463 1.00 92.56 317 GLU A CA 1
ATOM 2316 C C . GLU A 1 317 ? -15.382 1.162 24.632 1.00 92.56 317 GLU A C 1
ATOM 2318 O O . GLU A 1 317 ? -14.271 1.013 24.123 1.00 92.56 317 GLU A O 1
ATOM 2323 N N . GLY A 1 318 ? -16.093 2.283 24.482 1.00 92.62 318 GLY A N 1
ATOM 2324 C CA . GLY A 1 318 ? -15.634 3.438 23.704 1.00 92.62 318 GLY A CA 1
ATOM 2325 C C . GLY A 1 318 ? -15.764 3.291 22.184 1.00 92.62 318 GLY A C 1
ATOM 2326 O O . GLY A 1 318 ? -15.498 4.256 21.468 1.00 92.62 318 GLY A O 1
ATOM 2327 N N . ALA A 1 319 ? -16.190 2.130 21.674 1.00 97.62 319 ALA A N 1
ATOM 2328 C CA . ALA A 1 319 ? -16.459 1.969 20.252 1.00 97.62 319 ALA A CA 1
ATOM 2329 C C . ALA A 1 319 ? -17.845 2.487 19.848 1.00 97.62 319 ALA A C 1
ATOM 2331 O O . ALA A 1 319 ? -18.806 2.452 20.618 1.00 97.62 319 ALA A O 1
ATOM 2332 N N . VAL A 1 320 ? -17.950 2.934 18.599 1.00 98.06 320 VAL A N 1
ATOM 2333 C CA . VAL A 1 320 ? -19.191 3.395 17.971 1.00 98.06 320 VAL A CA 1
ATOM 2334 C C . VAL A 1 320 ? -19.552 2.436 16.844 1.00 98.06 320 VAL A C 1
ATOM 2336 O O . VAL A 1 320 ? -18.720 2.112 15.997 1.00 98.06 320 VAL A O 1
ATOM 2339 N N . GLY A 1 321 ? -20.798 1.962 16.837 1.00 97.88 321 GLY A N 1
ATOM 2340 C CA . GLY A 1 321 ? -21.303 1.086 15.783 1.00 97.88 321 GLY A CA 1
ATOM 2341 C C . GLY A 1 321 ? -21.397 1.802 14.433 1.00 97.88 321 GLY A C 1
ATOM 2342 O O . GLY A 1 321 ? -21.809 2.957 14.353 1.00 97.88 321 GLY A O 1
ATOM 2343 N N . LEU A 1 322 ? -21.051 1.085 13.369 1.00 97.00 322 LEU A N 1
ATOM 2344 C CA . LEU A 1 322 ? -21.126 1.517 11.977 1.00 97.00 322 LEU A CA 1
ATOM 2345 C C . LEU A 1 322 ? -22.029 0.559 11.172 1.00 97.00 322 LEU A C 1
ATOM 2347 O O . LEU A 1 322 ? -22.266 -0.580 11.595 1.00 97.00 322 LEU A O 1
ATOM 2351 N N . PRO A 1 323 ? -22.535 0.978 9.995 1.00 95.00 323 PRO A N 1
ATOM 2352 C CA . PRO A 1 323 ? -23.297 0.100 9.109 1.00 95.00 323 PRO A CA 1
ATOM 2353 C C . PRO A 1 323 ? -22.566 -1.211 8.775 1.00 95.00 323 PRO A C 1
ATOM 2355 O O . PRO A 1 323 ? -21.337 -1.283 8.762 1.00 95.00 323 PRO A O 1
ATOM 2358 N N . GLY A 1 324 ? -23.336 -2.264 8.487 1.00 92.56 324 GLY A N 1
ATOM 2359 C CA . GLY A 1 324 ? -22.785 -3.579 8.137 1.00 92.56 324 GLY A CA 1
ATOM 2360 C C . GLY A 1 324 ? -22.209 -4.365 9.320 1.00 92.56 324 GLY A C 1
ATOM 2361 O O . GLY A 1 324 ? -21.386 -5.250 9.105 1.00 92.56 324 GLY A O 1
ATOM 2362 N N . GLY A 1 325 ? -22.614 -4.045 10.556 1.00 95.56 325 GLY A N 1
ATOM 2363 C CA . GLY A 1 325 ? -22.148 -4.740 11.763 1.00 95.56 325 GLY A CA 1
ATOM 2364 C C . GLY A 1 325 ? -20.694 -4.428 12.116 1.00 95.56 325 GLY A C 1
ATOM 2365 O O . GLY A 1 325 ? -20.007 -5.258 12.701 1.00 95.56 325 GLY A O 1
ATOM 2366 N N . ARG A 1 326 ? -20.209 -3.255 11.707 1.00 97.44 326 ARG A N 1
ATOM 2367 C CA . ARG A 1 326 ? -18.844 -2.787 11.953 1.00 97.44 326 ARG A CA 1
ATOM 2368 C C . ARG A 1 326 ? -18.810 -1.887 13.176 1.00 97.44 326 ARG A C 1
ATOM 2370 O O . ARG A 1 326 ? -19.849 -1.428 13.649 1.00 97.44 326 ARG A O 1
ATOM 2377 N N . ALA A 1 327 ? -17.614 -1.590 13.655 1.00 98.31 327 ALA A N 1
ATOM 2378 C CA . ALA A 1 327 ? -17.421 -0.553 14.653 1.00 98.31 327 ALA A CA 1
ATOM 2379 C C . ALA A 1 327 ? -16.155 0.243 14.381 1.00 98.31 327 ALA A C 1
ATOM 2381 O O . ALA A 1 327 ? -15.200 -0.264 13.796 1.00 98.31 327 ALA A O 1
ATOM 2382 N N . GLU A 1 328 ? -16.135 1.475 14.857 1.00 98.25 328 GLU A N 1
ATOM 2383 C CA . GLU A 1 328 ? -14.909 2.236 15.035 1.00 98.25 328 GLU A CA 1
ATOM 2384 C C . GLU A 1 328 ? -14.554 2.326 16.517 1.00 98.25 328 GLU A C 1
ATOM 2386 O O . GLU A 1 328 ? -15.427 2.491 17.363 1.00 98.25 328 GLU A O 1
ATOM 2391 N N . LEU A 1 329 ? -13.268 2.241 16.833 1.00 98.50 329 LEU A N 1
ATOM 2392 C CA . LEU A 1 329 ? -12.725 2.361 18.180 1.00 98.50 329 LEU A CA 1
ATOM 2393 C C . LEU A 1 329 ? -11.651 3.446 18.167 1.00 98.50 329 LEU A C 1
ATOM 2395 O O . LEU A 1 329 ? -10.702 3.361 17.393 1.00 98.50 329 LEU A O 1
ATOM 2399 N N . THR A 1 330 ? -11.795 4.461 19.018 1.00 98.31 330 THR A N 1
ATOM 2400 C CA . THR A 1 330 ? -10.765 5.490 19.239 1.00 98.31 330 THR A CA 1
ATOM 2401 C C . THR A 1 330 ? -10.343 5.446 20.699 1.00 98.31 330 THR A C 1
ATOM 2403 O O . THR A 1 330 ? -11.199 5.447 21.580 1.00 98.31 330 THR A O 1
ATOM 2406 N N . ILE A 1 331 ? -9.039 5.382 20.962 1.00 97.50 331 ILE A N 1
ATOM 2407 C CA . ILE A 1 331 ? -8.504 5.124 22.303 1.00 97.50 331 ILE A CA 1
ATOM 2408 C C . ILE A 1 331 ? -7.696 6.337 22.752 1.00 97.50 331 ILE A C 1
ATOM 2410 O O . ILE A 1 331 ? -6.550 6.511 22.346 1.00 97.50 331 ILE A O 1
ATOM 2414 N N . GLY A 1 332 ? -8.291 7.173 23.601 1.00 96.62 332 GLY A N 1
ATOM 2415 C CA . GLY A 1 332 ? -7.678 8.425 24.050 1.00 96.62 332 GLY A CA 1
ATOM 2416 C C . GLY A 1 332 ? -7.519 9.466 22.935 1.00 96.62 332 GLY A C 1
ATOM 2417 O O . GLY A 1 332 ? -8.135 9.385 21.869 1.00 96.62 332 GLY A O 1
ATOM 2418 N N . GLU A 1 333 ? -6.666 10.451 23.192 1.00 97.75 333 GLU A N 1
ATOM 2419 C CA . GLU A 1 333 ? -6.392 11.562 22.278 1.00 97.75 333 GLU A CA 1
ATOM 2420 C C . GLU A 1 333 ? -5.185 11.261 21.370 1.00 97.75 333 GLU A C 1
ATOM 2422 O O . GLU A 1 333 ? -4.235 10.606 21.810 1.00 97.75 333 GLU A O 1
ATOM 2427 N N . PRO A 1 334 ? -5.158 11.738 20.110 1.00 97.62 334 PRO A N 1
ATOM 2428 C CA . PRO A 1 334 ? -4.064 11.439 19.178 1.00 97.62 334 PRO A CA 1
ATOM 2429 C C . PRO A 1 334 ? -2.703 11.943 19.677 1.00 97.62 334 PRO A C 1
ATOM 2431 O O . PRO A 1 334 ? -1.678 11.317 19.412 1.00 97.62 334 PRO A O 1
ATOM 2434 N N . GLU A 1 335 ? -2.678 13.030 20.450 1.00 97.00 335 GLU A N 1
ATOM 2435 C CA . GLU A 1 335 ? -1.479 13.574 21.094 1.00 97.00 335 GLU A CA 1
ATOM 2436 C C . GLU A 1 335 ? -0.790 12.530 21.988 1.00 97.00 335 GLU A C 1
ATOM 2438 O O . GLU A 1 335 ? 0.443 12.467 22.025 1.00 97.00 335 GLU A O 1
ATOM 2443 N N . GLN A 1 336 ? -1.579 11.678 22.656 1.00 97.25 336 GLN A N 1
ATOM 2444 C CA . GLN A 1 336 ? -1.088 10.633 23.556 1.00 97.25 336 GLN A CA 1
ATOM 2445 C C . GLN A 1 336 ? -0.404 9.486 22.806 1.00 97.25 336 GLN A C 1
ATOM 2447 O O . GLN A 1 336 ? 0.404 8.761 23.385 1.00 97.25 336 GLN A O 1
ATOM 2452 N N . TRP A 1 337 ? -0.697 9.328 21.515 1.00 95.44 337 TRP A N 1
ATOM 2453 C CA . TRP A 1 337 ? -0.118 8.286 20.669 1.00 95.44 337 TRP A CA 1
ATOM 2454 C C . TRP A 1 337 ? 1.185 8.705 19.995 1.00 95.44 337 TRP A C 1
ATOM 2456 O O . TRP A 1 337 ? 1.927 7.842 19.516 1.00 95.44 337 TRP A O 1
ATOM 2466 N N . LEU A 1 338 ? 1.508 9.998 20.009 1.00 93.38 338 LEU A N 1
ATOM 2467 C CA . LEU A 1 338 ? 2.752 10.508 19.452 1.00 93.38 338 LEU A CA 1
ATOM 2468 C C . LEU A 1 338 ? 3.986 9.977 20.208 1.00 93.38 338 LEU A C 1
ATOM 2470 O O . LEU A 1 338 ? 3.958 9.846 21.438 1.00 93.38 338 LEU A O 1
ATOM 2474 N N . PRO A 1 339 ? 5.116 9.742 19.515 1.00 90.25 339 PRO A N 1
ATOM 2475 C CA . PRO A 1 339 ? 6.371 9.378 20.163 1.00 90.25 339 PRO A CA 1
ATOM 2476 C C . PRO A 1 339 ? 6.767 10.357 21.280 1.00 90.25 339 PRO A C 1
ATOM 2478 O O . PRO A 1 339 ? 6.629 11.579 21.152 1.00 90.25 339 PRO A O 1
ATOM 2481 N N . GLY A 1 340 ? 7.240 9.799 22.398 1.00 90.38 340 GLY A N 1
ATOM 2482 C CA . GLY A 1 340 ? 7.702 10.554 23.566 1.00 90.38 340 GLY A CA 1
ATOM 2483 C C . GLY A 1 340 ? 6.605 11.121 24.475 1.00 90.38 340 GLY A C 1
ATOM 2484 O O . GLY A 1 340 ? 6.943 11.753 25.470 1.00 90.38 340 GLY A O 1
ATOM 2485 N N . HIS A 1 341 ? 5.313 10.915 24.183 1.00 94.62 341 HIS A N 1
ATOM 2486 C CA . HIS A 1 341 ? 4.249 11.383 25.075 1.00 94.62 341 HIS A CA 1
ATOM 2487 C C . HIS A 1 341 ? 4.246 10.599 26.408 1.00 94.62 341 HIS A C 1
ATOM 2489 O O . HIS A 1 341 ? 4.311 9.365 26.365 1.00 94.62 341 HIS A O 1
ATOM 2495 N N . PRO A 1 342 ? 4.124 11.260 27.580 1.00 96.50 342 PRO A N 1
ATOM 2496 C CA . PRO A 1 342 ? 4.185 10.598 28.891 1.00 96.50 342 PRO A CA 1
ATOM 2497 C C . PRO A 1 342 ? 3.124 9.500 29.071 1.00 96.50 342 PRO A C 1
ATOM 2499 O O . PRO A 1 342 ? 3.434 8.419 29.565 1.00 96.50 342 PRO A O 1
ATOM 2502 N N . ASP A 1 343 ? 1.901 9.730 28.589 1.00 96.38 343 ASP A N 1
ATOM 2503 C CA . ASP A 1 343 ? 0.806 8.751 28.697 1.00 96.38 343 ASP A CA 1
ATOM 2504 C C . ASP A 1 343 ? 0.863 7.623 27.654 1.00 96.38 343 ASP A C 1
ATOM 2506 O O . ASP A 1 343 ? 0.077 6.675 27.718 1.00 96.38 343 ASP A O 1
ATOM 2510 N N . GLY A 1 344 ? 1.769 7.698 26.673 1.00 93.19 344 GLY A N 1
ATOM 2511 C CA . GLY A 1 344 ? 1.696 6.849 25.481 1.00 93.19 344 GLY A CA 1
ATOM 2512 C C . GLY A 1 344 ? 1.810 5.354 25.775 1.00 93.19 344 GLY A C 1
ATOM 2513 O O . GLY A 1 344 ? 1.141 4.543 25.134 1.00 93.19 344 GLY A O 1
ATOM 2514 N N . ALA A 1 345 ? 2.603 4.968 26.778 1.00 93.38 345 ALA A N 1
ATOM 2515 C CA . ALA A 1 345 ? 2.695 3.573 27.207 1.00 93.38 345 ALA A CA 1
ATOM 2516 C C . ALA A 1 345 ? 1.380 3.078 27.834 1.00 93.38 345 ALA A C 1
ATOM 2518 O O . ALA A 1 345 ? 0.916 1.984 27.508 1.00 93.38 345 ALA A O 1
ATOM 2519 N N . ALA A 1 346 ? 0.760 3.894 28.690 1.00 96.12 346 ALA A N 1
ATOM 2520 C CA . ALA A 1 346 ? -0.470 3.542 29.390 1.00 96.12 346 ALA A CA 1
ATOM 2521 C C . ALA A 1 346 ? -1.663 3.422 28.429 1.00 96.12 346 ALA A C 1
ATOM 2523 O O . ALA A 1 346 ? -2.424 2.459 28.522 1.00 96.12 346 ALA A O 1
ATOM 2524 N N . VAL A 1 347 ? -1.794 4.351 27.475 1.00 96.00 347 VAL A N 1
ATOM 2525 C CA . VAL A 1 347 ? -2.884 4.341 26.484 1.00 96.00 347 VAL A CA 1
ATOM 2526 C C . VAL A 1 347 ? -2.751 3.158 25.520 1.00 96.00 347 VAL A C 1
ATOM 2528 O O . VAL A 1 347 ? -3.732 2.457 25.272 1.00 96.00 347 VAL A O 1
ATOM 2531 N N . ARG A 1 348 ? -1.535 2.853 25.042 1.00 94.38 348 ARG A N 1
ATOM 2532 C CA . ARG A 1 348 ? -1.287 1.675 24.188 1.00 94.38 348 ARG A CA 1
ATOM 2533 C C . ARG A 1 348 ? -1.598 0.371 24.916 1.00 94.38 348 ARG A C 1
ATOM 2535 O O . ARG A 1 348 ? -2.226 -0.516 24.344 1.00 94.38 348 ARG A O 1
ATOM 2542 N N . GLU A 1 349 ? -1.191 0.255 26.177 1.00 95.31 349 GLU A N 1
ATOM 2543 C CA . GLU A 1 349 ? -1.485 -0.928 26.985 1.00 95.31 349 GLU A CA 1
ATOM 2544 C C . GLU A 1 349 ? -2.984 -1.069 27.271 1.00 95.31 349 GLU A C 1
ATOM 2546 O O . GLU A 1 349 ? -3.541 -2.161 27.168 1.00 95.31 349 GLU A O 1
ATOM 2551 N N . HIS A 1 350 ? -3.674 0.037 27.555 1.00 96.69 350 HIS A N 1
ATOM 2552 C CA . HIS A 1 350 ? -5.126 0.033 27.684 1.00 96.69 350 HIS A CA 1
ATOM 2553 C C . HIS A 1 350 ? -5.814 -0.452 26.405 1.00 96.69 350 HIS A C 1
ATOM 2555 O O . HIS A 1 350 ? -6.679 -1.326 26.484 1.00 96.69 350 HIS A O 1
ATOM 2561 N N . GLY A 1 351 ? -5.385 0.034 25.238 1.00 96.38 351 GLY A N 1
ATOM 2562 C CA . GLY A 1 351 ? -5.942 -0.413 23.967 1.00 96.38 351 GLY A CA 1
ATOM 2563 C C . GLY A 1 351 ? -5.700 -1.893 23.685 1.00 96.38 351 GLY A C 1
ATOM 2564 O O . GLY A 1 351 ? -6.597 -2.583 23.204 1.00 96.38 351 GLY A O 1
ATOM 2565 N N . ARG A 1 352 ? -4.536 -2.429 24.070 1.00 96.12 352 ARG A N 1
ATOM 2566 C CA . ARG A 1 352 ? -4.272 -3.872 23.966 1.00 96.12 352 ARG A CA 1
ATOM 2567 C C . ARG A 1 352 ? -5.155 -4.699 24.880 1.00 96.12 352 ARG A C 1
ATOM 2569 O O . ARG A 1 352 ? -5.574 -5.773 24.472 1.00 96.12 352 ARG A O 1
ATOM 2576 N N . ARG A 1 353 ? -5.474 -4.212 26.082 1.00 96.88 353 ARG A N 1
ATOM 2577 C CA . ARG A 1 353 ? -6.436 -4.893 26.963 1.00 96.88 353 ARG A CA 1
ATOM 2578 C C . ARG A 1 353 ? -7.830 -4.945 26.344 1.00 96.88 353 ARG A C 1
ATOM 2580 O O . ARG A 1 353 ? -8.446 -6.002 26.382 1.00 96.88 353 ARG A O 1
ATOM 2587 N N . ILE A 1 354 ? -8.295 -3.846 25.741 1.00 97.75 354 ILE A N 1
ATOM 2588 C CA . ILE A 1 354 ? -9.586 -3.807 25.031 1.00 97.75 354 ILE A CA 1
ATOM 2589 C C . ILE A 1 354 ? -9.592 -4.816 23.875 1.00 97.75 354 ILE A C 1
ATOM 2591 O O . ILE A 1 354 ? -10.548 -5.566 23.705 1.00 97.75 354 ILE A O 1
ATOM 2595 N N . LEU A 1 355 ? -8.507 -4.863 23.100 1.00 97.06 355 LEU A N 1
ATOM 2596 C CA . LEU A 1 355 ? -8.390 -5.690 21.898 1.00 97.06 355 LEU A CA 1
ATOM 2597 C C . LEU A 1 355 ? -7.834 -7.096 22.156 1.00 97.06 355 LEU A C 1
ATOM 2599 O O . LEU A 1 355 ? -7.583 -7.825 21.198 1.00 97.06 355 LEU A O 1
ATOM 2603 N N . ALA A 1 356 ? -7.635 -7.497 23.415 1.00 96.06 356 ALA A N 1
ATOM 2604 C CA . ALA A 1 356 ? -6.925 -8.726 23.770 1.00 96.06 356 ALA A CA 1
ATOM 2605 C C . ALA A 1 356 ? -7.460 -9.987 23.054 1.00 96.06 356 ALA A C 1
ATOM 2607 O O . ALA A 1 356 ? -6.644 -10.758 22.554 1.00 96.06 356 ALA A O 1
ATOM 2608 N N . PRO A 1 357 ? -8.784 -10.195 22.886 1.00 96.62 357 PRO A N 1
ATOM 2609 C CA . PRO A 1 357 ? -9.303 -11.334 22.119 1.00 96.62 357 PRO A CA 1
ATOM 2610 C C . PRO A 1 357 ? -8.911 -11.357 20.630 1.00 96.62 357 PRO A C 1
ATOM 2612 O O . PRO A 1 357 ? -8.891 -12.426 20.010 1.00 96.62 357 PRO A O 1
ATOM 2615 N N . CYS A 1 358 ? -8.598 -10.202 20.042 1.00 96.62 358 CYS A N 1
ATOM 2616 C CA . CYS A 1 358 ? -8.176 -10.040 18.646 1.00 96.62 358 CYS A CA 1
ATOM 2617 C C . CYS A 1 358 ? -6.650 -9.959 18.481 1.00 96.62 358 CYS A C 1
ATOM 2619 O O . CYS A 1 358 ? -6.167 -9.911 17.351 1.00 96.62 358 CYS A O 1
ATOM 2621 N N . LEU A 1 359 ? -5.896 -9.943 19.584 1.00 93.88 359 LEU A N 1
ATOM 2622 C CA . LEU A 1 359 ? -4.437 -9.902 19.606 1.00 93.88 359 LEU A CA 1
ATOM 2623 C C . LEU A 1 359 ? -3.898 -11.292 19.944 1.00 93.88 359 LEU A C 1
ATOM 2625 O O . LEU A 1 359 ? -4.105 -11.805 21.041 1.00 93.88 359 LEU A O 1
ATOM 2629 N N . VAL A 1 360 ? -3.188 -11.909 19.002 1.00 91.50 360 VAL A N 1
ATOM 2630 C CA . VAL A 1 360 ? -2.642 -13.265 19.166 1.00 91.50 360 VAL A CA 1
ATOM 2631 C C . VAL A 1 360 ? -1.139 -13.296 18.916 1.00 91.50 360 VAL A C 1
ATOM 2633 O O . VAL A 1 360 ? -0.581 -12.429 18.246 1.00 91.50 360 VAL A O 1
ATOM 2636 N N . GLY A 1 361 ? -0.471 -14.319 19.450 1.00 89.00 361 GLY A N 1
ATOM 2637 C CA . GLY A 1 361 ? 0.941 -14.577 19.166 1.00 89.00 361 GLY A CA 1
ATOM 2638 C C . GLY A 1 361 ? 1.167 -15.213 17.790 1.00 89.00 361 GLY A C 1
ATOM 2639 O O . GLY A 1 361 ? 0.247 -15.772 17.188 1.00 89.00 361 GLY A O 1
ATOM 2640 N N . ALA A 1 362 ? 2.419 -15.192 17.320 1.00 86.25 362 ALA A N 1
ATOM 2641 C CA . ALA A 1 362 ? 2.798 -15.689 15.995 1.00 86.25 362 ALA A CA 1
ATOM 2642 C C . ALA A 1 362 ? 2.359 -17.138 15.725 1.00 86.25 362 ALA A C 1
ATOM 2644 O O . ALA A 1 362 ? 1.720 -17.420 14.714 1.00 86.25 362 ALA A O 1
ATOM 2645 N N . ALA A 1 363 ? 2.618 -18.046 16.671 1.00 89.31 363 ALA A N 1
ATOM 2646 C CA . ALA A 1 363 ? 2.231 -19.451 16.548 1.00 89.31 363 ALA A CA 1
ATOM 2647 C C . ALA A 1 363 ? 0.709 -19.642 16.416 1.00 89.31 363 ALA A C 1
ATOM 2649 O O . ALA A 1 363 ? 0.251 -20.490 15.653 1.00 89.31 363 ALA A O 1
ATOM 2650 N N . GLN A 1 364 ? -0.081 -18.834 17.129 1.00 92.19 364 GLN A N 1
ATOM 2651 C CA . GLN A 1 364 ? -1.538 -18.906 17.075 1.00 92.19 364 GLN A CA 1
ATOM 2652 C C . GLN A 1 364 ? -2.078 -18.364 15.747 1.00 92.19 364 GLN A C 1
ATOM 2654 O O . GLN A 1 364 ? -2.949 -19.002 15.159 1.00 92.19 364 GLN A O 1
ATOM 2659 N N . ALA A 1 365 ? -1.538 -17.250 15.239 1.00 89.94 365 ALA A N 1
ATOM 2660 C CA . ALA A 1 365 ? -1.905 -16.728 13.921 1.00 89.94 365 ALA A CA 1
ATOM 2661 C C . ALA A 1 365 ? -1.611 -17.752 12.810 1.00 89.94 365 ALA A C 1
ATOM 2663 O O . ALA A 1 365 ? -2.487 -18.051 12.000 1.00 89.94 365 ALA A O 1
ATOM 2664 N N . VAL A 1 366 ? -0.423 -18.371 12.833 1.00 89.94 366 VAL A N 1
ATOM 2665 C CA . VAL A 1 366 ? -0.048 -19.437 11.888 1.00 89.94 366 VAL A CA 1
ATOM 2666 C C . VAL A 1 366 ? -1.001 -20.629 11.992 1.00 89.94 366 VAL A C 1
ATOM 2668 O O . VAL A 1 366 ? -1.482 -21.121 10.972 1.00 89.94 366 VAL A O 1
ATOM 2671 N N . ALA A 1 367 ? -1.326 -21.079 13.208 1.00 92.94 367 ALA A N 1
ATOM 2672 C CA . ALA A 1 367 ? -2.253 -22.189 13.414 1.00 92.94 367 ALA A CA 1
ATOM 2673 C C . ALA A 1 367 ? -3.663 -21.882 12.879 1.00 92.94 367 ALA A C 1
ATOM 2675 O O . ALA A 1 367 ? -4.268 -22.735 12.226 1.00 92.94 367 ALA A O 1
ATOM 2676 N N . MET A 1 368 ? -4.166 -20.666 13.110 1.00 93.12 368 MET A N 1
ATOM 2677 C CA . MET A 1 368 ? -5.465 -20.205 12.610 1.00 93.12 368 MET A CA 1
ATOM 2678 C C . MET A 1 368 ? -5.488 -20.104 11.079 1.00 93.12 368 MET A C 1
ATOM 2680 O O . MET A 1 368 ? -6.436 -20.579 10.451 1.00 93.12 368 MET A O 1
ATOM 2684 N N . ALA A 1 369 ? -4.4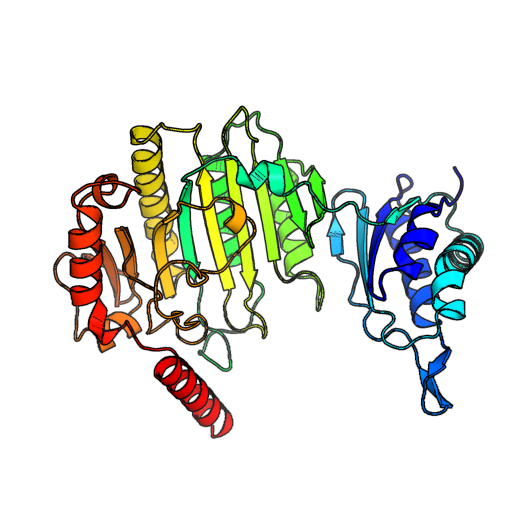39 -19.54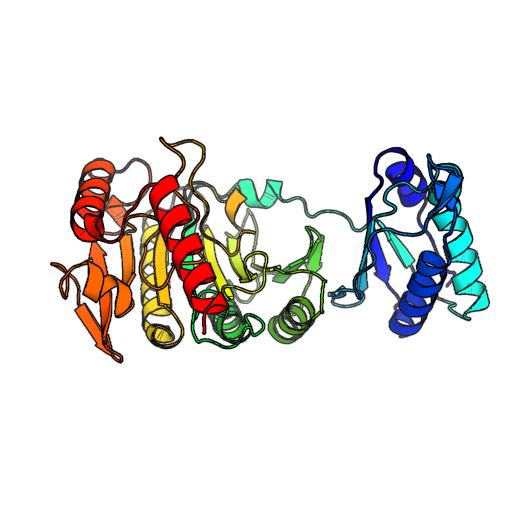9 10.466 1.00 90.00 369 ALA A N 1
ATOM 2685 C CA . ALA A 1 369 ? -4.319 -19.452 9.013 1.00 90.00 369 ALA A CA 1
ATOM 2686 C C . ALA A 1 369 ? -4.240 -20.844 8.363 1.00 90.00 369 ALA A C 1
ATOM 2688 O O . ALA A 1 369 ? -4.948 -21.125 7.394 1.00 90.00 369 ALA A O 1
ATOM 2689 N N . ALA A 1 370 ? -3.446 -21.752 8.941 1.00 91.62 370 ALA A N 1
ATOM 2690 C CA . ALA A 1 370 ? -3.352 -23.137 8.490 1.00 91.62 370 ALA A CA 1
ATOM 2691 C C . ALA A 1 370 ? -4.695 -23.874 8.602 1.00 91.62 370 ALA A C 1
ATOM 2693 O O . ALA A 1 370 ? -5.043 -24.663 7.725 1.00 91.62 370 ALA A O 1
ATOM 2694 N N . ASP A 1 371 ? -5.466 -23.614 9.659 1.00 92.75 371 ASP A N 1
ATOM 2695 C CA . ASP A 1 371 ? -6.789 -24.204 9.831 1.00 92.75 371 ASP A CA 1
ATOM 2696 C C . ASP A 1 371 ? -7.793 -23.728 8.780 1.00 92.75 371 ASP A C 1
ATOM 2698 O O . ASP A 1 371 ? -8.517 -24.537 8.197 1.00 92.75 371 ASP A O 1
ATOM 2702 N N . ARG A 1 372 ? -7.774 -22.430 8.467 1.00 89.94 372 ARG A N 1
ATOM 2703 C CA . ARG A 1 372 ? -8.593 -21.844 7.402 1.00 89.94 372 ARG A CA 1
ATOM 2704 C C . ARG A 1 372 ? -8.273 -22.465 6.044 1.00 89.94 372 ARG A C 1
ATOM 2706 O O . ARG A 1 372 ? -9.182 -22.869 5.324 1.00 89.94 372 ARG A O 1
ATOM 2713 N N . LEU A 1 373 ? -6.985 -22.644 5.749 1.00 89.44 373 LEU A N 1
ATOM 2714 C CA . LEU A 1 373 ? -6.524 -23.296 4.525 1.00 89.44 373 LEU A CA 1
ATOM 2715 C C . LEU A 1 373 ? -6.935 -24.776 4.452 1.00 89.44 373 LEU A C 1
ATOM 2717 O O . LEU A 1 373 ? -7.319 -25.251 3.385 1.00 89.44 373 LEU A O 1
ATOM 2721 N N . ARG A 1 374 ? -6.883 -25.516 5.569 1.00 92.38 374 ARG A N 1
ATOM 2722 C CA . ARG A 1 374 ? -7.370 -26.906 5.622 1.00 92.38 374 ARG A CA 1
ATOM 2723 C C . ARG A 1 374 ? -8.867 -26.988 5.348 1.00 92.38 374 ARG A C 1
ATOM 2725 O O . ARG A 1 374 ? -9.275 -27.827 4.553 1.00 92.38 374 ARG A O 1
ATOM 2732 N N . ARG A 1 375 ? -9.668 -26.113 5.967 1.00 89.12 375 ARG A N 1
ATOM 2733 C CA . ARG A 1 375 ? -11.120 -26.052 5.738 1.00 89.12 375 ARG A CA 1
ATOM 2734 C C . ARG A 1 375 ? -11.452 -25.725 4.286 1.00 89.12 375 ARG A C 1
ATOM 2736 O O . ARG A 1 375 ? -12.307 -26.386 3.714 1.00 89.12 375 ARG A O 1
ATOM 2743 N N . PHE A 1 376 ? -10.732 -24.778 3.685 1.00 86.50 376 PHE A N 1
ATOM 2744 C CA . PHE A 1 376 ? -10.884 -24.445 2.268 1.00 86.50 376 PHE A CA 1
ATOM 2745 C C . PHE A 1 376 ? -10.577 -25.628 1.339 1.00 86.50 376 PHE A C 1
ATOM 2747 O O . PHE A 1 376 ? -11.250 -25.793 0.339 1.00 86.50 376 PHE A O 1
ATOM 2754 N N . ARG A 1 377 ? -9.579 -26.461 1.659 1.00 88.50 377 ARG A N 1
ATOM 2755 C CA . ARG A 1 377 ? -9.222 -27.641 0.846 1.00 88.50 377 ARG A CA 1
ATOM 2756 C C . ARG A 1 377 ? -10.172 -28.831 1.013 1.00 88.50 377 ARG A C 1
ATOM 2758 O O . ARG A 1 377 ? -10.102 -29.759 0.215 1.00 88.50 377 ARG A O 1
ATOM 2765 N N . ALA A 1 378 ? -10.951 -28.860 2.092 1.00 89.81 378 ALA A N 1
ATOM 2766 C CA . ALA A 1 378 ? -11.842 -29.970 2.425 1.00 89.81 378 ALA A CA 1
ATOM 2767 C C . ALA A 1 378 ? -13.274 -29.787 1.894 1.00 89.81 378 ALA A C 1
ATOM 2769 O O . ALA A 1 378 ? -14.026 -30.761 1.873 1.00 89.81 378 ALA A O 1
ATOM 2770 N N . GLY A 1 379 ? -13.649 -28.559 1.523 1.00 81.31 379 GLY A N 1
ATOM 2771 C CA . GLY A 1 379 ? -14.891 -28.235 0.816 1.00 81.31 379 GLY A CA 1
ATOM 2772 C C . GLY A 1 379 ? -14.629 -28.049 -0.666 1.00 81.31 379 GLY A C 1
ATOM 2773 O O . GLY A 1 379 ? -15.561 -28.349 -1.442 1.00 81.31 379 GLY A O 1
#

Organism: NCBI:txid1461247

Foldseek 3Di:
DAEDEDCVQLVVLVVDQKFKKKKAFPVPCQVLLVVLLVVLQQPQWAQFPVRDIDGWPDWAPWQDDVRITIIITGRDRHDSVSSSCSSVSSRVSCVVSVNGTMYMYTFDFPPLVQLFPLFKKKKKKFWFAWDPPLHPDDLDQLLVVLVLLLVLLCVPADPPWWKWKQFPRHTDTDDNVCSSVSQVSRSPRPPGTQKIKMWTDTQVAWIWIKMWGDDPPSTITMMMTITRGHPPPLVVRLVVLVVVLVSCQVCLVRGLKMAIAIDRGSSCRNPRHDAADPPDDDGFAPLSSPSNAADRFQHQKMKHHQNVQVLLVHAFPQWDADPPNIIMHGFDGRSLRDPPRPCVVVSRVVSCVRSVSRGDGHVVSVVVSVVSSVVSVVD

Secondary structure (DSSP, 8-state):
---EE-THHHHHTTT-SEEEEEEE-SSS-HHHHHHHHHHHHHT-EEE-TTS-EEE-SB---PEEETTEEEEEEE-TT--HHHHHTHHHHHHHHHHHTT--S-EEEEPPPP-GGGGGTT-SEEEEEEE-PPBTTTSSB----SHHHHHHHHHHHHHHS-TTS-EEEEETTEEEE--GGGHHHHHHHHHHSTTS-SEEEEEEEETTTEEEEEEEEE-TTT--EEEEEEEE-STT-HHHHHHHHHHHHHHHHHTGGG-SEEEEEEES-GGGGG-SS----TTSSSPPP--GGGTTT--SS--SEEEE-HHHHHHHTSSPTTEEEETTTEEEEE-S-HHHHSTT-TTHHHHHHHHHHHTGGG---HHHHHHHHHHHHHHHHH-

Radius of gyration: 23.16 Å; Cα contacts (8 Å, |Δi|>4): 816; chains: 1; bounding box: 53×53×66 Å

Mean predicted aligned error: 6.62 Å

Nearest PDB structures (foldseek):
  4fpw-assembly3_B  TM=4.457E-01  e=1.588E-01  Micromonospora echinospora
  4fpw-assembly3_A  TM=3.324E-01  e=2.803E-01  Micromonospora echinospora
  1bj7-assembly1_A  TM=5.298E-01  e=2.717E+00  Bos taurus
  8joi-assembly2_B  TM=4.002E-01  e=9.476E+00  Pseudomonas aeruginosa
  5hw3-assembly1_A  TM=1.652E-01  e=4.529E+00  Burkholderia vietnamiensis G4

Sequence (379 aa):
MAVVVLPEIDRELRESQSLLIEVRSDDGQLPSAVAALRQALLRLTGTGPDGQPEGVAFLPPPVPLPGAQLLLVDFGSLPDEQVLAVPRLLAEHLGDGGVRDAVISLAEPAELDELAGFGTAARAYLAGPVGAPFGPAPSRPPVPLLDVAVDWLHAARNPTADLAAVVLGVRTPVPARSLRPVAEAVLTTPGGATTVTLVAGGPATGLVAASVGAAHGNGLPAATLTVAPAPDDRAELTRRMRQLRDSVRAHAELLVWAGVDAEPDTRLVLRHDWVPRIDRGPSRPDVAPLADVLVPDAMWHQLLSPGHLERLGGLPEGAVGLPGGRAELTIGEPEQWLPGHPDGAAVREHGRRILAPCLVGAAQAVAMAADRLRRFRAG

Solvent-accessible surface area (backbone atoms only — not comparable to full-atom values): 20035 Å² total; per-residue (Å²): 118,63,67,42,65,49,72,65,46,63,56,47,55,77,78,39,56,57,48,50,34,30,40,32,28,93,82,74,43,42,68,58,45,52,52,35,45,51,53,48,51,72,66,44,68,34,63,30,98,86,71,43,85,38,47,57,68,42,69,44,57,64,34,57,48,86,70,34,34,38,34,56,40,30,38,63,72,53,42,65,73,64,59,63,41,41,65,60,50,43,54,52,40,29,52,75,67,67,45,48,46,36,43,38,37,64,54,64,65,44,73,57,69,64,51,45,70,39,42,56,21,21,32,31,42,39,32,31,58,42,4,45,70,61,33,92,36,76,66,59,66,41,57,77,55,43,53,56,35,52,53,47,48,65,72,71,40,62,91,86,43,61,35,30,40,35,45,90,54,29,66,41,74,36,57,81,93,44,45,63,64,41,50,49,49,26,52,63,33,65,81,38,44,55,44,40,23,40,39,30,54,38,84,92,74,17,39,33,36,22,7,33,19,44,50,90,81,55,32,28,26,22,22,22,44,38,40,20,54,57,77,89,47,60,68,60,39,41,53,46,40,53,53,45,48,54,52,50,60,77,47,46,90,62,37,24,26,33,36,30,40,60,36,69,59,30,68,54,58,74,42,24,67,89,72,64,61,78,89,68,66,81,73,52,39,82,38,70,75,40,35,47,42,35,51,84,69,59,49,39,31,32,39,38,22,44,49,30,28,62,56,62,73,41,85,57,92,74,43,45,81,44,82,88,63,23,32,39,38,57,55,81,56,61,68,38,55,33,90,90,33,88,55,26,65,59,54,46,51,50,36,36,63,74,41,39,72,30,52,67,55,39,71,54,44,52,52,53,50,53,47,41,46,50,55,54,74,75,107